Protein AF-0000000065971514 (afdb_homodimer)

pLDDT: mean 89.94, std 9.27, range [47.41, 98.62]

Sequence (424 aa):
MKNSGILCIISAPSGTGKSTLIHTVIQCDCFVYQTKLSISYTTRIKRPGEIHGKDYYFISKKKFKYMIDKNMFFEYAMIFNHYYGTAKTDIETMLNTGIHIVLNIDWKGAQQIRSKISKNIYTIFILPPSKKELARRLYLRGEDTEKVIVARMGQAMDEISHFKEYDYIIINDNFNIALMHLQSIMLSEQLRIAHQKIRYATLINHLLLPDIMKNSGILCIISAPSGTGKSTLIHTVIQCDCFVYQTKLSISYTTRIKRPGEIHGKDYYFISKKKFKYMIDKNMFFEYAMIFNHYYGTAKTDIETMLNTGIHIVLNIDWKGAQQIRSKISKNIYTIFILPPSKKELARRLYLRGEDTEKVIVARMGQAMDEISHFKEYDYIIINDNFNIALMHLQSIMLSEQLRIAHQKIRYATLINHLLLPDI

InterPro domains:
  IPR008144 Guanylate kinase-like domain [PS50052] (5-187)
  IPR008145 Guanylate kinase/L-type calcium channel beta subunit [PF00625] (8-187)
  IPR008145 Guanylate kinase/L-type calcium channel beta subunit [SM00072] (4-190)
  IPR017665 Guanylate kinase [MF_00328] (3-190)
  IPR017665 Guanylate kinase [TIGR03263] (6-187)
  IPR020590 Guanylate kinase, conserved site [PS00856] (42-59)
  IPR027417 P-loop containing nucleoside triphosphate hydrolase [G3DSA:3.40.50.300] (5-192)
  IPR027417 P-loop containing nucleoside triphosphate hydrolase [SSF52540] (3-193)

Nearest PDB structures (foldseek):
  7luy-assembly3_C  TM=8.913E-01  e=7.700E-23  Bartonella henselae str. Houston-1
  7luy-assembly3_D  TM=8.313E-01  e=4.815E-22  Bartonella henselae str. Houston-1
  7luy-assembly2_E  TM=8.001E-01  e=3.773E-20  Bartonella henselae str. Houston-1
  1ex7-assembly1_A  TM=8.722E-01  e=2.851E-19  Saccharomyces cerevisiae
  7luy-assembly1_F  TM=8.395E-01  e=1.951E-19  Bartonella henselae str. Houston-1

Structure (mmCIF, N/CA/C/O backbone):
data_AF-0000000065971514-model_v1
#
loop_
_entity.id
_entity.type
_entity.pdbx_description
1 polymer 'Guanylate kinase'
#
loop_
_atom_site.group_PDB
_atom_site.id
_atom_site.type_symbol
_atom_site.label_atom_id
_atom_site.label_alt_id
_atom_site.label_comp_id
_atom_site.label_asym_id
_atom_site.label_entity_id
_atom_site.label_seq_id
_atom_site.pdbx_PDB_ins_code
_atom_site.Cartn_x
_atom_site.Cartn_y
_atom_site.Cartn_z
_atom_site.occupancy
_atom_site.B_iso_or_equiv
_atom_site.auth_seq_id
_atom_site.auth_comp_id
_atom_site.auth_asym_id
_atom_site.auth_atom_id
_atom_site.pdbx_PDB_model_num
ATOM 1 N N . MET A 1 1 ? 23.25 1.147 5.812 1 48.56 1 MET A N 1
ATOM 2 C CA . MET A 1 1 ? 22.422 -0.048 5.711 1 48.56 1 MET A CA 1
ATOM 3 C C . MET A 1 1 ? 21.984 -0.283 4.273 1 48.56 1 MET A C 1
ATOM 5 O O . MET A 1 1 ? 21.625 0.662 3.566 1 48.56 1 MET A O 1
ATOM 9 N N . LYS A 1 2 ? 22.406 -1.389 3.631 1 59.75 2 LYS A N 1
ATOM 10 C CA . LYS A 1 2 ? 22.219 -1.658 2.209 1 59.75 2 LYS A CA 1
ATOM 11 C C . LYS A 1 2 ? 20.734 -1.711 1.846 1 59.75 2 LYS A C 1
ATOM 13 O O . LYS A 1 2 ? 19.922 -2.197 2.627 1 59.75 2 LYS A O 1
ATOM 18 N N . ASN A 1 3 ? 20.219 -0.858 0.928 1 74.19 3 ASN A N 1
ATOM 19 C CA . ASN A 1 3 ? 18.859 -0.806 0.427 1 74.19 3 ASN A CA 1
ATOM 20 C C . ASN A 1 3 ? 18.453 -2.115 -0.245 1 74.19 3 ASN A C 1
ATOM 22 O O . ASN A 1 3 ? 18.625 -2.281 -1.452 1 74.19 3 ASN A O 1
ATOM 26 N N . SER A 1 4 ? 18 -3.146 0.528 1 86.5 4 SER A N 1
ATOM 27 C CA . SER A 1 4 ? 17.578 -4.41 -0.059 1 86.5 4 SER A CA 1
ATOM 28 C C . SER A 1 4 ? 16.25 -4.254 -0.792 1 86.5 4 SER A C 1
ATOM 30 O O . SER A 1 4 ? 15.398 -3.455 -0.39 1 86.5 4 SER A O 1
ATOM 32 N N . GLY A 1 5 ? 16.203 -4.91 -1.931 1 92.25 5 GLY A N 1
ATOM 33 C CA . GLY A 1 5 ? 14.945 -4.945 -2.664 1 92.25 5 GLY A CA 1
ATOM 34 C C . GLY A 1 5 ? 13.828 -5.641 -1.905 1 92.25 5 GLY A C 1
ATOM 35 O O . GLY A 1 5 ? 14.062 -6.219 -0.84 1 92.25 5 GLY A O 1
ATOM 36 N N . ILE A 1 6 ? 12.648 -5.492 -2.391 1 94.81 6 ILE A N 1
ATOM 37 C CA . ILE A 1 6 ? 11.469 -6.109 -1.789 1 94.81 6 ILE A CA 1
ATOM 38 C C . ILE A 1 6 ? 11.047 -7.324 -2.607 1 94.81 6 ILE A C 1
ATOM 40 O O . ILE A 1 6 ? 11.062 -7.289 -3.84 1 94.81 6 ILE A O 1
ATOM 44 N N . LEU A 1 7 ? 10.742 -8.367 -1.927 1 95.38 7 LEU A N 1
ATOM 45 C CA . LEU A 1 7 ? 10.188 -9.555 -2.566 1 95.38 7 LEU A CA 1
ATOM 46 C C . LEU A 1 7 ? 8.664 -9.539 -2.52 1 95.38 7 LEU A C 1
ATOM 48 O O . LEU A 1 7 ? 8.07 -9.414 -1.445 1 95.38 7 LEU A O 1
ATOM 52 N N . CYS A 1 8 ? 8.055 -9.586 -3.688 1 96.88 8 CYS A N 1
ATOM 53 C CA . CYS A 1 8 ? 6.602 -9.641 -3.818 1 96.88 8 CYS A CA 1
ATOM 54 C C . CYS A 1 8 ? 6.152 -11.008 -4.32 1 96.88 8 CYS A C 1
ATOM 56 O O . CYS A 1 8 ? 6.594 -11.461 -5.383 1 96.88 8 CYS A O 1
ATOM 58 N N . ILE A 1 9 ? 5.27 -11.633 -3.576 1 97.31 9 ILE A N 1
ATOM 59 C CA . ILE A 1 9 ? 4.707 -12.914 -4.004 1 97.31 9 ILE A CA 1
ATOM 60 C C . ILE A 1 9 ? 3.248 -12.719 -4.414 1 97.31 9 ILE A C 1
ATOM 62 O O . ILE A 1 9 ? 2.441 -12.195 -3.643 1 97.31 9 ILE A O 1
ATOM 66 N N . ILE A 1 10 ? 2.941 -13.141 -5.625 1 97.56 10 ILE A N 1
ATOM 67 C CA . ILE A 1 10 ? 1.566 -13.078 -6.105 1 97.56 10 ILE A CA 1
ATOM 68 C C . ILE A 1 10 ? 1.07 -14.492 -6.426 1 97.56 10 ILE A C 1
ATOM 70 O O . ILE A 1 10 ? 1.716 -15.227 -7.172 1 97.56 10 ILE A O 1
ATOM 74 N N . SER A 1 11 ? -0.003 -14.844 -5.785 1 97.31 11 SER A N 1
ATOM 75 C CA . SER A 1 11 ? -0.656 -16.125 -6.012 1 97.31 11 SER A CA 1
ATOM 76 C C . SER A 1 11 ? -2.105 -15.938 -6.449 1 97.31 11 SER A C 1
ATOM 78 O O . SER A 1 11 ? -2.721 -14.914 -6.152 1 97.31 11 SER A O 1
ATOM 80 N N . ALA A 1 12 ? -2.592 -16.891 -7.113 1 96 12 ALA A N 1
ATOM 81 C CA . ALA A 1 12 ? -3.986 -16.922 -7.551 1 96 12 ALA A CA 1
ATOM 82 C C . ALA A 1 12 ? -4.367 -18.312 -8.055 1 96 12 ALA A C 1
ATOM 84 O O . ALA A 1 12 ? -3.514 -19.078 -8.516 1 96 12 ALA A O 1
ATOM 85 N N . PRO A 1 13 ? -5.699 -18.625 -7.91 1 92.25 13 PRO A N 1
ATOM 86 C CA . PRO A 1 13 ? -6.109 -19.828 -8.625 1 92.25 13 PRO A CA 1
ATOM 87 C C . PRO A 1 13 ? -5.922 -19.719 -10.133 1 92.25 13 PRO A C 1
ATOM 89 O O . PRO A 1 13 ? -5.891 -18.625 -10.68 1 92.25 13 PRO A O 1
ATOM 92 N N . SER A 1 14 ? -5.754 -20.906 -10.703 1 83.69 14 SER A N 1
ATOM 93 C CA . SER A 1 14 ? -5.668 -20.938 -12.156 1 83.69 14 SER A CA 1
ATOM 94 C C . SER A 1 14 ? -6.891 -20.297 -12.797 1 83.69 14 SER A C 1
ATOM 96 O O . SER A 1 14 ? -8.016 -20.484 -12.336 1 83.69 14 SER A O 1
ATOM 98 N N . GLY A 1 15 ? -6.66 -19.391 -13.781 1 84.69 15 GLY A N 1
ATOM 99 C CA . GLY A 1 15 ? -7.754 -18.797 -14.523 1 84.69 15 GLY A CA 1
ATOM 100 C C . GLY A 1 15 ? -8.156 -17.438 -13.984 1 84.69 15 GLY A C 1
ATOM 101 O O . GLY A 1 15 ? -9.117 -16.828 -14.477 1 84.69 15 GLY A O 1
ATOM 102 N N . THR A 1 16 ? -7.516 -16.875 -13.055 1 91.12 16 THR A N 1
ATOM 103 C CA . THR A 1 16 ? -7.906 -15.617 -12.422 1 91.12 16 THR A CA 1
ATOM 104 C C . THR A 1 16 ? -7.355 -14.43 -13.203 1 91.12 16 THR A C 1
ATOM 106 O O . THR A 1 16 ? -7.734 -13.281 -12.953 1 91.12 16 THR A O 1
ATOM 109 N N . GLY A 1 17 ? -6.492 -14.617 -14.141 1 87.62 17 GLY A N 1
ATOM 110 C CA . GLY A 1 17 ? -5.898 -13.539 -14.914 1 87.62 17 GLY A CA 1
ATOM 111 C C . GLY A 1 17 ? -4.641 -12.969 -14.281 1 87.62 17 GLY A C 1
ATOM 112 O O . GLY A 1 17 ? -4.207 -11.867 -14.633 1 87.62 17 GLY A O 1
ATOM 113 N N . LYS A 1 18 ? -4.059 -13.68 -13.406 1 91 18 LYS A N 1
ATOM 114 C CA . LYS A 1 18 ? -2.895 -13.266 -12.633 1 91 18 LYS A CA 1
ATOM 115 C C . LYS A 1 18 ? -1.713 -12.938 -13.539 1 91 18 LYS A C 1
ATOM 117 O O . LYS A 1 18 ? -1.077 -11.891 -13.398 1 91 18 LYS A O 1
ATOM 122 N N . SER A 1 19 ? -1.401 -13.891 -14.531 1 87.25 19 SER A N 1
ATOM 123 C CA . SER A 1 19 ? -0.238 -13.711 -15.391 1 87.25 19 SER A CA 1
ATOM 124 C C . SER A 1 19 ? -0.353 -12.43 -16.219 1 87.25 19 SER A C 1
ATOM 126 O O . SER A 1 19 ? 0.611 -11.672 -16.328 1 87.25 19 SER A O 1
ATOM 128 N N . THR A 1 20 ? -1.49 -12.195 -16.766 1 88.25 20 THR A N 1
ATOM 129 C CA . THR A 1 20 ? -1.72 -11 -17.562 1 88.25 20 THR A CA 1
ATOM 130 C C . THR A 1 20 ? -1.565 -9.742 -16.719 1 88.25 20 THR A C 1
ATOM 132 O O . THR A 1 20 ? -0.935 -8.773 -17.141 1 88.25 20 THR A O 1
ATOM 135 N N . LEU A 1 21 ? -2.127 -9.742 -15.5 1 93.38 21 LEU A N 1
ATOM 136 C CA . LEU A 1 21 ? -2.016 -8.609 -14.586 1 93.38 21 LEU A CA 1
ATOM 137 C C . LEU A 1 21 ? -0.553 -8.297 -14.289 1 93.38 21 LEU A C 1
ATOM 139 O O . LEU A 1 21 ? -0.122 -7.148 -14.406 1 93.38 21 LEU A O 1
ATOM 143 N N . ILE A 1 22 ? 0.182 -9.32 -13.938 1 92.94 22 ILE A N 1
ATOM 144 C CA . ILE A 1 22 ? 1.572 -9.164 -13.523 1 92.94 22 ILE A CA 1
ATOM 145 C C . ILE A 1 22 ? 2.406 -8.656 -14.695 1 92.94 22 ILE A C 1
ATOM 147 O O . ILE A 1 22 ? 3.182 -7.707 -14.547 1 92.94 22 ILE A O 1
ATOM 151 N N . HIS A 1 23 ? 2.184 -9.219 -15.844 1 89.31 23 HIS A N 1
ATOM 152 C CA . HIS A 1 23 ? 2.936 -8.789 -17.016 1 89.31 23 HIS A CA 1
ATOM 153 C C . HIS A 1 23 ? 2.65 -7.336 -17.359 1 89.31 23 HIS A C 1
ATOM 155 O O . HIS A 1 23 ? 3.566 -6.578 -17.703 1 89.31 23 HIS A O 1
ATOM 161 N N . THR A 1 24 ? 1.423 -6.969 -17.312 1 90.75 24 THR A N 1
ATOM 162 C CA . THR A 1 24 ? 1.03 -5.605 -17.656 1 90.75 24 THR A CA 1
ATOM 163 C C . THR A 1 24 ? 1.658 -4.602 -16.688 1 90.75 24 THR A C 1
ATOM 165 O O . THR A 1 24 ? 2.184 -3.572 -17.109 1 90.75 24 THR A O 1
ATOM 168 N N . VAL A 1 25 ? 1.697 -4.91 -15.445 1 90.12 25 VAL A N 1
ATOM 169 C CA . VAL A 1 25 ? 2.221 -3.979 -14.445 1 90.12 25 VAL A CA 1
ATOM 170 C C . VAL A 1 25 ? 3.734 -3.852 -14.609 1 90.12 25 VAL A C 1
ATOM 172 O O . VAL A 1 25 ? 4.285 -2.756 -14.492 1 90.12 25 VAL A O 1
ATOM 175 N N . ILE A 1 26 ? 4.395 -4.926 -14.852 1 87.31 26 ILE A N 1
ATOM 176 C CA . ILE A 1 26 ? 5.848 -4.934 -14.969 1 87.31 26 ILE A CA 1
ATOM 177 C C . ILE A 1 26 ? 6.27 -4.203 -16.25 1 87.31 26 ILE A C 1
ATOM 179 O O . ILE A 1 26 ? 7.285 -3.504 -16.266 1 87.31 26 ILE A O 1
ATOM 183 N N . GLN A 1 27 ? 5.512 -4.309 -17.234 1 83.19 27 GLN A N 1
ATOM 184 C CA . GLN A 1 27 ? 5.836 -3.691 -18.531 1 83.19 27 GLN A CA 1
ATOM 185 C C . GLN A 1 27 ? 5.586 -2.188 -18.484 1 83.19 27 GLN A C 1
ATOM 187 O O . GLN A 1 27 ? 6.258 -1.425 -19.188 1 83.19 27 GLN A O 1
ATOM 192 N N . CYS A 1 28 ? 4.621 -1.768 -17.844 1 74.62 28 CYS A N 1
ATOM 193 C CA . CYS A 1 28 ? 4.289 -0.348 -17.797 1 74.62 28 CYS A CA 1
ATOM 194 C C . CYS A 1 28 ? 5.375 0.44 -17.062 1 74.62 28 CYS A C 1
ATOM 196 O O . CYS A 1 28 ? 5.551 1.634 -17.312 1 74.62 28 CYS A O 1
ATOM 198 N N . ASP A 1 29 ? 6.48 -0.082 -16.609 1 61 29 ASP A N 1
ATOM 199 C CA . ASP A 1 29 ? 7.664 0.441 -15.938 1 61 29 ASP A CA 1
ATOM 200 C C . ASP A 1 29 ? 7.344 1.729 -15.18 1 61 29 ASP A C 1
ATOM 202 O O . ASP A 1 29 ? 8.188 2.26 -14.461 1 61 29 ASP A O 1
ATOM 206 N N . CYS A 1 30 ? 6.164 2.361 -15.344 1 57.09 30 CYS A N 1
ATOM 207 C CA . CYS A 1 30 ? 5.973 3.75 -14.938 1 57.09 30 CYS A CA 1
ATOM 208 C C . CYS A 1 30 ? 5.766 3.859 -13.43 1 57.09 30 CYS A C 1
ATOM 210 O O . CYS A 1 30 ? 5.949 4.93 -12.852 1 57.09 30 CYS A O 1
ATOM 212 N N . PHE A 1 31 ? 5.578 2.682 -12.836 1 61.03 31 PHE A N 1
ATOM 213 C CA . PHE A 1 31 ? 5.109 3.016 -11.5 1 61.03 31 PHE A CA 1
ATOM 214 C C . PHE A 1 31 ? 5.879 2.232 -10.445 1 61.03 31 PHE A C 1
ATOM 216 O O . PHE A 1 31 ? 5.777 2.521 -9.25 1 61.03 31 PHE A O 1
ATOM 223 N N . VAL A 1 32 ? 6.668 1.318 -10.953 1 62.91 32 VAL A N 1
ATOM 224 C CA . VAL A 1 32 ? 7.398 0.504 -9.984 1 62.91 32 VAL A CA 1
ATOM 225 C C . VAL A 1 32 ? 8.891 0.558 -10.289 1 62.91 32 VAL A C 1
ATOM 227 O O . VAL A 1 32 ? 9.32 0.277 -11.414 1 62.91 32 VAL A O 1
ATOM 230 N N . TYR A 1 33 ? 9.531 1.119 -9.289 1 70 33 TYR A N 1
ATOM 231 C CA . TYR A 1 33 ? 10.961 1.35 -9.477 1 70 33 TYR A CA 1
ATOM 232 C C . TYR A 1 33 ? 11.742 0.045 -9.367 1 70 33 TYR A C 1
ATOM 234 O O . TYR A 1 33 ? 11.602 -0.693 -8.391 1 70 33 TYR A O 1
ATOM 242 N N . GLN A 1 34 ? 12.547 -0.254 -10.484 1 82.56 34 GLN A N 1
ATOM 243 C CA . GLN A 1 34 ? 13.547 -1.317 -10.453 1 82.56 34 GLN A CA 1
ATOM 244 C C . GLN A 1 34 ? 12.914 -2.652 -10.062 1 82.56 34 GLN A C 1
ATOM 246 O O . GLN A 1 34 ? 13.414 -3.338 -9.164 1 82.56 34 GLN A O 1
ATOM 251 N N . THR A 1 35 ? 11.75 -2.998 -10.641 1 90.62 35 THR A N 1
ATOM 252 C CA . THR A 1 35 ? 11.039 -4.238 -10.336 1 90.62 35 THR A CA 1
ATOM 253 C C . THR A 1 35 ? 11.188 -5.238 -11.484 1 90.62 35 THR A C 1
ATOM 255 O O . THR A 1 35 ? 10.992 -4.887 -12.648 1 90.62 35 THR A O 1
ATOM 258 N N . LYS A 1 36 ? 11.578 -6.414 -11.148 1 90.31 36 LYS A N 1
ATOM 259 C CA . LYS A 1 36 ? 11.734 -7.477 -12.133 1 90.31 36 LYS A CA 1
ATOM 260 C C . LYS A 1 36 ? 10.844 -8.672 -11.812 1 90.31 36 LYS A C 1
ATOM 262 O O . LYS A 1 36 ? 10.633 -8.992 -10.641 1 90.31 36 LYS A O 1
ATOM 267 N N . LEU A 1 37 ? 10.359 -9.281 -12.883 1 92.12 37 LEU A N 1
ATOM 268 C CA . LEU A 1 37 ? 9.625 -10.531 -12.742 1 92.12 37 LEU A CA 1
ATOM 269 C C . LEU A 1 37 ? 10.57 -11.727 -12.852 1 92.12 37 LEU A C 1
ATOM 271 O O . LEU A 1 37 ? 11.328 -11.844 -13.82 1 92.12 37 LEU A O 1
ATOM 275 N N . SER A 1 38 ? 10.547 -12.555 -11.805 1 92.56 38 SER A N 1
ATOM 276 C CA . SER A 1 38 ? 11.344 -13.773 -11.859 1 92.56 38 SER A CA 1
ATOM 277 C C . SER A 1 38 ? 10.703 -14.812 -12.773 1 92.56 38 SER A C 1
ATOM 279 O O . SER A 1 38 ? 9.5 -15.055 -12.695 1 92.56 38 SER A O 1
ATOM 281 N N . ILE A 1 39 ? 11.469 -15.391 -13.625 1 92.62 39 ILE A N 1
ATOM 282 C CA . ILE A 1 39 ? 10.953 -16.422 -14.531 1 92.62 39 ILE A CA 1
ATOM 283 C C . ILE A 1 39 ? 11.094 -17.797 -13.883 1 92.62 39 ILE A C 1
ATOM 285 O O . ILE A 1 39 ? 12.203 -18.234 -13.562 1 92.62 39 ILE A O 1
ATOM 289 N N . SER A 1 40 ? 10.023 -18.453 -13.711 1 93.69 40 SER A N 1
ATOM 290 C CA . SER A 1 40 ? 10.016 -19.75 -13.055 1 93.69 40 SER A CA 1
ATOM 291 C C . SER A 1 40 ? 10.25 -20.875 -14.047 1 93.69 40 SER A C 1
ATOM 293 O O . SER A 1 40 ? 10.18 -20.672 -15.258 1 93.69 40 SER A O 1
ATOM 295 N N . TYR A 1 41 ? 10.586 -21.969 -13.469 1 95.81 41 TYR A N 1
ATOM 296 C CA . TYR A 1 41 ? 10.656 -23.203 -14.234 1 95.81 41 TYR A CA 1
ATOM 297 C C . TYR A 1 41 ? 9.344 -23.969 -14.164 1 95.81 41 TYR A C 1
ATOM 299 O O . TYR A 1 41 ? 8.656 -23.938 -13.133 1 95.81 41 TYR A O 1
ATOM 307 N N . THR A 1 42 ? 9.023 -24.625 -15.203 1 96.94 42 THR A N 1
ATOM 308 C CA . THR A 1 42 ? 7.863 -25.5 -15.148 1 96.94 42 THR A CA 1
ATOM 309 C C . THR A 1 42 ? 8.031 -26.688 -16.109 1 96.94 42 THR A C 1
ATOM 311 O O . THR A 1 42 ? 8.805 -26.609 -17.062 1 96.94 42 THR A O 1
ATOM 314 N N . THR A 1 43 ? 7.383 -27.781 -15.742 1 97.94 43 THR A N 1
ATOM 315 C CA . THR A 1 43 ? 7.41 -28.969 -16.609 1 97.94 43 THR A CA 1
ATOM 316 C C . THR A 1 43 ? 6.156 -29.031 -17.469 1 97.94 43 THR A C 1
ATOM 318 O O . THR A 1 43 ? 6.008 -29.953 -18.297 1 97.94 43 THR A O 1
ATOM 321 N N . ARG A 1 44 ? 5.273 -28.078 -17.219 1 92.69 44 ARG A N 1
ATOM 322 C CA . ARG A 1 44 ? 4.082 -28.062 -18.062 1 92.69 44 ARG A CA 1
ATOM 323 C C . ARG A 1 44 ? 4.438 -27.719 -19.5 1 92.69 44 ARG A C 1
ATOM 325 O O . ARG A 1 44 ? 5.441 -27.062 -19.766 1 92.69 44 ARG A O 1
ATOM 332 N N . ILE A 1 45 ? 3.547 -28.234 -20.422 1 91.12 45 ILE A N 1
ATOM 333 C CA . ILE A 1 45 ? 3.752 -27.891 -21.812 1 91.12 45 ILE A CA 1
ATOM 334 C C . ILE A 1 45 ? 3.408 -26.422 -22.047 1 91.12 45 ILE A C 1
ATOM 336 O O . ILE A 1 45 ? 2.443 -25.906 -21.469 1 91.12 45 ILE A O 1
ATOM 340 N N . LYS A 1 46 ? 4.188 -25.875 -22.906 1 90.69 46 LYS A N 1
ATOM 341 C CA . LYS A 1 46 ? 4.004 -24.453 -23.25 1 90.69 46 LYS A CA 1
ATOM 342 C C . LYS A 1 46 ? 2.641 -24.219 -23.891 1 90.69 46 LYS A C 1
ATOM 344 O O . LYS A 1 46 ? 2.203 -25 -24.734 1 90.69 46 LYS A O 1
ATOM 349 N N . ARG A 1 47 ? 1.898 -23.125 -23.422 1 84.31 47 ARG A N 1
ATOM 350 C CA . ARG A 1 47 ? 0.664 -22.703 -24.078 1 84.31 47 ARG A CA 1
ATOM 351 C C . ARG A 1 47 ? 0.96 -21.828 -25.297 1 84.31 47 ARG A C 1
ATOM 353 O O . ARG A 1 47 ? 2.057 -21.281 -25.422 1 84.31 47 ARG A O 1
ATOM 360 N N . PRO A 1 48 ? -0.114 -21.766 -26.219 1 86.31 48 PRO A N 1
ATOM 361 C CA . PRO A 1 48 ? 0.102 -20.875 -27.359 1 86.31 48 PRO A CA 1
ATOM 362 C C . PRO A 1 48 ? 0.433 -19.438 -26.953 1 86.31 48 PRO A C 1
ATOM 364 O O . PRO A 1 48 ? -0.21 -18.891 -26.062 1 86.31 48 PRO A O 1
ATOM 367 N N . GLY A 1 49 ? 1.45 -18.922 -27.484 1 87.62 49 GLY A N 1
ATOM 368 C CA . GLY A 1 49 ? 1.829 -17.547 -27.219 1 87.62 49 GLY A CA 1
ATOM 369 C C . GLY A 1 49 ? 2.914 -17.422 -26.156 1 87.62 49 GLY A C 1
ATOM 370 O O . GLY A 1 49 ? 3.562 -16.391 -26.047 1 87.62 49 GLY A O 1
ATOM 371 N N . GLU A 1 50 ? 3.104 -18.484 -25.375 1 91.25 50 GLU A N 1
ATOM 372 C CA . GLU A 1 50 ? 4.141 -18.438 -24.359 1 91.25 50 GLU A CA 1
ATOM 373 C C . GLU A 1 50 ? 5.527 -18.641 -24.969 1 91.25 50 GLU A C 1
ATOM 375 O O . GLU A 1 50 ? 5.672 -19.312 -25.984 1 91.25 50 GLU A O 1
ATOM 380 N N . ILE A 1 51 ? 6.484 -18.016 -24.344 1 93.88 51 ILE A N 1
ATOM 381 C CA . ILE A 1 51 ? 7.848 -18.062 -24.859 1 93.88 51 ILE A CA 1
ATOM 382 C C . ILE A 1 51 ? 8.789 -18.578 -23.781 1 93.88 51 ILE A C 1
ATOM 384 O O . ILE A 1 51 ? 8.766 -18.109 -22.641 1 93.88 51 ILE A O 1
ATOM 388 N N . HIS A 1 52 ? 9.633 -19.625 -24.172 1 95.81 52 HIS A N 1
ATOM 389 C CA . HIS A 1 52 ? 10.656 -20.172 -23.281 1 95.81 52 HIS A CA 1
ATOM 390 C C . HIS A 1 52 ? 11.648 -19.094 -22.875 1 95.81 52 HIS A C 1
ATOM 392 O O . HIS A 1 52 ? 12.18 -18.375 -23.734 1 95.81 52 HIS A O 1
ATOM 398 N N . GLY A 1 53 ? 11.859 -18.969 -21.562 1 92.94 53 GLY A N 1
ATOM 399 C CA . GLY A 1 53 ? 12.82 -17.984 -21.078 1 92.94 53 GLY A CA 1
ATOM 400 C C . GLY A 1 53 ? 12.203 -16.625 -20.844 1 92.94 53 GLY A C 1
ATOM 401 O O . GLY A 1 53 ? 12.875 -15.711 -20.344 1 92.94 53 GLY A O 1
ATOM 402 N N . LYS A 1 54 ? 10.977 -16.484 -21.188 1 90.81 54 LYS A N 1
ATOM 403 C CA . LYS A 1 54 ? 10.258 -15.234 -20.953 1 90.81 54 LYS A CA 1
ATOM 404 C C . LYS A 1 54 ? 9.07 -15.445 -20.016 1 90.81 54 LYS A C 1
ATOM 406 O O . LYS A 1 54 ? 8.961 -14.773 -18.984 1 90.81 54 LYS A O 1
ATOM 411 N N . ASP A 1 55 ? 8.266 -16.438 -20.328 1 91.38 55 ASP A N 1
ATOM 412 C CA . ASP A 1 55 ? 7.113 -16.75 -19.484 1 91.38 55 ASP A CA 1
ATOM 413 C C 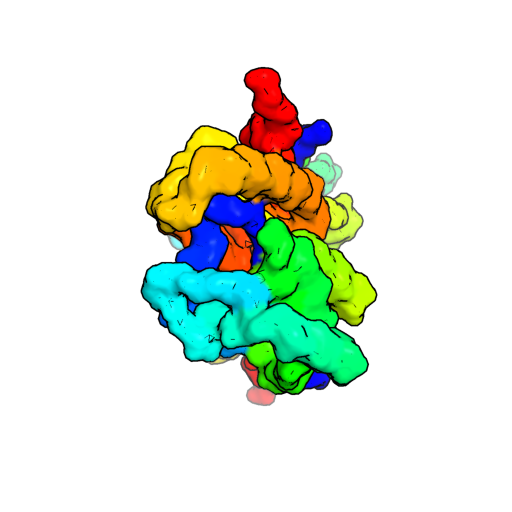. ASP A 1 55 ? 7.48 -17.75 -18.406 1 91.38 55 ASP A C 1
ATOM 415 O O . ASP A 1 55 ? 7.152 -17.562 -17.234 1 91.38 55 ASP A O 1
ATOM 419 N N . TYR A 1 56 ? 8.102 -18.797 -18.859 1 94.25 56 TYR A N 1
ATOM 420 C CA . TYR A 1 56 ? 8.688 -19.828 -18.016 1 94.25 56 TYR A CA 1
ATOM 421 C C . TYR A 1 56 ? 9.914 -20.438 -18.688 1 94.25 56 TYR A C 1
ATOM 423 O O . TYR A 1 56 ? 10.109 -20.281 -19.891 1 94.25 56 TYR A O 1
ATOM 431 N N . TYR A 1 57 ? 10.758 -21 -17.875 1 96.38 57 TYR A N 1
ATOM 432 C CA . TYR A 1 57 ? 11.656 -22.016 -18.406 1 96.38 57 TYR A CA 1
ATOM 433 C C . TYR A 1 57 ? 10.969 -23.375 -18.484 1 96.38 57 TYR A C 1
ATOM 435 O O . TYR A 1 57 ? 10.766 -24.016 -17.453 1 96.38 57 TYR A O 1
ATOM 443 N N . PHE A 1 58 ? 10.617 -23.672 -19.75 1 97.81 58 PHE A N 1
ATOM 444 C CA . PHE A 1 58 ? 9.945 -24.953 -19.938 1 97.81 58 PHE A CA 1
ATOM 445 C C . PHE A 1 58 ? 10.961 -26.078 -20.062 1 97.81 58 PHE A C 1
ATOM 447 O O . PHE A 1 58 ? 11.75 -26.109 -21.016 1 97.81 58 PHE A O 1
ATOM 454 N N . ILE A 1 59 ? 10.859 -27 -19.141 1 98 59 ILE A N 1
ATOM 455 C CA . ILE A 1 59 ? 11.852 -28.078 -19.125 1 98 59 ILE A CA 1
ATOM 456 C C . ILE A 1 59 ? 11.172 -29.406 -18.859 1 98 59 ILE A C 1
ATOM 458 O O . ILE A 1 59 ? 9.992 -29.453 -18.484 1 98 59 ILE A O 1
ATOM 462 N N . SER A 1 60 ? 11.867 -30.469 -19.094 1 97.94 60 SER A N 1
ATOM 463 C CA . SER A 1 60 ? 11.32 -31.812 -18.875 1 97.94 60 SER A CA 1
ATOM 464 C C . SER A 1 60 ? 11.25 -32.125 -17.391 1 97.94 60 SER A C 1
ATOM 466 O O . SER A 1 60 ? 11.969 -31.531 -16.578 1 97.94 60 SER A O 1
ATOM 468 N N . LYS A 1 61 ? 10.422 -33.062 -17.078 1 97.81 61 LYS A N 1
ATOM 469 C CA . LYS A 1 61 ? 10.352 -33.531 -15.695 1 97.81 61 LYS A CA 1
ATOM 470 C C . LYS A 1 61 ? 11.695 -34.062 -15.227 1 97.81 61 LYS A C 1
ATOM 472 O O . LYS A 1 61 ? 12.094 -33.844 -14.078 1 97.81 61 LYS A O 1
ATOM 477 N N . LYS A 1 62 ? 12.32 -34.812 -16.109 1 97.94 62 LYS A N 1
ATOM 478 C CA . LYS A 1 62 ? 13.641 -35.344 -15.789 1 97.94 62 LYS A CA 1
ATOM 479 C C . LYS A 1 62 ? 14.617 -34.25 -15.414 1 97.94 62 LYS A C 1
ATOM 481 O O . LYS A 1 62 ? 15.297 -34.312 -14.391 1 97.94 62 LYS A O 1
ATOM 486 N N . LYS A 1 63 ? 14.68 -33.25 -16.188 1 98 63 LYS A N 1
ATOM 487 C CA . LYS A 1 63 ? 15.57 -32.125 -15.922 1 98 63 LYS A CA 1
ATOM 488 C C . LYS A 1 63 ? 15.172 -31.422 -14.625 1 98 63 LYS A C 1
ATOM 490 O O . LYS A 1 63 ? 16.031 -31.016 -13.844 1 98 63 LYS A O 1
ATOM 495 N N . PHE A 1 64 ? 13.961 -31.203 -14.422 1 98.31 64 PHE A N 1
ATOM 496 C CA . PHE A 1 64 ? 13.461 -30.547 -13.219 1 98.31 64 PHE A CA 1
ATOM 497 C C . PHE A 1 64 ? 13.891 -31.312 -11.969 1 98.31 64 PHE A C 1
ATOM 499 O O . PHE A 1 64 ? 14.391 -30.719 -11.016 1 98.31 64 PHE A O 1
ATOM 506 N N . LYS A 1 65 ? 13.688 -32.594 -11.953 1 97.94 65 LYS A N 1
ATOM 507 C CA . LYS A 1 65 ? 14.07 -33.438 -10.82 1 97.94 65 LYS A CA 1
ATOM 508 C C . LYS A 1 65 ? 15.57 -33.375 -10.57 1 97.94 65 LYS A C 1
ATOM 510 O O . LYS A 1 65 ? 16.016 -33.375 -9.414 1 97.94 65 LYS A O 1
ATOM 515 N N . TYR A 1 66 ? 16.266 -33.344 -11.648 1 98.19 66 TYR A N 1
ATOM 516 C CA . TYR A 1 66 ? 17.703 -33.156 -11.523 1 98.19 66 TYR A CA 1
ATOM 517 C C . TYR A 1 66 ? 18.031 -31.875 -10.781 1 98.19 66 TYR A C 1
ATOM 519 O O . TYR A 1 66 ? 18.875 -31.844 -9.883 1 98.19 66 TYR A O 1
ATOM 527 N N . MET A 1 67 ? 17.391 -30.828 -11.141 1 96.88 67 MET A N 1
ATOM 528 C CA . MET A 1 67 ? 17.594 -29.531 -10.516 1 96.88 67 MET A CA 1
ATOM 529 C C . MET A 1 67 ? 17.219 -29.562 -9.039 1 96.88 67 MET A C 1
ATOM 531 O O . MET A 1 67 ? 17.859 -28.906 -8.211 1 96.88 67 MET A O 1
ATOM 535 N N . ILE A 1 68 ? 16.141 -30.25 -8.688 1 97.06 68 ILE A N 1
ATOM 536 C CA . ILE A 1 68 ? 15.75 -30.438 -7.293 1 97.06 68 ILE A CA 1
ATOM 537 C C . ILE A 1 68 ? 16.891 -31.125 -6.531 1 97.06 68 ILE A C 1
ATOM 539 O O . ILE A 1 68 ? 17.281 -30.656 -5.457 1 97.06 68 ILE A O 1
ATOM 543 N N . ASP A 1 69 ? 17.406 -32.188 -7.109 1 97.5 69 ASP A N 1
ATOM 544 C CA . ASP A 1 69 ? 18.453 -32.969 -6.473 1 97.5 69 ASP A CA 1
ATOM 545 C C . ASP A 1 69 ? 19.719 -32.125 -6.254 1 97.5 69 ASP A C 1
ATOM 547 O O . ASP A 1 69 ? 20.453 -32.344 -5.285 1 97.5 69 ASP A O 1
ATOM 551 N N . LYS A 1 70 ? 19.938 -31.203 -7.066 1 96.88 70 LYS A N 1
ATOM 552 C CA . LYS A 1 70 ? 21.109 -30.328 -6.973 1 96.88 70 LYS A CA 1
ATOM 553 C C . LYS A 1 70 ? 20.812 -29.109 -6.125 1 96.88 70 LYS A C 1
ATOM 555 O O . LYS A 1 70 ? 21.609 -28.172 -6.074 1 96.88 70 LYS A O 1
ATOM 560 N N . ASN A 1 71 ? 19.703 -29.047 -5.539 1 95.25 71 ASN A N 1
ATOM 561 C CA . ASN A 1 71 ? 19.281 -27.969 -4.66 1 95.25 71 ASN A CA 1
ATOM 562 C C . ASN A 1 71 ? 19.312 -26.625 -5.375 1 95.25 71 ASN A C 1
ATOM 564 O O . ASN A 1 71 ? 19.812 -25.641 -4.84 1 95.25 71 ASN A O 1
ATOM 568 N N . MET A 1 72 ? 18.719 -26.562 -6.516 1 94.19 72 MET A N 1
ATOM 569 C CA . MET A 1 72 ? 18.812 -25.375 -7.352 1 94.19 72 MET A CA 1
ATOM 570 C C . MET A 1 72 ? 17.594 -24.484 -7.168 1 94.19 72 MET A C 1
ATOM 572 O O . MET A 1 72 ? 17.547 -23.359 -7.68 1 94.19 72 MET A O 1
ATOM 576 N N . PHE A 1 73 ? 16.578 -24.938 -6.43 1 95 73 PHE A N 1
ATOM 577 C CA . PHE A 1 73 ? 15.336 -24.172 -6.34 1 95 73 PHE A CA 1
ATOM 578 C C . PHE A 1 73 ? 15.227 -23.484 -4.988 1 95 73 PHE A C 1
ATOM 580 O O . PHE A 1 73 ? 15.547 -24.062 -3.953 1 95 73 PHE A O 1
ATOM 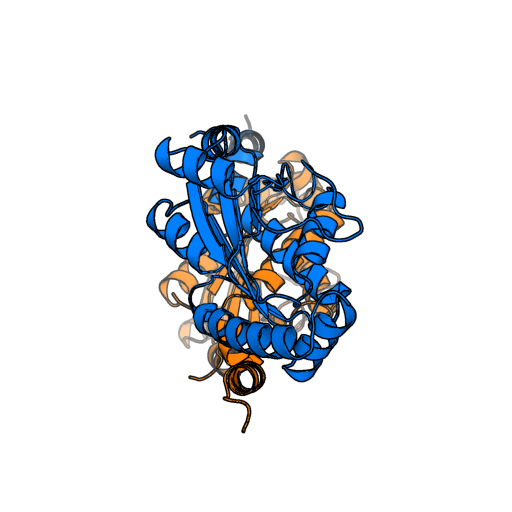587 N N . PHE A 1 74 ? 14.844 -22.188 -5.129 1 92.62 74 PHE A N 1
ATOM 588 C CA . PHE A 1 74 ? 14.43 -21.453 -3.939 1 92.62 74 PHE A CA 1
ATOM 589 C C . PHE A 1 74 ? 13.141 -22.031 -3.363 1 92.62 74 PHE A C 1
ATOM 591 O O . PHE A 1 74 ? 13 -22.141 -2.145 1 92.62 74 PHE A O 1
ATOM 598 N N . GLU A 1 75 ? 12.281 -22.438 -4.211 1 95.38 75 GLU A N 1
ATOM 599 C CA . GLU A 1 75 ? 11.039 -23.156 -3.924 1 95.38 75 GLU A CA 1
ATOM 600 C C . GLU A 1 75 ? 10.555 -23.938 -5.137 1 95.38 75 GLU A C 1
ATOM 602 O O . GLU A 1 75 ? 10.93 -23.641 -6.273 1 95.38 75 GLU A O 1
ATOM 607 N N . TYR A 1 76 ? 9.828 -24.953 -4.852 1 96.12 76 TYR A N 1
ATOM 608 C CA . TYR A 1 76 ? 9.164 -25.688 -5.926 1 96.12 76 TYR A CA 1
ATOM 609 C C . TYR A 1 76 ? 7.949 -26.453 -5.398 1 96.12 76 TYR A C 1
ATOM 611 O O . TYR A 1 76 ? 7.832 -26.688 -4.191 1 96.12 76 TYR A O 1
ATOM 619 N N . ALA A 1 77 ? 7.074 -26.75 -6.285 1 95.06 77 ALA A N 1
ATOM 620 C CA . ALA A 1 77 ? 5.871 -27.516 -5.941 1 95.06 77 ALA A CA 1
ATOM 621 C C . ALA A 1 77 ? 5.273 -28.172 -7.18 1 95.06 77 ALA A C 1
ATOM 623 O O . ALA A 1 77 ? 5.625 -27.828 -8.312 1 95.06 77 ALA A O 1
ATOM 624 N N . MET A 1 78 ? 4.516 -29.172 -6.887 1 92.69 78 MET A N 1
ATOM 625 C CA . MET A 1 78 ? 3.721 -29.797 -7.945 1 92.69 78 MET A CA 1
ATOM 626 C C . MET A 1 78 ? 2.301 -29.234 -7.957 1 92.69 78 MET A C 1
ATOM 628 O O . MET A 1 78 ? 1.633 -29.203 -6.926 1 92.69 78 MET A O 1
ATOM 632 N N . ILE A 1 79 ? 1.96 -28.719 -9.156 1 85.56 79 ILE A N 1
ATOM 633 C CA . ILE A 1 79 ? 0.634 -28.141 -9.352 1 85.56 79 ILE A CA 1
ATOM 634 C C . ILE A 1 79 ? -0.05 -28.812 -10.539 1 85.56 79 ILE A C 1
ATOM 636 O O . ILE A 1 79 ? 0.407 -28.688 -11.68 1 85.56 79 ILE A O 1
ATOM 640 N N . PHE A 1 80 ? -1.199 -29.391 -10.312 1 81.81 80 PHE A N 1
ATOM 641 C CA . PHE A 1 80 ? -1.947 -30.094 -11.344 1 81.81 80 PHE A CA 1
ATOM 642 C C . PHE A 1 80 ? -1.029 -31 -12.148 1 81.81 80 PHE A C 1
ATOM 644 O O . PHE A 1 80 ? -0.99 -30.922 -13.383 1 81.81 80 PHE A O 1
ATOM 651 N N . ASN A 1 81 ? -0.153 -31.734 -11.539 1 86.94 81 ASN A N 1
ATOM 652 C CA . ASN A 1 81 ? 0.695 -32.781 -12.07 1 86.94 81 ASN A CA 1
ATOM 653 C C . ASN A 1 81 ? 1.888 -32.219 -12.836 1 86.94 81 ASN A C 1
ATOM 655 O O . ASN A 1 81 ? 2.51 -32.938 -13.633 1 86.94 81 ASN A O 1
ATOM 659 N N . HIS A 1 82 ? 2.09 -30.984 -12.727 1 93.06 82 HIS A N 1
ATOM 660 C CA . HIS A 1 82 ? 3.281 -30.359 -13.289 1 93.06 82 HIS A CA 1
ATOM 661 C C . HIS A 1 82 ? 4.117 -29.672 -12.211 1 93.06 82 HIS A C 1
ATOM 663 O O . HIS A 1 82 ? 3.574 -29.141 -11.242 1 93.06 82 HIS A O 1
ATOM 669 N N . TYR A 1 83 ? 5.398 -29.719 -12.43 1 96.75 83 TYR A N 1
ATOM 670 C CA . TYR A 1 83 ? 6.301 -29.062 -11.484 1 96.75 83 TYR A CA 1
ATOM 671 C C . TYR A 1 83 ? 6.48 -27.594 -11.836 1 96.75 83 TYR A C 1
ATOM 673 O O . TYR A 1 83 ? 6.578 -27.234 -13.008 1 96.75 83 TYR A O 1
ATOM 681 N N . TYR A 1 84 ? 6.465 -26.828 -10.852 1 95.88 84 TYR A N 1
ATOM 682 C CA . TYR A 1 84 ? 6.863 -25.438 -10.914 1 95.88 84 TYR A CA 1
ATOM 683 C C . TYR A 1 84 ? 7.938 -25.125 -9.875 1 95.88 84 TYR A C 1
ATOM 685 O O . TYR A 1 84 ? 7.922 -25.672 -8.773 1 95.88 84 TYR A O 1
ATOM 693 N N . GLY A 1 85 ? 8.852 -24.234 -10.258 1 96.38 85 GLY A N 1
ATOM 694 C CA . GLY A 1 85 ? 9.898 -23.906 -9.305 1 96.38 85 GLY A CA 1
ATOM 695 C C . GLY A 1 85 ? 10.594 -22.594 -9.625 1 96.38 85 GLY A C 1
ATOM 696 O O . GLY A 1 85 ? 10.727 -22.219 -10.789 1 96.38 85 GLY A O 1
ATOM 697 N N . THR A 1 86 ? 10.961 -21.906 -8.578 1 94.69 86 THR A N 1
ATOM 698 C CA . THR A 1 86 ? 11.773 -20.703 -8.672 1 94.69 86 THR A CA 1
ATOM 699 C C . THR A 1 86 ? 13.242 -21.016 -8.367 1 94.69 86 THR A C 1
ATOM 701 O O . THR A 1 86 ? 13.562 -21.516 -7.285 1 94.69 86 THR A O 1
ATOM 704 N N . ALA A 1 87 ? 14.062 -20.766 -9.305 1 92 87 ALA A N 1
ATOM 705 C CA . ALA A 1 87 ? 15.484 -21.047 -9.117 1 92 87 ALA A CA 1
ATOM 706 C C . ALA A 1 87 ? 16.094 -20.109 -8.078 1 92 87 ALA A C 1
ATOM 708 O O . ALA A 1 87 ? 15.68 -18.969 -7.938 1 92 87 ALA A O 1
ATOM 709 N N . LYS A 1 88 ? 17.031 -20.672 -7.383 1 87.44 88 LYS A N 1
ATOM 710 C CA . LYS A 1 88 ? 17.781 -19.875 -6.406 1 87.44 88 LYS A CA 1
ATOM 711 C C . LYS A 1 88 ? 18.531 -18.75 -7.09 1 87.44 88 LYS A C 1
ATOM 713 O O . LYS A 1 88 ? 18.859 -17.734 -6.453 1 87.44 88 LYS A O 1
ATOM 718 N N . THR A 1 89 ? 18.578 -19.016 -8.305 1 72.19 89 THR A N 1
ATOM 719 C CA . THR A 1 89 ? 19.422 -18.047 -9 1 72.19 89 THR A CA 1
ATOM 720 C C . THR A 1 89 ? 19.109 -16.625 -8.547 1 72.19 89 THR A C 1
ATOM 722 O O . THR A 1 89 ? 17.969 -16.312 -8.211 1 72.19 89 THR A O 1
ATOM 725 N N . ASP A 1 90 ? 20.062 -15.742 -8.367 1 73.75 90 ASP A N 1
ATOM 726 C CA . ASP A 1 90 ? 20.578 -14.492 -7.805 1 73.75 90 ASP A CA 1
ATOM 727 C C . ASP A 1 90 ? 19.438 -13.648 -7.227 1 73.75 90 ASP A C 1
ATOM 729 O O . ASP A 1 90 ? 19.469 -12.422 -7.301 1 73.75 90 ASP A O 1
ATOM 733 N N . ILE A 1 91 ? 18.172 -14.438 -6.906 1 82.94 91 ILE A N 1
ATOM 734 C CA . ILE A 1 91 ? 17.141 -13.648 -6.223 1 82.94 91 ILE A CA 1
ATOM 735 C C . ILE A 1 91 ? 17.781 -12.859 -5.082 1 82.94 91 ILE A C 1
ATOM 737 O O . ILE A 1 91 ? 17.609 -11.641 -4.992 1 82.94 91 ILE A O 1
ATOM 741 N N . GLU A 1 92 ? 18.547 -13.586 -4.395 1 82.12 92 GLU A N 1
ATOM 742 C CA . GLU A 1 92 ? 19.203 -12.938 -3.262 1 82.12 92 GLU A CA 1
ATOM 743 C C . GLU A 1 92 ? 20.125 -11.82 -3.729 1 82.12 92 GLU A C 1
ATOM 745 O O . GLU A 1 92 ? 20.141 -10.734 -3.143 1 82.12 92 GLU A O 1
ATOM 750 N N . THR A 1 93 ? 20.844 -12.164 -4.719 1 83.81 93 THR A N 1
ATOM 751 C CA . THR A 1 93 ? 21.766 -11.172 -5.242 1 83.81 93 THR A CA 1
ATOM 752 C C . THR A 1 93 ? 21.031 -9.938 -5.746 1 83.81 93 THR A C 1
ATOM 754 O O . THR A 1 93 ? 21.422 -8.805 -5.453 1 83.81 93 THR A O 1
ATOM 757 N N . MET A 1 94 ? 19.984 -10.195 -6.5 1 87.44 94 MET A N 1
ATOM 758 C CA . MET A 1 94 ? 19.203 -9.078 -7.031 1 87.44 94 MET A CA 1
ATOM 759 C C . MET A 1 94 ? 18.594 -8.258 -5.902 1 87.44 94 MET A C 1
ATOM 761 O O . MET A 1 94 ? 18.688 -7.027 -5.902 1 87.44 94 MET A O 1
ATOM 765 N N . LEU A 1 95 ? 18.031 -8.898 -4.949 1 89.19 95 LEU A N 1
ATOM 766 C CA . LEU A 1 95 ? 17.453 -8.203 -3.807 1 89.19 95 LEU A CA 1
ATOM 767 C C . LEU A 1 95 ? 18.5 -7.379 -3.076 1 89.19 95 LEU A C 1
ATOM 769 O O . LEU A 1 95 ? 18.25 -6.234 -2.693 1 89.19 95 LEU A O 1
ATOM 773 N N . ASN A 1 96 ? 19.672 -7.965 -3.008 1 87.69 96 ASN A N 1
ATOM 774 C CA . ASN A 1 96 ? 20.75 -7.301 -2.273 1 87.69 96 ASN A CA 1
ATOM 775 C C . ASN A 1 96 ? 21.25 -6.062 -3.008 1 87.69 96 ASN A C 1
ATOM 777 O O . ASN A 1 96 ? 21.906 -5.207 -2.416 1 87.69 96 ASN A O 1
ATOM 781 N N . THR A 1 97 ? 20.984 -6.012 -4.262 1 87.31 97 THR A N 1
ATOM 782 C CA . THR A 1 97 ? 21.406 -4.844 -5.027 1 87.31 97 THR A CA 1
ATOM 783 C C . THR A 1 97 ? 20.281 -3.822 -5.125 1 87.31 97 THR A C 1
ATOM 785 O O . THR A 1 97 ? 20.375 -2.85 -5.875 1 87.31 97 THR A O 1
ATOM 788 N N . GLY A 1 98 ? 19.188 -4.09 -4.477 1 87.25 98 GLY A N 1
ATOM 789 C CA . GLY A 1 98 ? 18.125 -3.107 -4.395 1 87.25 98 GLY A CA 1
ATOM 790 C C . GLY A 1 98 ? 17.016 -3.342 -5.414 1 87.25 98 GLY A C 1
ATOM 791 O O . GLY A 1 98 ? 16.094 -2.541 -5.523 1 87.25 98 GLY A O 1
ATOM 792 N N . ILE A 1 99 ? 17.141 -4.426 -6.137 1 90.31 99 ILE A N 1
ATOM 793 C CA . ILE A 1 99 ? 16.141 -4.742 -7.145 1 90.31 99 ILE A CA 1
ATOM 794 C C . ILE A 1 99 ? 14.938 -5.418 -6.484 1 90.31 99 ILE A C 1
ATOM 796 O O . ILE A 1 99 ? 15.102 -6.316 -5.656 1 90.31 99 ILE A O 1
ATOM 800 N N . HIS A 1 100 ? 13.734 -4.891 -6.82 1 92.88 100 HIS A N 1
ATOM 801 C CA . HIS A 1 100 ? 12.516 -5.547 -6.367 1 92.88 100 HIS A CA 1
ATOM 802 C C . HIS A 1 100 ? 12.156 -6.73 -7.262 1 92.88 100 HIS A C 1
ATOM 804 O O . HIS A 1 100 ? 12.305 -6.652 -8.484 1 92.88 100 HIS A O 1
ATOM 810 N N . ILE A 1 101 ? 11.734 -7.805 -6.605 1 93.38 101 ILE A N 1
ATOM 811 C CA . ILE A 1 101 ? 11.453 -9.016 -7.371 1 93.38 101 ILE A CA 1
ATOM 812 C C . ILE A 1 101 ? 10 -9.438 -7.145 1 93.38 101 ILE A C 1
ATOM 814 O O . ILE A 1 101 ? 9.516 -9.422 -6.012 1 93.38 101 ILE A O 1
ATOM 818 N N . VAL A 1 102 ? 9.328 -9.805 -8.242 1 95 102 VAL A N 1
ATOM 819 C CA . VAL A 1 102 ? 7.984 -10.367 -8.195 1 95 102 VAL A CA 1
ATOM 820 C C . VAL A 1 102 ? 8.039 -11.859 -8.516 1 95 102 VAL A C 1
ATOM 822 O O . VAL A 1 102 ? 8.633 -12.266 -9.516 1 95 102 VAL A O 1
ATOM 825 N N . LEU A 1 103 ? 7.465 -12.617 -7.621 1 94.94 103 LEU A N 1
ATOM 826 C CA . LEU A 1 103 ? 7.305 -14.047 -7.859 1 94.94 103 LEU A CA 1
ATOM 827 C C . LEU A 1 103 ? 5.848 -14.391 -8.148 1 94.94 103 LEU A C 1
ATOM 829 O O . LEU A 1 103 ? 4.953 -14.008 -7.391 1 94.94 103 LEU A O 1
ATOM 833 N N . ASN A 1 104 ? 5.621 -14.984 -9.289 1 94.81 104 ASN A N 1
ATOM 834 C CA . ASN A 1 104 ? 4.328 -15.539 -9.672 1 94.81 104 ASN 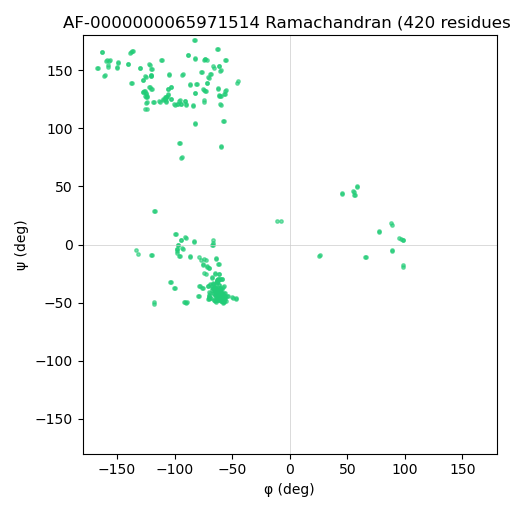A CA 1
ATOM 835 C C . ASN A 1 104 ? 4.242 -17.031 -9.359 1 94.81 104 ASN A C 1
ATOM 837 O O . ASN A 1 104 ? 4.598 -17.859 -10.203 1 94.81 104 ASN A O 1
ATOM 841 N N . ILE A 1 105 ? 3.824 -17.344 -8.086 1 94.69 105 ILE A N 1
ATOM 842 C CA . ILE A 1 105 ? 3.881 -18.719 -7.648 1 94.69 105 ILE A CA 1
ATOM 843 C C . ILE A 1 105 ? 2.598 -19.078 -6.898 1 94.69 105 ILE A C 1
ATOM 845 O O . ILE A 1 105 ? 1.801 -18.203 -6.566 1 94.69 105 ILE A O 1
ATOM 849 N N . ASP A 1 106 ? 2.418 -20.406 -6.695 1 94.19 106 ASP A N 1
ATOM 850 C CA . ASP A 1 106 ? 1.226 -20.875 -5.996 1 94.19 106 ASP A CA 1
ATOM 851 C C . ASP A 1 106 ? 1.404 -20.797 -4.484 1 94.19 106 ASP A C 1
ATOM 853 O O . ASP A 1 106 ? 2.461 -20.375 -4 1 94.19 106 ASP A O 1
ATOM 857 N N . TRP A 1 107 ? 0.289 -21.141 -3.77 1 96.12 107 TRP A N 1
ATOM 858 C CA . TRP A 1 107 ? 0.26 -21 -2.318 1 96.12 107 TRP A CA 1
ATOM 859 C C . TRP A 1 107 ? 1.305 -21.891 -1.661 1 96.12 107 TRP A C 1
ATOM 861 O O . TRP A 1 107 ? 1.857 -21.547 -0.614 1 96.12 107 TRP A O 1
ATOM 871 N N . LYS A 1 108 ? 1.597 -23.016 -2.248 1 95.56 108 LYS A N 1
ATOM 872 C CA . LYS A 1 108 ? 2.625 -23.891 -1.691 1 95.56 108 LYS A CA 1
ATOM 873 C C . LYS A 1 108 ? 3.998 -23.234 -1.749 1 95.56 108 LYS A C 1
ATOM 875 O O . LYS A 1 108 ? 4.75 -23.266 -0.771 1 95.56 108 LYS A O 1
ATOM 880 N N . GLY A 1 109 ? 4.305 -22.703 -2.904 1 95.62 109 GLY A N 1
ATOM 881 C CA . GLY A 1 109 ? 5.543 -21.953 -3.023 1 95.62 109 GLY A CA 1
ATOM 882 C C . GLY A 1 109 ? 5.621 -20.766 -2.076 1 95.62 109 GLY A C 1
ATOM 883 O O . GLY A 1 109 ? 6.664 -20.516 -1.469 1 95.62 109 GLY A O 1
ATOM 884 N N . ALA A 1 110 ? 4.543 -20.047 -1.986 1 96.5 110 ALA A N 1
ATOM 885 C CA . ALA A 1 110 ? 4.477 -18.906 -1.093 1 96.5 110 ALA A CA 1
ATOM 886 C C . ALA A 1 110 ? 4.766 -19.312 0.35 1 96.5 110 ALA A C 1
ATOM 888 O O . ALA A 1 110 ? 5.5 -18.625 1.06 1 96.5 110 ALA A O 1
ATOM 889 N N . GLN A 1 111 ? 4.199 -20.406 0.771 1 96.75 111 GLN A N 1
ATOM 890 C CA . GLN A 1 111 ? 4.434 -20.906 2.123 1 96.75 111 GLN A CA 1
ATOM 891 C C . GLN A 1 111 ? 5.91 -21.219 2.35 1 96.75 111 GLN A C 1
ATOM 893 O O . GLN A 1 111 ? 6.469 -20.875 3.395 1 96.75 111 GLN A O 1
ATOM 898 N N . GLN A 1 112 ? 6.516 -21.844 1.393 1 96.31 112 GLN A N 1
ATOM 899 C CA . GLN A 1 112 ? 7.934 -22.188 1.488 1 96.31 112 GLN A CA 1
ATOM 900 C C . GLN A 1 112 ? 8.789 -20.938 1.642 1 96.31 112 GLN A C 1
ATOM 902 O O . GLN A 1 112 ? 9.68 -20.891 2.494 1 96.31 112 GLN A O 1
ATOM 907 N N . ILE A 1 113 ? 8.516 -19.938 0.877 1 94.06 113 ILE A N 1
ATOM 908 C CA . ILE A 1 113 ? 9.32 -18.719 0.876 1 94.06 113 ILE A CA 1
ATOM 909 C C . ILE A 1 113 ? 9.109 -17.969 2.184 1 94.06 113 ILE A C 1
ATOM 911 O O . ILE A 1 113 ? 10.07 -17.484 2.793 1 94.06 113 ILE A O 1
ATOM 915 N N . ARG A 1 114 ? 7.879 -17.844 2.586 1 94.19 114 ARG A N 1
ATOM 916 C CA . ARG A 1 114 ? 7.566 -17.109 3.814 1 94.19 114 ARG A CA 1
ATOM 917 C C . ARG A 1 114 ? 8.242 -17.766 5.02 1 94.19 114 ARG A C 1
ATOM 919 O O . ARG A 1 114 ? 8.531 -17.094 6.012 1 94.19 114 ARG A O 1
ATOM 926 N N . SER A 1 115 ? 8.422 -19.047 4.922 1 94 115 SER A N 1
ATOM 927 C CA . SER A 1 115 ? 9.094 -19.75 6.008 1 94 115 SER A CA 1
ATOM 928 C C . SER A 1 115 ? 10.586 -19.422 6.035 1 94 115 SER A C 1
ATOM 930 O O . SER A 1 115 ? 11.242 -19.578 7.066 1 94 115 SER A O 1
ATOM 932 N N . LYS A 1 116 ? 11.156 -18.906 4.91 1 89.31 116 LYS A N 1
ATOM 933 C CA . LYS A 1 116 ? 12.586 -18.656 4.766 1 89.31 116 LYS A CA 1
ATOM 934 C C . LYS A 1 116 ? 12.898 -17.156 4.906 1 89.31 116 LYS A C 1
ATOM 936 O O . LYS A 1 116 ? 13.992 -16.781 5.332 1 89.31 116 LYS A O 1
ATOM 941 N N . ILE A 1 117 ? 11.992 -16.375 4.488 1 89.69 117 ILE A N 1
ATOM 942 C CA . ILE A 1 117 ? 12.188 -14.93 4.434 1 89.69 117 ILE A CA 1
ATOM 943 C C . ILE A 1 117 ? 11.094 -14.227 5.227 1 89.69 117 ILE A C 1
ATOM 945 O O . ILE A 1 117 ? 9.906 -14.43 4.973 1 89.69 117 ILE A O 1
ATOM 949 N N . SER A 1 118 ? 11.57 -13.359 6.148 1 89.12 118 SER A N 1
ATOM 950 C CA . SER A 1 118 ? 10.578 -12.727 7.008 1 89.12 118 SER A CA 1
ATOM 951 C C . SER A 1 118 ? 10.602 -11.211 6.863 1 89.12 118 SER A C 1
ATOM 953 O O . SER A 1 118 ? 9.703 -10.523 7.348 1 89.12 118 SER A O 1
ATOM 955 N N . LYS A 1 119 ? 11.609 -10.727 6.164 1 90.69 119 LYS A N 1
ATOM 956 C CA . LYS A 1 119 ? 11.719 -9.273 6.016 1 90.69 119 LYS A CA 1
ATOM 957 C C . LYS A 1 119 ? 11.664 -8.867 4.547 1 90.69 119 LYS A C 1
ATOM 959 O O . LYS A 1 119 ? 12.055 -9.633 3.666 1 90.69 119 LYS A O 1
ATOM 964 N N . ASN A 1 120 ? 11.188 -7.707 4.328 1 93.5 120 ASN A N 1
ATOM 965 C CA . ASN A 1 120 ? 11.141 -7.121 2.992 1 93.5 120 ASN A CA 1
ATOM 966 C C . ASN A 1 120 ? 10.383 -8.016 2.012 1 93.5 120 ASN A C 1
ATOM 968 O O . ASN A 1 120 ? 10.867 -8.273 0.908 1 93.5 120 ASN A O 1
ATOM 972 N N . ILE A 1 121 ? 9.312 -8.523 2.496 1 96.31 121 ILE A N 1
ATOM 973 C CA . ILE A 1 121 ? 8.469 -9.398 1.688 1 96.31 121 ILE A CA 1
ATOM 974 C C . ILE A 1 121 ? 6.996 -9.047 1.915 1 96.31 121 ILE A C 1
ATOM 976 O O . ILE A 1 121 ? 6.602 -8.695 3.029 1 96.31 121 ILE A O 1
ATOM 980 N N . TYR A 1 122 ? 6.242 -9.039 0.894 1 97.75 122 TYR A N 1
ATOM 981 C CA . TYR A 1 122 ? 4.789 -8.961 1.002 1 97.75 122 TYR A CA 1
ATOM 982 C C . TYR A 1 122 ? 4.117 -9.867 -0.025 1 97.75 122 TYR A C 1
ATOM 984 O O . TYR A 1 122 ? 4.734 -10.242 -1.024 1 97.75 122 TYR A O 1
ATOM 992 N N . THR A 1 123 ? 2.863 -10.289 0.286 1 98.44 123 THR A N 1
ATOM 993 C CA . THR A 1 123 ? 2.178 -11.297 -0.524 1 98.44 123 THR A CA 1
ATOM 994 C C . THR A 1 123 ? 0.795 -10.797 -0.938 1 98.44 123 THR A C 1
ATOM 996 O O . THR A 1 123 ? 0.119 -10.109 -0.169 1 98.44 123 THR A O 1
ATOM 999 N N . ILE A 1 124 ? 0.42 -11.117 -2.172 1 98.62 124 ILE A N 1
ATOM 1000 C CA . ILE A 1 124 ? -0.86 -10.727 -2.752 1 98.62 124 ILE A CA 1
ATOM 1001 C C . ILE A 1 124 ? -1.596 -11.969 -3.262 1 98.62 124 ILE A C 1
ATOM 1003 O O . ILE A 1 124 ? -1.013 -12.797 -3.959 1 98.62 124 ILE A O 1
ATOM 1007 N N . PHE A 1 125 ? -2.824 -12.156 -2.859 1 98.62 125 PHE A N 1
ATOM 1008 C CA . PHE A 1 125 ? -3.682 -13.203 -3.406 1 98.62 125 PHE A CA 1
ATOM 1009 C C . PHE A 1 125 ? -4.77 -12.602 -4.289 1 98.62 125 PHE A C 1
ATOM 1011 O O . PHE A 1 125 ? -5.484 -11.695 -3.867 1 98.62 125 PHE A O 1
ATOM 1018 N N . ILE A 1 126 ? -4.91 -13.055 -5.52 1 98.06 126 ILE A N 1
ATOM 1019 C CA . ILE A 1 126 ? -5.93 -12.57 -6.441 1 98.06 126 ILE A CA 1
ATOM 1020 C C . ILE A 1 126 ? -7.07 -13.578 -6.531 1 98.06 126 ILE A C 1
ATOM 1022 O O . ILE A 1 126 ? -6.844 -14.758 -6.812 1 98.06 126 ILE A O 1
ATOM 1026 N N . LEU A 1 127 ? -8.25 -13.141 -6.293 1 97.38 127 LEU A N 1
ATOM 1027 C CA . LEU A 1 127 ? -9.453 -13.969 -6.336 1 97.38 127 LEU A CA 1
ATOM 1028 C C . LEU A 1 127 ? -10.258 -13.688 -7.602 1 97.38 127 LEU A C 1
ATOM 1030 O O . LEU A 1 127 ? -10.266 -12.562 -8.102 1 97.38 127 LEU A O 1
ATOM 1034 N N . PRO A 1 128 ? -10.922 -14.766 -8.117 1 96 128 PRO A N 1
ATOM 1035 C CA . PRO A 1 128 ? -11.891 -14.523 -9.188 1 96 128 PRO A CA 1
ATOM 1036 C C . PRO A 1 128 ? -13.18 -13.883 -8.672 1 96 128 PRO A C 1
ATOM 1038 O O . PRO A 1 128 ? -13.469 -13.93 -7.477 1 96 128 PRO A O 1
ATOM 1041 N N . PRO A 1 129 ? -13.906 -13.258 -9.562 1 95.31 129 PRO A N 1
ATOM 1042 C CA . PRO A 1 129 ? -15.156 -12.625 -9.117 1 95.31 129 PRO A CA 1
ATOM 1043 C C . PRO A 1 129 ? -16.25 -13.641 -8.805 1 95.31 129 PRO A C 1
ATOM 1045 O O . PRO A 1 129 ? -17.219 -13.312 -8.125 1 95.31 129 PRO A O 1
ATOM 1048 N N . SER A 1 130 ? -16.172 -14.82 -9.422 1 93.38 130 SER A N 1
ATOM 1049 C CA . SER A 1 130 ? -17.125 -15.898 -9.172 1 93.38 130 SER A CA 1
ATOM 1050 C C . SER A 1 130 ? -16.578 -17.234 -9.664 1 93.38 130 SER A C 1
ATOM 1052 O O . SER A 1 130 ? -15.648 -17.281 -10.469 1 93.38 130 SER A O 1
ATOM 1054 N N . LYS A 1 131 ? -17.25 -18.281 -9.203 1 91.25 131 LYS A N 1
ATOM 1055 C CA . LYS A 1 131 ? -16.906 -19.609 -9.703 1 91.25 131 LYS A CA 1
ATOM 1056 C C . LYS A 1 131 ? -17.234 -19.75 -11.188 1 91.25 131 LYS A C 1
ATOM 1058 O O . LYS A 1 131 ? -16.469 -20.328 -11.953 1 91.25 131 LYS A O 1
ATOM 1063 N N . LYS A 1 132 ? -18.344 -19.234 -11.469 1 91.5 132 LYS A N 1
ATOM 1064 C CA . LYS A 1 132 ? -18.812 -19.312 -12.852 1 91.5 132 LYS A CA 1
ATOM 1065 C C . LYS A 1 132 ? -17.828 -18.625 -13.797 1 91.5 132 LYS A C 1
ATOM 1067 O O . LYS A 1 132 ? -17.484 -19.188 -14.844 1 91.5 132 LYS A O 1
ATOM 1072 N N . GLU A 1 133 ? -17.453 -17.484 -13.375 1 91.75 133 GLU A N 1
ATOM 1073 C CA . GLU A 1 133 ? -16.5 -16.75 -14.203 1 91.75 133 GLU A CA 1
ATOM 1074 C C . GLU A 1 133 ? -15.156 -17.484 -14.281 1 91.75 133 GLU A C 1
ATOM 1076 O O . GLU A 1 133 ? -14.516 -17.516 -15.336 1 91.75 133 GLU A O 1
ATOM 1081 N N . LEU A 1 134 ? -14.742 -18.031 -13.18 1 91.12 134 LEU A N 1
ATOM 1082 C CA . LEU A 1 134 ? -13.508 -18.812 -13.164 1 91.12 134 LEU A CA 1
ATOM 1083 C C . LEU A 1 134 ? -13.586 -19.984 -14.125 1 91.12 134 LEU A C 1
ATOM 1085 O O . LEU A 1 134 ? -12.68 -20.203 -14.93 1 91.12 134 LEU A O 1
ATOM 1089 N N . ALA A 1 135 ? -14.633 -20.703 -14.117 1 89.19 135 ALA A N 1
ATOM 1090 C CA . ALA A 1 135 ? -14.859 -21.828 -15.008 1 89.19 135 ALA A CA 1
ATOM 1091 C C . ALA A 1 135 ? -14.844 -21.391 -16.469 1 89.19 135 ALA A C 1
ATOM 1093 O O . ALA A 1 135 ? -14.242 -22.062 -17.312 1 89.19 135 ALA A O 1
ATOM 1094 N N . ARG A 1 136 ? -15.523 -20.359 -16.688 1 90.38 136 ARG A N 1
ATOM 1095 C CA . ARG A 1 136 ? -15.578 -19.812 -18.031 1 90.38 136 ARG A CA 1
ATOM 1096 C C . ARG A 1 136 ? -14.18 -19.516 -18.562 1 90.38 136 ARG A C 1
ATOM 1098 O O . ARG A 1 136 ? -13.852 -19.891 -19.703 1 90.38 136 ARG A O 1
ATOM 1105 N N . ARG A 1 137 ? -13.406 -18.875 -17.734 1 86.62 137 ARG A N 1
ATOM 1106 C CA . ARG A 1 137 ? -12.055 -18.516 -18.125 1 86.62 137 ARG A CA 1
ATOM 1107 C C . ARG A 1 137 ? -11.203 -19.766 -18.359 1 86.62 137 ARG A C 1
ATOM 1109 O O . ARG A 1 137 ? -10.398 -19.812 -19.297 1 86.62 137 ARG A O 1
ATOM 1116 N N . LEU A 1 138 ? -11.367 -20.766 -17.547 1 84.69 138 LEU A N 1
ATOM 1117 C CA . LEU A 1 138 ? -10.648 -22.016 -17.703 1 84.69 138 LEU A CA 1
ATOM 1118 C C . LEU A 1 138 ? -11.047 -22.734 -18.984 1 84.69 138 LEU A C 1
ATOM 1120 O O . LEU A 1 138 ? -10.211 -23.312 -19.672 1 84.69 138 LEU A O 1
ATOM 1124 N N . TYR A 1 139 ? -12.32 -22.562 -19.297 1 83.56 139 TYR A N 1
ATOM 1125 C CA . TYR A 1 139 ? -12.844 -23.172 -20.516 1 83.56 139 TYR A CA 1
ATOM 1126 C C . TYR A 1 139 ? -12.289 -22.469 -21.75 1 83.56 139 TYR A C 1
ATOM 1128 O O . TYR A 1 139 ? -11.898 -23.125 -22.719 1 83.56 139 TYR A O 1
ATOM 1136 N N . LEU A 1 140 ? -12.32 -21.234 -21.734 1 81.69 140 LEU A N 1
ATOM 1137 C CA . LEU A 1 140 ? -11.898 -20.438 -22.891 1 81.69 140 LEU A CA 1
ATOM 1138 C C . LEU A 1 140 ? -10.406 -20.625 -23.156 1 81.69 140 LEU A C 1
ATOM 1140 O O . LEU A 1 140 ? -9.953 -20.438 -24.281 1 81.69 140 LEU A O 1
ATOM 1144 N N . ARG A 1 141 ? -9.75 -20.938 -22.266 1 73.06 141 ARG A N 1
ATOM 1145 C CA . ARG A 1 141 ? -8.32 -21.156 -22.453 1 73.06 141 ARG A CA 1
ATOM 1146 C C . ARG A 1 141 ? -8.07 -22.375 -23.328 1 73.06 141 ARG A C 1
ATOM 1148 O O . ARG A 1 141 ? -7.004 -22.516 -23.938 1 73.06 141 ARG A O 1
ATOM 1155 N N . GLY A 1 142 ? -9.227 -23.078 -23.797 1 63.38 142 GLY A N 1
ATOM 1156 C CA . GLY A 1 142 ? -9.305 -24.016 -24.891 1 63.38 142 GLY A CA 1
ATOM 1157 C C . GLY A 1 142 ? -8.516 -25.297 -24.641 1 63.38 142 GLY A C 1
ATOM 1158 O O . GLY A 1 142 ? -8.398 -26.141 -25.531 1 63.38 142 GLY A O 1
ATOM 1159 N N . GLU A 1 143 ? -7.707 -25.391 -23.641 1 57.94 143 GLU A N 1
ATOM 1160 C CA . GLU A 1 143 ? -6.738 -26.484 -23.688 1 57.94 143 GLU A CA 1
ATOM 1161 C C . GLU A 1 143 ? -7.227 -27.688 -22.891 1 57.94 143 GLU A C 1
ATOM 1163 O O . GLU A 1 143 ? -6.625 -28.766 -22.953 1 57.94 143 GLU A O 1
ATOM 1168 N N . ASP A 1 144 ? -8.461 -27.5 -22.281 1 64.56 144 ASP A N 1
ATOM 1169 C CA . ASP A 1 144 ? -8.688 -28.594 -21.328 1 64.56 144 ASP A CA 1
ATOM 1170 C C . ASP A 1 144 ? -10.023 -29.281 -21.609 1 64.56 144 ASP A C 1
ATOM 1172 O O . ASP A 1 144 ? -10.961 -28.656 -22.109 1 64.56 144 ASP A O 1
ATOM 1176 N N . THR A 1 145 ? -9.969 -30.594 -21.656 1 74.5 1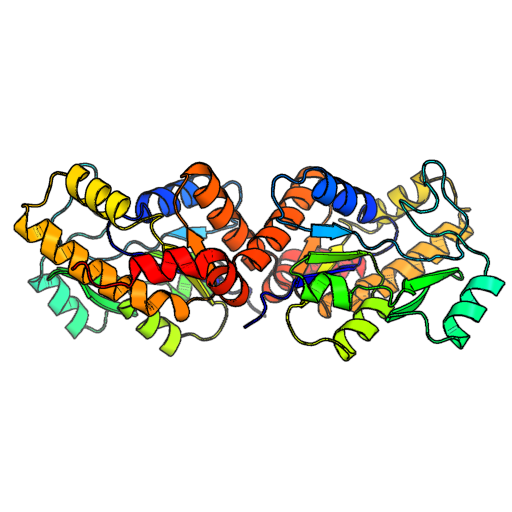45 THR A N 1
ATOM 1177 C CA . THR A 1 145 ? -11.188 -31.391 -21.672 1 74.5 145 THR A CA 1
ATOM 1178 C C . THR A 1 145 ? -12.078 -31.062 -20.484 1 74.5 145 THR A C 1
ATOM 1180 O O . THR A 1 145 ? -11.633 -30.406 -19.531 1 74.5 145 THR A O 1
ATOM 1183 N N . GLU A 1 146 ? -13.32 -31.375 -20.625 1 80.5 146 GLU A N 1
ATOM 1184 C CA . GLU A 1 146 ? -14.258 -31.172 -19.531 1 80.5 146 GLU A CA 1
ATOM 1185 C C . GLU A 1 146 ? -13.727 -31.766 -18.234 1 80.5 146 GLU A C 1
ATOM 1187 O O . GLU A 1 146 ? -13.875 -31.172 -17.156 1 80.5 146 GLU A O 1
ATOM 1192 N N . LYS A 1 147 ? -13.227 -32.969 -18.391 1 82.62 147 LYS A N 1
ATOM 1193 C CA . LYS A 1 147 ? -12.672 -33.625 -17.219 1 82.62 147 LYS A CA 1
ATOM 1194 C C . LYS A 1 147 ? -11.531 -32.812 -16.609 1 82.62 147 LYS A C 1
ATOM 1196 O O . LYS A 1 147 ? -11.43 -32.688 -15.391 1 82.62 147 LYS A O 1
ATOM 1201 N N . VAL A 1 148 ? -10.766 -32.312 -17.422 1 77.88 148 VAL A N 1
ATOM 1202 C CA . VAL A 1 148 ? -9.625 -31.516 -16.969 1 77.88 148 VAL A CA 1
ATOM 1203 C C . VAL A 1 148 ? -10.125 -30.234 -16.312 1 77.88 148 VAL A C 1
ATOM 1205 O O . VAL A 1 148 ? -9.586 -29.812 -15.289 1 77.88 148 VAL A O 1
ATOM 1208 N N . ILE A 1 149 ? -11.188 -29.703 -16.766 1 82.19 149 ILE A N 1
ATOM 1209 C CA . ILE A 1 149 ? -11.734 -28.453 -16.234 1 82.19 149 ILE A CA 1
ATOM 1210 C C . ILE A 1 149 ? -12.289 -28.688 -14.836 1 82.19 149 ILE A C 1
ATOM 1212 O O . ILE A 1 149 ? -12.07 -27.875 -13.938 1 82.19 149 ILE A O 1
ATOM 1216 N N . VAL A 1 150 ? -12.992 -29.766 -14.703 1 84.44 150 VAL A N 1
ATOM 1217 C CA . VAL A 1 150 ? -13.547 -30.109 -13.406 1 84.44 150 VAL A CA 1
ATOM 1218 C C . VAL A 1 150 ? -12.422 -30.281 -12.383 1 84.44 150 VAL A C 1
ATOM 1220 O O . VAL A 1 150 ? -12.516 -29.781 -11.258 1 84.44 150 VAL A O 1
ATOM 1223 N N . ALA A 1 151 ? -11.445 -30.969 -12.797 1 84.62 151 ALA A N 1
ATOM 1224 C CA . ALA A 1 151 ? -10.297 -31.172 -11.914 1 84.62 151 ALA A CA 1
ATOM 1225 C C . ALA A 1 151 ? -9.633 -29.844 -11.555 1 84.62 151 ALA A C 1
ATOM 1227 O O . ALA A 1 151 ? -9.258 -29.625 -10.398 1 84.62 151 ALA A O 1
ATOM 1228 N N . ARG A 1 152 ? -9.539 -29.031 -12.469 1 83.31 152 ARG A N 1
ATOM 1229 C CA . ARG A 1 152 ? -8.922 -27.719 -12.234 1 83.31 152 ARG A CA 1
ATOM 1230 C C . ARG A 1 152 ? -9.773 -26.875 -11.305 1 83.31 152 ARG A C 1
ATOM 1232 O O . ARG A 1 152 ? -9.234 -26.125 -10.477 1 83.31 152 ARG A O 1
ATOM 1239 N N . MET A 1 153 ? -11.016 -26.984 -11.5 1 86.94 153 MET A N 1
ATOM 1240 C CA . MET A 1 153 ? -11.914 -26.25 -10.609 1 86.94 153 MET A CA 1
ATOM 1241 C C . MET A 1 153 ? -11.758 -26.719 -9.172 1 86.94 153 MET A C 1
ATOM 1243 O O . MET A 1 153 ? -11.766 -25.906 -8.242 1 86.94 153 MET A O 1
ATOM 1247 N N . GLY A 1 154 ? -11.727 -28.031 -9.031 1 86.5 154 GLY A N 1
ATOM 1248 C CA . GLY A 1 154 ? -11.477 -28.562 -7.703 1 86.5 154 GLY A CA 1
ATOM 1249 C C . GLY A 1 154 ? -10.188 -28.047 -7.086 1 86.5 154 GLY A C 1
ATOM 1250 O O . GLY A 1 154 ? -10.172 -27.641 -5.922 1 86.5 154 GLY A O 1
ATOM 1251 N N . GLN A 1 155 ? -9.164 -28.031 -7.852 1 87.31 155 GLN A N 1
ATOM 1252 C CA . GLN A 1 155 ? -7.875 -27.516 -7.402 1 87.31 155 GLN A CA 1
ATOM 1253 C C . GLN A 1 155 ? -7.953 -26.031 -7.086 1 87.31 155 GLN A C 1
ATOM 1255 O O . GLN A 1 155 ? -7.336 -25.562 -6.129 1 87.31 155 GLN A O 1
ATOM 1260 N N . ALA A 1 156 ? -8.711 -25.328 -7.875 1 88.94 156 ALA A N 1
ATOM 1261 C CA . ALA A 1 156 ? -8.875 -23.891 -7.672 1 88.94 156 ALA A CA 1
ATOM 1262 C C . ALA A 1 156 ? -9.5 -23.594 -6.312 1 88.94 156 ALA A C 1
ATOM 1264 O O . ALA A 1 156 ? -9.086 -22.672 -5.617 1 88.94 156 ALA A O 1
ATOM 1265 N N . MET A 1 157 ? -10.43 -24.359 -5.988 1 88.88 157 MET A N 1
ATOM 1266 C CA . MET A 1 157 ? -11.078 -24.172 -4.695 1 88.88 157 MET A CA 1
ATOM 1267 C C . MET A 1 157 ? -10.102 -24.422 -3.551 1 88.88 157 MET A C 1
ATOM 1269 O O . MET A 1 157 ? -10.125 -23.703 -2.545 1 88.88 157 MET A O 1
ATOM 1273 N N . ASP A 1 158 ? -9.336 -25.422 -3.744 1 90.75 158 ASP A N 1
ATOM 1274 C CA . ASP A 1 158 ? -8.289 -25.672 -2.762 1 90.75 158 ASP A CA 1
ATOM 1275 C C . ASP A 1 158 ? -7.328 -24.5 -2.66 1 90.75 158 ASP A C 1
ATOM 1277 O O . ASP A 1 158 ? -6.977 -24.062 -1.561 1 90.75 158 ASP A O 1
ATOM 1281 N N . GLU A 1 159 ? -6.926 -23.969 -3.711 1 92.94 159 GLU A N 1
ATOM 1282 C CA . GLU A 1 159 ? -6.031 -22.812 -3.736 1 92.94 159 GLU A CA 1
ATOM 1283 C C . GLU A 1 159 ? -6.656 -21.609 -3.033 1 92.94 159 GLU A C 1
ATOM 1285 O O . GLU A 1 159 ? -6 -20.938 -2.238 1 92.94 159 GLU A O 1
ATOM 1290 N N . ILE A 1 160 ? -7.934 -21.391 -3.326 1 94.62 160 ILE A N 1
ATOM 1291 C CA . ILE A 1 160 ? -8.641 -20.234 -2.779 1 94.62 160 ILE A CA 1
ATOM 1292 C C . ILE A 1 160 ? -8.695 -20.344 -1.258 1 94.62 160 ILE A C 1
ATOM 1294 O O . ILE A 1 160 ? -8.609 -19.328 -0.559 1 94.62 160 ILE A O 1
ATOM 1298 N N . SER A 1 161 ? -8.727 -21.516 -0.75 1 94.62 161 SER A N 1
ATOM 1299 C CA . SER A 1 161 ? -8.844 -21.703 0.693 1 94.62 161 SER A CA 1
ATOM 1300 C C . SER A 1 161 ? -7.621 -21.156 1.422 1 94.62 161 SER A C 1
ATOM 1302 O O . SER A 1 161 ? -7.656 -20.953 2.637 1 94.62 161 SER A O 1
ATOM 1304 N N . HIS A 1 162 ? -6.527 -20.812 0.737 1 95.75 162 HIS A N 1
ATOM 1305 C CA . HIS A 1 162 ? -5.297 -20.328 1.349 1 95.75 162 HIS A CA 1
ATOM 1306 C C . HIS A 1 162 ? -5.211 -18.797 1.264 1 95.75 162 HIS A C 1
ATOM 1308 O O . HIS A 1 162 ? -4.191 -18.219 1.637 1 95.75 162 HIS A O 1
ATOM 1314 N N . PHE A 1 163 ? -6.27 -18.078 0.852 1 96.56 163 PHE A N 1
ATOM 1315 C CA . PHE A 1 163 ? -6.234 -16.641 0.637 1 96.56 163 PHE A CA 1
ATOM 1316 C C . PHE A 1 163 ? -5.906 -15.906 1.934 1 96.56 163 PHE A C 1
ATOM 1318 O O . PHE A 1 163 ? -5.285 -14.844 1.911 1 96.56 163 PHE A O 1
ATOM 1325 N N . LYS A 1 164 ? -6.203 -16.516 3.041 1 96.12 164 LYS A N 1
ATOM 1326 C CA . LYS A 1 164 ? -6.055 -15.852 4.34 1 96.12 164 LYS A CA 1
ATOM 1327 C C . LYS A 1 164 ? -4.586 -15.75 4.734 1 96.12 164 LYS A C 1
ATOM 1329 O O . LYS A 1 164 ? -4.242 -15.031 5.676 1 96.12 164 LYS A O 1
ATOM 1334 N N . GLU A 1 165 ? -3.73 -16.438 4.066 1 97 165 GLU A N 1
ATOM 1335 C CA . GLU A 1 165 ? -2.305 -16.453 4.379 1 97 165 GLU A CA 1
ATOM 1336 C C . GLU A 1 165 ? -1.587 -15.258 3.754 1 97 165 GLU A C 1
ATOM 1338 O O . GLU A 1 165 ? -0.388 -15.062 3.967 1 97 165 GLU A O 1
ATOM 1343 N N . TYR A 1 166 ? -2.309 -14.398 3.107 1 98.19 166 TYR A N 1
ATOM 1344 C CA . TYR A 1 166 ? -1.667 -13.352 2.322 1 98.19 166 TYR A CA 1
ATOM 1345 C C . TYR A 1 166 ? -1.905 -11.977 2.943 1 98.19 166 TYR A C 1
ATOM 1347 O O . TYR A 1 166 ? -2.852 -11.797 3.711 1 98.19 166 TYR A O 1
ATOM 1355 N N . ASP A 1 167 ? -1.047 -11.008 2.604 1 98.12 167 ASP A N 1
ATOM 1356 C CA . ASP A 1 167 ? -1.118 -9.664 3.17 1 98.12 167 ASP A CA 1
ATOM 1357 C C . ASP A 1 167 ? -2.223 -8.852 2.504 1 98.12 167 ASP A C 1
ATOM 1359 O O . ASP A 1 167 ? -2.877 -8.031 3.154 1 98.12 167 ASP A O 1
ATOM 1363 N N . TYR A 1 168 ? -2.406 -9.094 1.174 1 98.56 168 TYR A N 1
ATOM 1364 C CA . TYR A 1 168 ? -3.363 -8.336 0.375 1 98.56 168 TYR A CA 1
ATOM 1365 C C . TYR A 1 168 ? -4.266 -9.266 -0.426 1 98.56 168 TYR A C 1
ATOM 1367 O O . TYR A 1 168 ? -3.85 -10.359 -0.811 1 98.56 168 TYR A O 1
ATOM 1375 N N . ILE A 1 169 ? -5.473 -8.82 -0.719 1 97.81 169 ILE A N 1
ATOM 1376 C CA . ILE A 1 169 ? -6.41 -9.531 -1.584 1 97.81 169 ILE A CA 1
ATOM 1377 C C . ILE A 1 169 ? -6.898 -8.594 -2.689 1 97.81 169 ILE A C 1
ATOM 1379 O O . ILE A 1 169 ? -7.301 -7.461 -2.42 1 97.81 169 ILE A O 1
ATOM 1383 N N . ILE A 1 170 ? -6.867 -9.039 -3.875 1 97.62 170 ILE A N 1
ATOM 1384 C CA . ILE A 1 170 ? -7.422 -8.352 -5.035 1 97.62 170 ILE A CA 1
ATOM 1385 C C . ILE A 1 170 ? -8.492 -9.219 -5.688 1 97.62 170 ILE A C 1
ATOM 1387 O O . ILE A 1 170 ? -8.32 -10.43 -5.828 1 97.62 170 ILE A O 1
ATOM 1391 N N . ILE A 1 171 ? -9.586 -8.672 -6.012 1 96.75 171 ILE A N 1
ATOM 1392 C CA . ILE A 1 171 ? -10.602 -9.352 -6.809 1 96.75 171 ILE A CA 1
ATOM 1393 C C . ILE A 1 171 ? -10.461 -8.945 -8.273 1 96.75 171 ILE A C 1
ATOM 1395 O O . ILE A 1 171 ? -10.539 -7.758 -8.602 1 96.75 171 ILE A O 1
ATOM 1399 N N . ASN A 1 172 ? -10.25 -9.906 -9.109 1 96.56 172 ASN A N 1
ATOM 1400 C CA . ASN A 1 172 ? -10.148 -9.578 -10.531 1 96.56 172 ASN A CA 1
ATOM 1401 C C . ASN A 1 172 ? -11.492 -9.742 -11.242 1 96.56 172 ASN A C 1
ATOM 1403 O O . ASN A 1 172 ? -11.664 -10.664 -12.039 1 96.56 172 ASN A O 1
ATOM 1407 N N . ASP A 1 173 ? -12.328 -8.836 -11.008 1 94.31 173 ASP A N 1
ATOM 1408 C CA . ASP A 1 173 ? -13.617 -8.727 -11.68 1 94.31 173 ASP A CA 1
ATOM 1409 C C . ASP A 1 173 ? -13.516 -7.836 -12.922 1 94.31 173 ASP A C 1
ATOM 1411 O O . ASP A 1 173 ? -13.984 -8.203 -14 1 94.31 173 ASP A O 1
ATOM 1415 N N . ASN A 1 174 ? -12.969 -6.723 -12.789 1 94.94 174 ASN A N 1
ATOM 1416 C CA . ASN A 1 174 ? -12.609 -5.785 -13.852 1 94.94 174 ASN A CA 1
ATOM 1417 C C . ASN A 1 174 ? -11.094 -5.633 -13.977 1 94.94 174 ASN A C 1
ATOM 1419 O O . ASN A 1 174 ? -10.422 -5.242 -13.016 1 94.94 174 ASN A O 1
ATOM 1423 N N . PHE A 1 175 ? -10.57 -5.898 -15.188 1 94.75 175 PHE A N 1
ATOM 1424 C CA . PHE A 1 175 ? -9.133 -5.969 -15.398 1 94.75 175 PHE A CA 1
ATOM 1425 C C . PHE A 1 175 ? -8.461 -4.652 -15.023 1 94.75 175 PHE A C 1
ATOM 1427 O O . PHE A 1 175 ? -7.461 -4.641 -14.305 1 94.75 175 PHE A O 1
ATOM 1434 N N . ASN A 1 176 ? -9 -3.545 -15.43 1 94.44 176 ASN A N 1
ATOM 1435 C CA . ASN A 1 176 ? -8.383 -2.244 -15.195 1 94.44 176 ASN A CA 1
ATOM 1436 C C . ASN A 1 176 ? -8.367 -1.893 -13.711 1 94.44 176 ASN A C 1
ATOM 1438 O O . ASN A 1 176 ? -7.395 -1.313 -13.219 1 94.44 176 ASN A O 1
ATOM 1442 N N . ILE A 1 177 ? -9.414 -2.252 -13.023 1 93.81 177 ILE A N 1
ATOM 1443 C CA . ILE A 1 177 ? -9.492 -1.993 -11.594 1 93.81 177 ILE A CA 1
ATOM 1444 C C . ILE A 1 177 ? -8.477 -2.869 -10.859 1 93.81 177 ILE A C 1
ATOM 1446 O O . ILE A 1 177 ? -7.742 -2.387 -9.992 1 93.81 177 ILE A O 1
ATOM 1450 N N . ALA A 1 178 ? -8.438 -4.156 -11.219 1 95.81 178 ALA A N 1
ATOM 1451 C CA . ALA A 1 178 ? -7.484 -5.07 -10.602 1 95.81 178 ALA A CA 1
ATOM 1452 C C . ALA A 1 178 ? -6.051 -4.621 -10.852 1 95.81 178 ALA A C 1
ATOM 1454 O O . ALA A 1 178 ? -5.195 -4.727 -9.969 1 95.81 178 ALA A O 1
ATOM 1455 N N . LEU A 1 179 ? -5.809 -4.102 -12.047 1 94.5 179 LEU A N 1
ATOM 1456 C CA . LEU A 1 179 ? -4.484 -3.598 -12.398 1 94.5 179 LEU A CA 1
ATOM 1457 C C . LEU A 1 179 ? -4.105 -2.408 -11.523 1 94.5 179 LEU A C 1
ATOM 1459 O O . LEU A 1 179 ? -2.984 -2.338 -11.016 1 94.5 179 LEU A O 1
ATOM 1463 N N . MET A 1 180 ? -5.004 -1.549 -11.336 1 92.5 180 MET A N 1
ATOM 1464 C CA . MET A 1 180 ? -4.785 -0.391 -10.477 1 92.5 180 MET A CA 1
ATOM 1465 C C . MET A 1 180 ? -4.508 -0.824 -9.039 1 92.5 180 MET A C 1
ATOM 1467 O O . MET A 1 180 ? -3.629 -0.268 -8.375 1 92.5 180 MET A O 1
ATOM 1471 N N . HIS A 1 181 ? -5.285 -1.802 -8.562 1 95 181 HIS A N 1
ATOM 1472 C CA . HIS A 1 181 ? -5.066 -2.336 -7.219 1 95 181 HIS A CA 1
ATOM 1473 C C . HIS A 1 181 ? -3.658 -2.908 -7.082 1 95 181 HIS A C 1
ATOM 1475 O O . HIS A 1 181 ? -2.951 -2.6 -6.121 1 95 181 HIS A O 1
ATOM 1481 N N . LEU A 1 182 ? -3.287 -3.674 -8.055 1 95.5 182 LEU A N 1
ATOM 1482 C CA . LEU A 1 182 ? -1.97 -4.301 -8.039 1 95.5 182 LEU A CA 1
ATOM 1483 C C . LEU A 1 182 ? -0.867 -3.246 -8.055 1 95.5 182 LEU A C 1
ATOM 1485 O O . LEU A 1 182 ? 0.061 -3.301 -7.242 1 95.5 182 LEU A O 1
ATOM 1489 N N . GLN A 1 183 ? -0.98 -2.307 -8.906 1 93.56 183 GLN A N 1
ATOM 1490 C CA . GLN A 1 183 ? -0.012 -1.219 -9.008 1 93.56 183 GLN A CA 1
ATOM 1491 C C . GLN A 1 183 ? 0.082 -0.441 -7.703 1 93.56 183 GLN A C 1
ATOM 1493 O O . GLN A 1 183 ? 1.178 -0.093 -7.258 1 93.56 183 GLN A O 1
ATOM 1498 N N . SER A 1 184 ? -1.021 -0.163 -7.141 1 93.88 184 SER A N 1
ATOM 1499 C CA . SER A 1 184 ? -1.07 0.62 -5.91 1 93.88 184 SER A CA 1
ATOM 1500 C C . SER A 1 184 ? -0.376 -0.108 -4.762 1 93.88 184 SER A C 1
ATOM 1502 O O . SER A 1 184 ? 0.351 0.507 -3.98 1 93.88 184 SER A O 1
ATOM 1504 N N . ILE A 1 185 ? -0.632 -1.402 -4.672 1 96.25 185 ILE A N 1
ATOM 1505 C CA . ILE A 1 185 ? 0.008 -2.186 -3.621 1 96.25 185 ILE A CA 1
ATOM 1506 C C . ILE A 1 185 ? 1.523 -2.156 -3.807 1 96.25 185 ILE A C 1
ATOM 1508 O O . ILE A 1 185 ? 2.266 -1.87 -2.863 1 96.25 185 ILE A O 1
ATOM 1512 N N . MET A 1 186 ? 1.979 -2.391 -4.984 1 95 186 MET A N 1
ATOM 1513 C CA . MET A 1 186 ? 3.41 -2.453 -5.262 1 95 186 MET A CA 1
ATOM 1514 C C . MET A 1 186 ? 4.078 -1.112 -4.977 1 95 186 MET A C 1
ATOM 1516 O O . MET A 1 186 ? 5.121 -1.061 -4.32 1 95 186 MET A O 1
ATOM 1520 N N . LEU A 1 187 ? 3.469 -0.093 -5.449 1 94.12 187 LEU A N 1
ATOM 1521 C CA . LEU A 1 187 ? 4.016 1.241 -5.227 1 94.12 187 LEU A CA 1
ATOM 1522 C C . LEU A 1 187 ? 4.031 1.581 -3.74 1 94.12 187 LEU A C 1
ATOM 1524 O O . LEU A 1 187 ? 5.031 2.078 -3.223 1 94.12 187 LEU A O 1
ATOM 1528 N N . SER A 1 188 ? 2.918 1.335 -3.078 1 96 188 SER A N 1
ATOM 1529 C CA . SER A 1 188 ? 2.809 1.649 -1.658 1 96 188 SER A CA 1
ATOM 1530 C C . SER A 1 188 ? 3.896 0.951 -0.851 1 96 188 SER A C 1
ATOM 1532 O O . SER A 1 188 ? 4.465 1.537 0.074 1 96 188 SER A O 1
ATOM 1534 N N . GLU A 1 189 ? 4.16 -0.292 -1.162 1 96.25 189 GLU A N 1
ATOM 1535 C CA . GLU A 1 189 ? 5.184 -1.039 -0.439 1 96.25 189 GLU A CA 1
ATOM 1536 C C . GLU A 1 189 ? 6.562 -0.413 -0.633 1 96.25 189 GLU A C 1
ATOM 1538 O O . GLU A 1 189 ? 7.398 -0.448 0.272 1 96.25 189 GLU A O 1
ATOM 1543 N N . GLN A 1 190 ? 6.801 0.176 -1.755 1 93.94 190 GLN A N 1
ATOM 1544 C CA . GLN A 1 190 ? 8.07 0.836 -2.033 1 93.94 190 GLN A CA 1
ATOM 1545 C C . GLN A 1 190 ? 8.172 2.176 -1.308 1 93.94 190 GLN A C 1
ATOM 1547 O O . GLN A 1 190 ? 9.266 2.719 -1.139 1 93.94 190 GLN A O 1
ATOM 1552 N N . LEU A 1 191 ? 7.02 2.705 -0.839 1 95.81 191 LEU A N 1
ATOM 1553 C CA . LEU A 1 191 ? 6.965 4.012 -0.188 1 95.81 191 LEU A CA 1
ATOM 1554 C C . LEU A 1 191 ? 7.086 3.867 1.325 1 95.81 191 LEU A C 1
ATOM 1556 O O . LEU A 1 191 ? 7.098 4.867 2.047 1 95.81 191 LEU A O 1
ATOM 1560 N N . ARG A 1 192 ? 7.148 2.643 1.809 1 96.5 192 ARG A N 1
ATOM 1561 C CA . ARG A 1 192 ? 7.336 2.426 3.24 1 96.5 192 ARG A CA 1
ATOM 1562 C C . ARG A 1 192 ? 8.648 3.039 3.721 1 96.5 192 ARG A C 1
ATOM 1564 O O . ARG A 1 192 ? 9.633 3.074 2.977 1 96.5 192 ARG A O 1
ATOM 1571 N N . ILE A 1 193 ? 8.672 3.457 4.941 1 95.56 193 ILE A N 1
ATOM 1572 C CA . ILE A 1 193 ? 9.773 4.211 5.531 1 95.56 193 ILE A CA 1
ATOM 1573 C C . ILE A 1 193 ? 11.07 3.412 5.406 1 95.56 193 ILE A C 1
ATOM 1575 O O . ILE A 1 193 ? 12.141 3.984 5.184 1 95.56 193 ILE A O 1
ATOM 1579 N N . ALA A 1 194 ? 11.031 2.09 5.52 1 91.25 194 ALA A N 1
ATOM 1580 C CA . ALA A 1 194 ? 12.227 1.25 5.48 1 91.25 194 ALA A CA 1
ATOM 1581 C C . ALA A 1 194 ? 12.977 1.431 4.168 1 91.25 194 ALA A C 1
ATOM 1583 O O . ALA A 1 194 ? 14.211 1.379 4.141 1 91.25 194 ALA A O 1
ATOM 1584 N N . HIS A 1 195 ? 12.281 1.741 3.145 1 90.5 195 HIS A N 1
ATOM 1585 C CA . HIS A 1 195 ? 12.891 1.869 1.827 1 90.5 195 HIS A CA 1
ATOM 1586 C C . HIS A 1 195 ? 13.148 3.332 1.477 1 90.5 195 HIS A C 1
ATOM 1588 O O . HIS A 1 195 ? 14.203 3.674 0.938 1 90.5 195 HIS A O 1
ATOM 1594 N N . GLN A 1 196 ? 12.25 4.215 1.853 1 92.06 196 GLN A N 1
ATOM 1595 C CA . GLN A 1 196 ? 12.32 5.621 1.462 1 92.06 196 GLN A CA 1
ATOM 1596 C C . GLN A 1 196 ? 13.453 6.336 2.186 1 92.06 196 GLN A C 1
ATOM 1598 O O . GLN A 1 196 ? 14.078 7.246 1.632 1 92.06 196 GLN A O 1
ATOM 1603 N N . LYS A 1 197 ? 13.664 5.926 3.441 1 91.19 197 LYS A N 1
ATOM 1604 C CA . LYS A 1 197 ? 14.734 6.578 4.191 1 91.19 197 LYS A CA 1
ATOM 1605 C C . LYS A 1 197 ? 16.094 6.32 3.549 1 91.19 197 LYS A C 1
ATOM 1607 O O . LYS A 1 197 ? 16.984 7.164 3.623 1 91.19 197 LYS A O 1
ATOM 1612 N N . ILE A 1 198 ? 16.219 5.137 2.932 1 89.31 198 ILE A N 1
ATOM 1613 C CA . ILE A 1 198 ? 17.469 4.793 2.258 1 89.31 198 ILE A CA 1
ATOM 1614 C C . ILE A 1 198 ? 17.516 5.48 0.895 1 89.31 198 ILE A C 1
ATOM 1616 O O . ILE A 1 198 ? 18.531 6.117 0.553 1 89.31 198 ILE A O 1
ATOM 1620 N N . ARG A 1 199 ? 16.469 5.469 0.142 1 87.62 199 ARG A N 1
ATOM 1621 C CA . ARG A 1 199 ? 16.391 6.039 -1.197 1 87.62 199 ARG A CA 1
ATOM 1622 C C . ARG A 1 199 ? 16.641 7.543 -1.169 1 87.62 199 ARG A C 1
ATOM 1624 O O . ARG A 1 199 ? 17.281 8.086 -2.074 1 87.62 199 ARG A O 1
ATOM 1631 N N . TYR A 1 200 ? 16.188 8.172 -0.117 1 91.44 200 TYR A N 1
ATOM 1632 C CA . TYR A 1 200 ? 16.281 9.633 -0.061 1 91.44 200 TYR A CA 1
ATOM 1633 C C . TYR A 1 200 ? 17.172 10.078 1.085 1 91.44 200 TYR A C 1
ATOM 1635 O O . TYR A 1 200 ? 16.953 11.141 1.677 1 91.44 200 TYR A O 1
ATOM 1643 N N . ALA A 1 201 ? 18.047 9.289 1.379 1 91.62 201 ALA A N 1
ATOM 1644 C CA . ALA A 1 201 ? 18.969 9.586 2.479 1 91.62 201 ALA A CA 1
ATOM 1645 C C . ALA A 1 201 ? 19.641 10.945 2.289 1 91.62 201 ALA A C 1
ATOM 1647 O O . ALA A 1 201 ? 19.703 11.742 3.225 1 91.62 201 ALA A O 1
ATOM 1648 N N . THR A 1 202 ? 20.094 11.25 1.083 1 92.75 202 THR A N 1
ATOM 1649 C CA . THR A 1 202 ? 20.781 12.508 0.797 1 92.75 202 THR A CA 1
ATOM 1650 C C . THR A 1 202 ? 19.828 13.688 0.995 1 92.75 202 THR A C 1
ATOM 1652 O O . THR A 1 202 ? 20.172 14.672 1.657 1 92.75 202 THR A O 1
ATOM 1655 N N . LEU A 1 203 ? 18.672 13.539 0.41 1 92.94 203 LEU A N 1
ATOM 1656 C CA . LEU A 1 203 ? 17.672 14.594 0.557 1 92.94 203 LEU A CA 1
ATOM 1657 C C . LEU A 1 203 ? 17.344 14.836 2.027 1 92.94 203 LEU A C 1
ATOM 1659 O O . LEU A 1 203 ? 17.344 15.977 2.488 1 92.94 203 LEU A O 1
ATOM 1663 N N . ILE A 1 204 ? 17.109 13.789 2.764 1 92.19 204 ILE A N 1
ATOM 1664 C CA . ILE A 1 204 ? 16.703 13.867 4.164 1 92.19 204 ILE A CA 1
ATOM 1665 C C . ILE A 1 204 ? 17.828 14.492 4.988 1 92.19 204 ILE A C 1
ATOM 1667 O O . ILE A 1 204 ? 17.578 15.344 5.844 1 92.19 204 ILE A O 1
ATOM 1671 N N . ASN A 1 205 ? 19 14.086 4.691 1 91.44 205 ASN A N 1
ATOM 1672 C CA . ASN A 1 205 ? 20.141 14.672 5.379 1 91.44 205 ASN A CA 1
ATOM 1673 C C . ASN A 1 205 ? 20.25 16.172 5.125 1 91.44 205 ASN A C 1
ATOM 1675 O O . ASN A 1 205 ? 20.531 16.938 6.043 1 91.44 205 ASN A O 1
ATOM 1679 N N . HIS A 1 206 ? 20.031 16.531 3.91 1 91.81 206 HIS A N 1
ATOM 1680 C CA . HIS A 1 206 ? 20.094 17.953 3.557 1 91.81 206 HIS A CA 1
ATOM 1681 C C . HIS A 1 206 ? 18.984 18.734 4.266 1 91.81 206 HIS A C 1
ATOM 1683 O O . HIS A 1 206 ? 19.219 19.875 4.691 1 91.81 206 HIS A O 1
ATOM 1689 N N . LEU A 1 207 ? 17.875 18.109 4.359 1 91.56 207 LEU A N 1
ATOM 1690 C CA . LEU A 1 207 ? 16.734 18.781 5.004 1 91.56 207 LEU A CA 1
ATOM 1691 C C . LEU A 1 207 ? 17 18.969 6.492 1 91.56 207 LEU A C 1
ATOM 1693 O O . LEU A 1 207 ? 16.516 19.938 7.09 1 91.56 207 LEU A O 1
ATOM 1697 N N . LEU A 1 208 ? 17.781 18.109 7.07 1 89.75 208 LEU A N 1
ATOM 1698 C CA . LEU A 1 208 ? 17.969 18.109 8.516 1 89.75 208 LEU A CA 1
ATOM 1699 C C . LEU A 1 208 ? 19.219 18.891 8.906 1 89.75 208 LEU A C 1
ATOM 1701 O O . LEU A 1 208 ? 19.422 19.188 10.086 1 89.75 208 LEU A O 1
ATOM 1705 N N . LEU A 1 209 ? 19.984 19.234 7.926 1 85.81 209 LEU A N 1
ATOM 1706 C CA . LEU A 1 209 ? 21.188 20 8.203 1 85.81 209 LEU A CA 1
ATOM 1707 C C . LEU A 1 209 ? 20.844 21.438 8.57 1 85.81 209 LEU A C 1
ATOM 1709 O O . LEU A 1 209 ? 19.969 22.047 7.953 1 85.81 209 LEU A O 1
ATOM 1713 N N . PRO A 1 210 ? 21.516 21.844 9.711 1 75.69 210 PRO A N 1
ATOM 1714 C CA . PRO A 1 210 ? 21.312 23.25 10.078 1 75.69 210 PRO A CA 1
ATOM 1715 C C . PRO A 1 210 ? 21.797 24.219 9.008 1 75.69 210 PRO A C 1
ATOM 1717 O O . PRO A 1 210 ? 22.766 23.922 8.305 1 75.69 210 PRO A O 1
ATOM 1720 N N . ASP A 1 211 ? 20.984 25.203 8.555 1 65.38 211 ASP A N 1
ATOM 1721 C CA . ASP A 1 211 ? 21.438 26.219 7.621 1 65.38 211 ASP A CA 1
ATOM 1722 C C . ASP A 1 211 ? 22.641 26.984 8.195 1 65.38 211 ASP A C 1
ATOM 1724 O O . ASP A 1 211 ? 22.641 27.328 9.375 1 65.38 211 ASP A O 1
ATOM 1728 N N . ILE A 1 212 ? 23.859 26.828 7.781 1 47.62 212 ILE A N 1
ATOM 1729 C CA . ILE A 1 212 ? 25 27.656 8.188 1 47.62 212 ILE A CA 1
ATOM 1730 C C . ILE A 1 212 ? 24.703 29.125 7.91 1 47.62 212 ILE A C 1
ATOM 1732 O O . ILE A 1 212 ? 24.234 29.469 6.82 1 47.62 212 ILE A O 1
ATOM 1736 N N . MET B 1 1 ? -17.312 -10.258 12.742 1 48.72 1 MET B N 1
ATOM 1737 C CA . MET B 1 1 ? -16.375 -9.234 13.195 1 48.72 1 MET B CA 1
ATOM 1738 C C . MET B 1 1 ? -16.594 -7.918 12.453 1 48.72 1 MET B C 1
ATOM 1740 O O . MET B 1 1 ? -16.828 -7.918 11.242 1 48.72 1 MET B O 1
ATOM 1744 N N . LYS B 1 2 ? -17.031 -6.859 13.156 1 59.78 2 LYS B N 1
ATOM 1745 C CA . LYS B 1 2 ? -17.453 -5.598 12.555 1 59.78 2 LYS B CA 1
ATOM 1746 C C . LYS B 1 2 ? -16.328 -4.961 11.75 1 59.78 2 LYS B C 1
ATOM 1748 O O . LYS B 1 2 ? -15.156 -5.039 12.133 1 59.78 2 LYS B O 1
ATOM 1753 N N . ASN B 1 3 ? -16.469 -4.719 10.422 1 74.06 3 ASN B N 1
ATOM 1754 C CA . ASN B 1 3 ? -15.523 -4.078 9.523 1 74.06 3 ASN B CA 1
ATOM 1755 C C . ASN B 1 3 ? -15.203 -2.652 9.977 1 74.06 3 ASN B C 1
ATOM 1757 O O . ASN B 1 3 ? -15.891 -1.706 9.578 1 74.06 3 ASN B O 1
ATOM 1761 N N . SER B 1 4 ? -14.234 -2.449 10.906 1 86.44 4 SER B N 1
ATOM 1762 C CA . SER B 1 4 ? -13.852 -1.111 11.344 1 86.44 4 SER B CA 1
ATOM 1763 C C . SER B 1 4 ? -13.086 -0.366 10.258 1 86.44 4 SER B C 1
ATOM 1765 O O . SER B 1 4 ? -12.359 -0.978 9.469 1 86.44 4 SER B O 1
ATOM 1767 N N . GLY B 1 5 ? -13.43 0.894 10.156 1 92.12 5 GLY B N 1
ATOM 1768 C CA . GLY B 1 5 ? -12.68 1.744 9.242 1 92.12 5 GLY B CA 1
ATOM 1769 C C . GLY B 1 5 ? -11.219 1.881 9.609 1 92.12 5 GLY B C 1
ATOM 1770 O O . GLY B 1 5 ? -10.789 1.403 10.664 1 92.12 5 GLY B O 1
ATOM 1771 N N . ILE B 1 6 ? -10.469 2.424 8.719 1 94.75 6 ILE B N 1
ATOM 1772 C CA . ILE B 1 6 ? -9.039 2.637 8.922 1 94.75 6 ILE B CA 1
ATOM 1773 C C . ILE B 1 6 ? -8.773 4.109 9.234 1 94.75 6 ILE B C 1
ATOM 1775 O O . ILE B 1 6 ? -9.367 4.996 8.609 1 94.75 6 ILE B O 1
ATOM 1779 N N . LEU B 1 7 ? -7.957 4.328 10.195 1 95.31 7 LEU B N 1
ATOM 1780 C CA . LEU B 1 7 ? -7.504 5.68 10.508 1 95.31 7 LEU B CA 1
ATOM 1781 C C . LEU B 1 7 ? -6.18 5.984 9.812 1 95.31 7 LEU B C 1
ATOM 1783 O O . LEU B 1 7 ? -5.203 5.254 9.984 1 95.31 7 LEU B O 1
ATOM 1787 N N . CYS B 1 8 ? -6.191 7.008 9 1 96.81 8 CYS B N 1
ATOM 1788 C CA . CYS B 1 8 ? -4.996 7.473 8.305 1 96.81 8 CYS B CA 1
ATOM 1789 C C . CYS B 1 8 ? -4.527 8.812 8.859 1 96.81 8 CYS B C 1
ATOM 1791 O O . CYS B 1 8 ? -5.285 9.781 8.875 1 96.81 8 CYS B O 1
ATOM 1793 N N . ILE B 1 9 ? -3.279 8.867 9.281 1 97.38 9 ILE B N 1
ATOM 1794 C CA . ILE B 1 9 ? -2.701 10.117 9.758 1 97.38 9 ILE B CA 1
ATOM 1795 C C . ILE B 1 9 ? -1.686 10.641 8.742 1 97.38 9 ILE B C 1
ATOM 1797 O O . ILE B 1 9 ? -0.76 9.922 8.359 1 97.38 9 ILE B O 1
ATOM 1801 N N . ILE B 1 10 ? -1.883 11.859 8.32 1 97.56 10 ILE B N 1
ATOM 1802 C CA . ILE B 1 10 ? -0.94 12.5 7.406 1 97.56 10 ILE B CA 1
ATOM 1803 C C . ILE B 1 10 ? -0.336 13.734 8.062 1 97.56 10 ILE B C 1
ATOM 1805 O O . ILE B 1 10 ? -1.063 14.609 8.547 1 97.56 10 ILE B O 1
ATOM 1809 N N . SER B 1 11 ? 0.953 13.734 8.148 1 97.31 11 SER B N 1
ATOM 1810 C CA . SER B 1 11 ? 1.705 14.859 8.688 1 97.31 11 SER B CA 1
ATOM 1811 C C . SER B 1 11 ? 2.703 15.398 7.664 1 97.31 11 SER B C 1
ATOM 1813 O O . SER B 1 11 ? 3.137 14.664 6.77 1 97.31 11 SER B O 1
ATOM 1815 N N . ALA B 1 12 ? 3.025 16.609 7.809 1 96 12 ALA B N 1
ATOM 1816 C CA . ALA B 1 12 ? 4.023 17.266 6.977 1 96 12 ALA B CA 1
ATOM 1817 C C . ALA B 1 12 ? 4.441 18.609 7.586 1 96 12 ALA B C 1
ATOM 1819 O O . ALA B 1 12 ? 3.668 19.234 8.312 1 96 12 ALA B O 1
ATOM 1820 N N . PRO B 1 13 ? 5.719 19 7.262 1 92.31 13 PRO B N 1
ATOM 1821 C CA . PRO B 1 13 ? 6.023 20.391 7.621 1 92.31 13 PRO B CA 1
ATOM 1822 C C . PRO B 1 13 ? 5.133 21.391 6.891 1 92.31 13 PRO B C 1
ATOM 1824 O O . PRO B 1 13 ? 4.598 21.094 5.824 1 92.31 13 PRO B O 1
ATOM 1827 N N . SER B 1 14 ? 4.988 22.516 7.57 1 83.94 14 SER B N 1
ATOM 1828 C CA . SER B 1 14 ? 4.242 23.594 6.922 1 83.94 14 SER B CA 1
ATOM 1829 C C . SER B 1 14 ? 4.84 23.938 5.562 1 83.94 14 SER B C 1
ATOM 1831 O O . SER B 1 14 ? 6.062 23.984 5.414 1 83.94 14 SER B O 1
ATOM 1833 N N . GLY B 1 15 ? 3.975 24.062 4.535 1 84.81 15 GLY B N 1
ATOM 1834 C CA . GLY B 1 15 ? 4.422 24.484 3.221 1 84.81 15 GLY B CA 1
ATOM 1835 C C . GLY B 1 15 ? 4.719 23.312 2.287 1 84.81 15 GLY B C 1
ATOM 1836 O O . GLY B 1 15 ? 5.172 23.516 1.16 1 84.81 15 GLY B O 1
ATOM 1837 N N . THR B 1 16 ? 4.473 22.125 2.633 1 91.12 16 THR B N 1
ATOM 1838 C CA . THR B 1 16 ? 4.812 20.969 1.827 1 91.12 16 THR B CA 1
ATOM 1839 C C . THR B 1 16 ? 3.713 20.656 0.814 1 91.12 16 THR B C 1
ATOM 1841 O O . THR B 1 16 ? 3.9 19.859 -0.096 1 91.12 16 THR B O 1
ATOM 1844 N N . GLY B 1 17 ? 2.574 21.266 0.899 1 87.75 17 GLY B N 1
ATOM 1845 C CA . GLY B 1 17 ? 1.463 21.016 -0.005 1 87.75 17 GLY B CA 1
ATOM 1846 C C . GLY B 1 17 ? 0.547 19.906 0.465 1 87.75 17 GLY B C 1
ATOM 1847 O O . GLY B 1 17 ? -0.243 19.375 -0.317 1 87.75 17 GLY B O 1
ATOM 1848 N N . LYS B 1 18 ? 0.625 19.562 1.68 1 91 18 LYS B N 1
ATOM 1849 C CA . LYS B 1 18 ? -0.111 18.453 2.283 1 91 18 LYS B CA 1
ATOM 1850 C C . LYS B 1 18 ? -1.617 18.656 2.148 1 91 18 LYS B C 1
ATOM 1852 O O . LYS B 1 18 ? -2.34 17.734 1.744 1 91 18 LYS B O 1
ATOM 1857 N N . SER B 1 19 ? -2.117 19.922 2.518 1 87.38 19 SER B N 1
ATOM 1858 C CA . SER B 1 19 ? -3.553 20.188 2.502 1 87.38 19 SER B CA 1
ATOM 1859 C C . SER B 1 19 ? -4.129 20.016 1.102 1 87.38 19 SER B C 1
ATOM 1861 O O . SER B 1 19 ? -5.184 19.391 0.929 1 87.38 19 SER B O 1
ATOM 1863 N N . THR B 1 20 ? -3.451 20.531 0.136 1 88.44 20 THR B N 1
ATOM 1864 C CA . THR B 1 20 ? -3.904 20.422 -1.247 1 88.44 20 THR B CA 1
ATOM 1865 C C . THR B 1 20 ? -3.936 18.969 -1.694 1 88.44 20 THR B C 1
ATOM 1867 O O . THR B 1 20 ? -4.895 18.516 -2.33 1 88.44 20 THR B O 1
ATOM 1870 N N . LEU B 1 21 ? -2.896 18.203 -1.363 1 93.44 21 LEU B N 1
ATOM 1871 C CA . LEU B 1 21 ? -2.834 16.781 -1.704 1 93.44 21 LEU B CA 1
ATOM 1872 C C . LEU B 1 21 ? -4.02 16.031 -1.112 1 93.44 21 LEU B C 1
ATOM 1874 O O . LEU B 1 21 ? -4.711 15.289 -1.822 1 93.44 21 LEU B O 1
ATOM 1878 N N . ILE B 1 22 ? -4.25 16.234 0.158 1 92.94 22 ILE B N 1
ATOM 1879 C CA . ILE B 1 22 ? -5.281 15.508 0.889 1 92.94 22 ILE B CA 1
ATOM 1880 C C . ILE B 1 22 ? -6.656 15.859 0.321 1 92.94 22 ILE B C 1
ATOM 1882 O O . ILE B 1 22 ? -7.465 14.969 0.049 1 92.94 22 ILE B O 1
ATOM 1886 N N . HIS B 1 23 ? -6.871 17.125 0.074 1 89.38 23 HIS B N 1
ATOM 1887 C CA . HIS B 1 23 ? -8.156 17.562 -0.463 1 89.38 23 HIS B CA 1
ATOM 1888 C C . HIS B 1 23 ? -8.406 16.953 -1.843 1 89.38 23 HIS B C 1
ATOM 1890 O O . HIS B 1 23 ? -9.523 16.516 -2.143 1 89.38 23 HIS B O 1
ATOM 1896 N N . THR B 1 24 ? -7.418 16.969 -2.66 1 90.69 24 THR B N 1
ATOM 1897 C CA . THR B 1 24 ? -7.551 16.453 -4.016 1 90.69 24 THR B CA 1
ATOM 1898 C C . THR B 1 24 ? -7.875 14.961 -3.996 1 90.69 24 THR B C 1
ATOM 1900 O O . THR B 1 24 ? -8.758 14.5 -4.727 1 90.69 24 THR B O 1
ATOM 1903 N N . VAL B 1 25 ? -7.254 14.219 -3.15 1 90.12 25 VAL B N 1
ATOM 1904 C CA . VAL B 1 25 ? -7.457 12.773 -3.102 1 90.12 25 VAL B CA 1
ATOM 1905 C C . VAL B 1 25 ? -8.859 12.469 -2.584 1 90.12 25 VAL B C 1
ATOM 1907 O O . VAL B 1 25 ? -9.539 11.57 -3.092 1 90.12 25 VAL B O 1
ATOM 1910 N N . ILE B 1 26 ? -9.289 13.18 -1.596 1 87.25 26 ILE B N 1
ATOM 1911 C CA . ILE B 1 26 ? -10.594 12.93 -0.978 1 87.25 26 ILE B CA 1
ATOM 1912 C C . ILE B 1 26 ? -11.703 13.32 -1.946 1 87.25 26 ILE B C 1
ATOM 1914 O O . ILE B 1 26 ? -12.742 12.664 -2.006 1 87.25 26 ILE B O 1
ATOM 1918 N N . GLN B 1 27 ? -11.5 14.297 -2.693 1 83.12 27 GLN B N 1
ATOM 1919 C CA . GLN B 1 27 ? -12.508 14.789 -3.627 1 83.12 27 GLN B CA 1
ATOM 1920 C C . GLN B 1 27 ? -12.633 13.867 -4.836 1 83.12 27 GLN B C 1
ATOM 1922 O O . GLN B 1 27 ? -13.703 13.742 -5.426 1 83.12 27 GLN B O 1
ATOM 1927 N N . CYS B 1 28 ? -11.602 13.352 -5.281 1 74.69 28 CYS B N 1
ATOM 1928 C CA . CYS B 1 28 ? -11.625 12.492 -6.461 1 74.69 28 CYS B CA 1
ATOM 1929 C C . CYS B 1 28 ? -12.391 11.203 -6.184 1 74.69 28 CYS B C 1
ATOM 1931 O O . CYS B 1 28 ? -12.938 10.594 -7.105 1 74.69 28 CYS B O 1
ATOM 1933 N N . ASP B 1 29 ? -12.977 10.922 -5.055 1 61 29 ASP B N 1
ATOM 1934 C CA . ASP B 1 29 ? -13.789 9.812 -4.562 1 61 29 ASP B CA 1
ATOM 1935 C C . ASP B 1 29 ? -13.469 8.523 -5.312 1 61 29 ASP B C 1
ATOM 1937 O O . ASP B 1 29 ? -14.031 7.469 -5.016 1 61 29 ASP B O 1
ATOM 1941 N N . CYS B 1 30 ? -12.68 8.508 -6.402 1 56.84 30 CYS B N 1
ATOM 1942 C CA . CYS B 1 30 ? -12.656 7.387 -7.336 1 56.84 30 CYS B CA 1
ATOM 1943 C C . CYS B 1 30 ? -11.852 6.223 -6.773 1 56.84 30 CYS B C 1
ATOM 1945 O O . CYS B 1 30 ? -12.023 5.082 -7.199 1 56.84 30 CYS B O 1
ATOM 1947 N N . PHE B 1 31 ? -11.117 6.551 -5.703 1 60.75 31 PHE B N 1
ATOM 1948 C CA . PHE B 1 31 ? -10.219 5.414 -5.523 1 60.75 31 PHE B CA 1
ATOM 1949 C C . PHE B 1 31 ? -10.18 4.984 -4.062 1 60.75 31 PHE B C 1
ATOM 1951 O O . PHE B 1 31 ? -9.586 3.955 -3.729 1 60.75 31 PHE B O 1
ATOM 1958 N N . VAL B 1 32 ? -10.859 5.766 -3.277 1 62.16 32 VAL B N 1
ATOM 1959 C CA . VAL B 1 32 ? -10.836 5.418 -1.86 1 62.16 32 VAL B CA 1
ATOM 1960 C C . VAL B 1 32 ? -12.266 5.238 -1.352 1 62.16 32 VAL B C 1
ATOM 1962 O O . VAL B 1 32 ? -13.102 6.129 -1.514 1 62.16 32 VAL B O 1
ATOM 1965 N N . TYR B 1 33 ? -12.461 4.012 -0.961 1 69.75 33 TYR B N 1
ATOM 1966 C CA . TYR B 1 33 ? -13.82 3.656 -0.561 1 69.75 33 TYR B CA 1
ATOM 1967 C C . TYR B 1 33 ? -14.156 4.25 0.8 1 69.75 33 TYR B C 1
ATOM 1969 O O . TYR B 1 33 ? -13.43 4.043 1.775 1 69.75 33 TYR B O 1
ATOM 1977 N N . GLN B 1 34 ? -15.297 5.09 0.817 1 82.12 34 GLN B N 1
ATOM 1978 C CA . GLN B 1 34 ? -15.906 5.535 2.064 1 82.12 34 GLN B CA 1
ATOM 1979 C C . GLN B 1 34 ? -14.891 6.23 2.961 1 82.12 34 GLN B C 1
ATOM 1981 O O . GLN B 1 34 ? -14.758 5.891 4.141 1 82.12 34 GLN B O 1
ATOM 1986 N N . THR B 1 35 ? -14.07 7.16 2.404 1 90.5 35 THR B N 1
ATOM 1987 C CA . THR B 1 35 ? -13.039 7.875 3.154 1 90.5 35 THR B CA 1
ATOM 1988 C C . THR B 1 35 ? -13.469 9.32 3.406 1 90.5 35 THR B C 1
ATOM 1990 O O . THR B 1 35 ? -13.922 10.008 2.488 1 90.5 35 THR B O 1
ATOM 1993 N N . LYS B 1 36 ? -13.383 9.727 4.637 1 90.25 36 LYS B N 1
ATOM 1994 C CA . LYS B 1 36 ? -13.734 11.094 5.02 1 90.25 36 LYS B CA 1
ATOM 1995 C C . LYS B 1 36 ? -12.539 11.805 5.648 1 90.25 36 LYS B C 1
ATOM 1997 O O . LYS B 1 36 ? -11.75 11.195 6.363 1 90.25 36 LYS B O 1
ATOM 2002 N N . LEU B 1 37 ? -12.484 13.086 5.359 1 92.06 37 LEU B N 1
ATOM 2003 C CA . LEU B 1 37 ? -11.5 13.945 6.02 1 92.06 37 LEU B CA 1
ATOM 2004 C C . LEU B 1 37 ? -12.086 14.562 7.285 1 92.06 37 LEU B C 1
ATOM 2006 O O . LEU B 1 37 ? -13.156 15.18 7.246 1 92.06 37 LEU B O 1
ATOM 2010 N N . SER B 1 38 ? -11.398 14.32 8.391 1 92.5 38 SER B N 1
ATOM 2011 C CA . SER B 1 38 ? -11.836 14.945 9.641 1 92.5 38 SER B CA 1
ATOM 2012 C C . SER B 1 38 ? -11.469 16.422 9.672 1 92.5 38 SER B C 1
ATOM 2014 O O . SER B 1 38 ? -10.336 16.797 9.344 1 92.5 38 SER B O 1
ATOM 2016 N N . ILE B 1 39 ? -12.375 17.25 10.047 1 92.62 39 ILE B N 1
ATOM 2017 C CA . ILE B 1 39 ? -12.117 18.688 10.133 1 92.62 39 ILE B CA 1
ATOM 2018 C C . ILE B 1 39 ? -11.617 19.031 11.531 1 92.62 39 ILE B C 1
ATOM 2020 O O . ILE B 1 39 ? -12.312 18.812 12.523 1 92.62 39 ILE B O 1
ATOM 2024 N N . SER B 1 40 ? -10.477 19.578 11.602 1 93.62 40 SER B N 1
ATOM 2025 C CA . SER B 1 40 ? -9.859 19.906 12.875 1 93.62 40 SER B CA 1
ATOM 2026 C C . SER B 1 40 ? -10.258 21.297 13.344 1 93.62 40 SER B C 1
ATOM 2028 O O . SER B 1 40 ? -10.82 22.078 12.562 1 93.62 40 SER B O 1
ATOM 2030 N N . TYR B 1 41 ? -10.023 21.484 14.578 1 95.75 41 TYR B N 1
ATOM 2031 C CA . TYR B 1 41 ? -10.164 22.812 15.156 1 95.75 41 TYR B CA 1
ATOM 2032 C C . TYR B 1 41 ? -8.828 23.547 15.148 1 95.75 41 TYR B C 1
ATOM 2034 O O . TYR B 1 41 ? -7.77 22.938 15.305 1 95.75 41 TYR B O 1
ATOM 2042 N N . THR B 1 42 ? -8.883 24.797 14.977 1 96.94 42 THR B N 1
ATOM 2043 C CA . THR B 1 42 ? -7.66 25.594 15.117 1 96.94 42 THR B CA 1
ATOM 2044 C C . THR B 1 42 ? -7.977 27 15.609 1 96.94 42 THR B C 1
ATOM 2046 O O . THR B 1 42 ? -9.102 27.484 15.445 1 96.94 42 THR B O 1
ATOM 2049 N N . THR B 1 43 ? -7.008 27.594 16.297 1 97.94 43 THR B N 1
ATOM 2050 C CA . THR B 1 43 ? -7.164 28.969 16.766 1 97.94 43 THR B CA 1
ATOM 2051 C C . THR B 1 43 ? -6.477 29.938 15.805 1 97.94 43 THR B C 1
ATOM 2053 O O . THR B 1 43 ? -6.516 31.156 16.016 1 97.94 43 THR B O 1
ATOM 2056 N N . ARG B 1 44 ? -5.82 29.359 14.812 1 92.69 44 ARG B N 1
ATOM 2057 C CA . ARG B 1 44 ? -5.195 30.234 13.836 1 92.69 44 ARG B CA 1
ATOM 2058 C C . ARG B 1 44 ? -6.246 31.016 13.047 1 92.69 44 ARG B C 1
ATOM 2060 O O . ARG B 1 44 ? -7.379 30.547 12.891 1 92.69 44 ARG B O 1
ATOM 2067 N N . ILE B 1 45 ? -5.789 32.219 12.586 1 91.06 45 ILE B N 1
ATOM 2068 C CA . ILE B 1 45 ? -6.688 33 11.734 1 91.06 45 ILE B CA 1
ATOM 2069 C C . ILE B 1 45 ? -6.84 32.312 10.383 1 91.06 45 ILE B C 1
ATOM 2071 O O . ILE B 1 45 ? -5.867 31.781 9.828 1 91.06 45 ILE B O 1
ATOM 2075 N N . LYS B 1 46 ? -8.031 32.406 9.906 1 90.56 46 LYS B N 1
ATOM 2076 C CA . LYS B 1 46 ? -8.352 31.812 8.617 1 90.56 46 LYS B CA 1
ATOM 2077 C C . LYS B 1 46 ? -7.543 32.438 7.492 1 90.56 46 LYS B C 1
ATOM 2079 O O . LYS B 1 46 ? -7.395 33.688 7.445 1 90.56 46 LYS B O 1
ATOM 2084 N N . ARG B 1 47 ? -6.953 31.594 6.566 1 84.44 47 ARG B N 1
ATOM 2085 C CA . ARG B 1 47 ? -6.297 32.094 5.363 1 84.44 47 ARG B CA 1
ATOM 2086 C C . ARG B 1 47 ? -7.316 32.375 4.262 1 84.44 47 ARG B C 1
ATOM 2088 O O . ARG B 1 47 ? -8.438 31.875 4.305 1 84.44 47 ARG B O 1
ATOM 2095 N N . PRO B 1 48 ? -6.844 33.25 3.254 1 86.38 48 PRO B N 1
ATOM 2096 C CA . PRO B 1 48 ? -7.766 33.5 2.141 1 86.38 48 PRO B CA 1
ATOM 2097 C C . PRO B 1 48 ? -8.195 32.219 1.438 1 86.38 48 PRO B C 1
ATOM 2099 O O . PRO B 1 48 ? -7.355 31.344 1.165 1 86.38 48 PRO B O 1
ATOM 2102 N N . GLY B 1 49 ? -9.43 32.031 1.261 1 87.69 49 GLY B N 1
ATOM 2103 C CA . GLY B 1 49 ? -9.945 30.875 0.555 1 87.69 49 GLY B CA 1
ATOM 2104 C C . GLY B 1 49 ? -10.414 29.781 1.484 1 87.69 49 GLY B C 1
ATOM 2105 O O . GLY B 1 49 ? -11.164 28.891 1.072 1 87.69 49 GLY B O 1
ATOM 2106 N N . GLU B 1 50 ? -9.961 29.812 2.729 1 91.25 50 GLU B N 1
ATOM 2107 C CA . GLU B 1 50 ? -10.383 28.797 3.68 1 91.25 50 GLU B CA 1
ATOM 2108 C C . GLU B 1 50 ? -11.805 29.047 4.172 1 91.25 50 GLU B C 1
ATOM 2110 O O . GLU B 1 50 ? -12.234 30.203 4.258 1 91.25 50 GLU B O 1
ATOM 2115 N N . ILE B 1 51 ? -12.477 27.984 4.457 1 93.94 51 ILE B N 1
ATOM 2116 C CA . ILE B 1 51 ? -13.867 28.094 4.875 1 93.94 51 ILE B CA 1
ATOM 2117 C C . ILE B 1 51 ? -14.055 27.406 6.227 1 93.94 51 ILE B C 1
ATOM 2119 O O . ILE B 1 51 ? -13.617 26.266 6.418 1 93.94 51 ILE B O 1
ATOM 2123 N N . HIS B 1 52 ? -14.719 28.141 7.203 1 95.81 52 HIS B N 1
ATOM 2124 C CA . HIS B 1 52 ? -15.055 27.578 8.508 1 95.81 52 HIS B CA 1
ATOM 2125 C C . HIS B 1 52 ? -15.969 26.375 8.367 1 95.81 52 HIS B C 1
ATOM 2127 O O . HIS B 1 52 ? -16.984 26.438 7.66 1 95.81 52 HIS B O 1
ATOM 2133 N N . GLY B 1 53 ? -15.57 25.281 9 1 92.94 53 GLY B N 1
ATOM 2134 C CA . GLY B 1 53 ? -16.391 24.078 8.961 1 92.94 53 GLY B CA 1
ATOM 2135 C C . GLY B 1 53 ? -16.062 23.188 7.777 1 92.94 53 GLY B C 1
ATOM 2136 O O . GLY B 1 53 ? -16.609 22.094 7.656 1 92.94 53 GLY B O 1
ATOM 2137 N N . LYS B 1 54 ? -15.203 23.641 6.945 1 90.81 54 LYS B N 1
ATOM 2138 C CA . LYS B 1 54 ? -14.766 22.859 5.797 1 90.81 54 LYS B CA 1
ATOM 2139 C C . LYS B 1 54 ? -13.273 22.562 5.867 1 90.81 54 LYS B C 1
ATOM 2141 O O . LYS B 1 54 ? -12.852 21.406 5.82 1 90.81 54 LYS B O 1
ATOM 2146 N N . ASP B 1 55 ? -12.492 23.609 6.066 1 91.38 55 ASP B N 1
ATOM 2147 C CA . ASP B 1 55 ? -11.047 23.438 6.168 1 91.38 55 ASP B CA 1
ATOM 2148 C C . ASP B 1 55 ? -10.625 23.188 7.613 1 91.38 55 ASP B C 1
ATOM 2150 O O . ASP B 1 55 ? -9.844 22.266 7.887 1 91.38 55 ASP B O 1
ATOM 2154 N N . TYR B 1 56 ? -11.125 24.031 8.453 1 94.25 56 TYR B N 1
ATOM 2155 C CA . TYR B 1 56 ? -11 23.938 9.898 1 94.25 56 TYR B CA 1
ATOM 2156 C C . TYR B 1 56 ? -12.219 24.531 10.594 1 94.25 56 TYR B C 1
ATOM 2158 O O . TYR B 1 56 ? -12.984 25.281 9.984 1 94.25 56 TYR B O 1
ATOM 2166 N N . TYR B 1 57 ? -12.438 24.078 11.805 1 96.38 57 TYR B N 1
ATOM 2167 C CA . TYR B 1 57 ? -13.219 24.922 12.711 1 96.38 57 TYR B CA 1
ATOM 2168 C C . TYR B 1 57 ? -12.352 25.984 13.367 1 96.38 57 TYR B C 1
ATOM 2170 O O . TYR B 1 57 ? -11.555 25.672 14.258 1 96.38 57 TYR B O 1
ATOM 2178 N N . PHE B 1 58 ? -12.57 27.188 12.805 1 97.81 58 PHE B N 1
ATOM 2179 C CA . PHE B 1 58 ? -11.789 28.297 13.352 1 97.81 58 PHE B CA 1
ATOM 2180 C C . PHE B 1 58 ? -12.453 28.859 14.594 1 97.81 58 PHE B C 1
ATOM 2182 O O . PHE B 1 58 ? -13.562 29.406 14.516 1 97.81 58 PHE B O 1
ATOM 2189 N N . ILE B 1 59 ? -11.727 28.797 15.68 1 98 59 ILE B N 1
ATOM 2190 C CA . ILE B 1 59 ? -12.328 29.234 16.938 1 98 59 ILE B CA 1
ATOM 2191 C C . ILE B 1 59 ? -11.312 30.031 17.75 1 98 59 ILE B C 1
ATOM 2193 O O . ILE B 1 59 ? -10.125 30.062 17.406 1 98 59 ILE B O 1
ATOM 2197 N N . SER B 1 60 ? -11.766 30.734 18.734 1 97.94 60 SER B N 1
ATOM 2198 C CA . SER B 1 60 ? -10.891 31.531 19.594 1 97.94 60 SER B CA 1
ATOM 2199 C C . SER B 1 60 ? -10.062 30.641 20.516 1 97.94 60 SER B C 1
ATOM 2201 O O . SER B 1 60 ? -10.438 29.516 20.797 1 97.94 60 SER B O 1
ATOM 2203 N N . LYS B 1 61 ? -9.008 31.188 20.969 1 97.81 61 LYS B N 1
ATOM 2204 C CA . LYS B 1 61 ? -8.195 30.484 21.953 1 97.81 61 LYS B CA 1
ATOM 2205 C C . LYS B 1 61 ? -9.008 30.156 23.203 1 97.81 61 LYS B C 1
ATOM 2207 O O . LYS B 1 61 ? -8.867 29.078 23.781 1 97.81 61 LYS B O 1
ATOM 2212 N N . LYS B 1 62 ? -9.789 31.141 23.609 1 97.94 62 LYS B N 1
ATOM 2213 C CA . LYS B 1 62 ? -10.641 30.938 24.781 1 97.94 62 LYS B CA 1
ATOM 2214 C C . LYS B 1 62 ? -11.562 29.734 24.594 1 97.94 62 LYS B C 1
ATOM 2216 O O . LYS B 1 62 ? -11.648 28.875 25.469 1 97.94 62 LYS B O 1
ATOM 2221 N N . LYS B 1 63 ? -12.195 29.672 23.5 1 98 63 LYS B N 1
ATOM 2222 C CA . LYS B 1 63 ? -13.086 28.547 23.219 1 98 63 LYS B CA 1
ATOM 2223 C C . 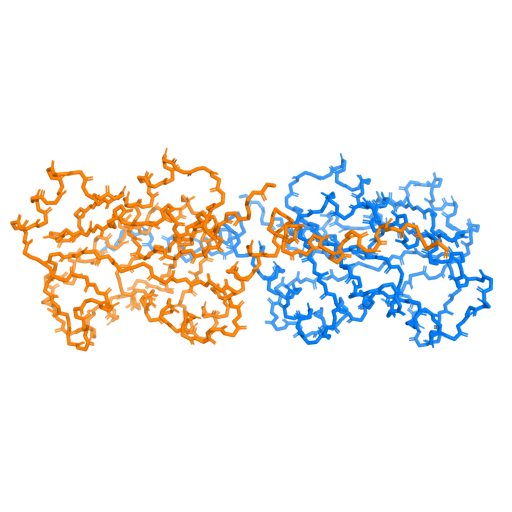LYS B 1 63 ? -12.312 27.234 23.141 1 98 63 LYS B C 1
ATOM 2225 O O . LYS B 1 63 ? -12.781 26.203 23.625 1 98 63 LYS B O 1
ATOM 2230 N N . PHE B 1 64 ? -11.227 27.234 22.531 1 98.31 64 PHE B N 1
ATOM 2231 C CA . PHE B 1 64 ? -10.398 26.031 22.406 1 98.31 64 PHE B CA 1
ATOM 2232 C C . PHE B 1 64 ? -10 25.5 23.766 1 98.31 64 PHE B C 1
ATOM 2234 O O . PHE B 1 64 ? -10.125 24.297 24.031 1 98.31 64 PHE B O 1
ATOM 2241 N N . LYS B 1 65 ? -9.523 26.359 24.625 1 97.94 65 LYS B N 1
ATOM 2242 C CA . LYS B 1 65 ? -9.125 25.969 25.984 1 97.94 65 LYS B CA 1
ATOM 2243 C C . LYS B 1 65 ? -10.312 25.391 26.75 1 97.94 65 LYS B C 1
ATOM 2245 O O . LYS B 1 65 ? -10.156 24.422 27.516 1 97.94 65 LYS B O 1
ATOM 2250 N N . TYR B 1 66 ? -11.43 26 26.531 1 98.12 66 TYR B N 1
ATOM 2251 C CA . TYR B 1 66 ? -12.648 25.453 27.125 1 98.12 66 TYR B CA 1
ATOM 2252 C C . TYR B 1 66 ? -12.867 24.016 26.672 1 98.12 66 TYR B C 1
ATOM 2254 O O . TYR B 1 66 ? -13.188 23.141 27.484 1 98.12 66 TYR B O 1
ATOM 2262 N N . MET B 1 67 ? -12.734 23.781 25.438 1 96.81 67 MET B N 1
ATOM 2263 C CA . MET B 1 67 ? -12.922 22.438 24.875 1 96.81 67 MET B CA 1
ATOM 2264 C C . MET B 1 67 ? -11.906 21.453 25.438 1 96.81 67 MET B C 1
ATOM 2266 O O . MET B 1 67 ? -12.219 20.297 25.672 1 96.81 67 MET B O 1
ATOM 2270 N N . ILE B 1 68 ? -10.648 21.875 25.625 1 97 68 ILE B N 1
ATOM 2271 C CA . ILE B 1 68 ? -9.633 21.047 26.266 1 97 68 ILE B CA 1
ATOM 2272 C C . ILE B 1 68 ? -10.094 20.656 27.656 1 97 68 ILE B C 1
ATOM 2274 O O . ILE B 1 68 ? -10.047 19.484 28.031 1 97 68 ILE B O 1
ATOM 2278 N N . ASP B 1 69 ? -10.562 21.641 28.406 1 97.5 69 ASP B N 1
ATOM 2279 C CA . ASP B 1 69 ? -10.984 21.422 29.797 1 97.5 69 ASP B CA 1
ATOM 2280 C C . ASP B 1 69 ? -12.156 20.438 29.859 1 97.5 69 ASP B C 1
ATOM 2282 O O . ASP B 1 69 ? -12.281 19.688 30.828 1 97.5 69 ASP B O 1
ATOM 2286 N N . LYS B 1 70 ? -12.93 20.406 28.875 1 96.81 70 LYS B N 1
ATOM 2287 C CA . LYS B 1 70 ? -14.086 19.516 28.812 1 96.81 70 LYS B CA 1
ATOM 2288 C C . LYS B 1 70 ? -13.727 18.188 28.172 1 96.81 70 LYS B C 1
ATOM 2290 O O . LYS B 1 70 ? -14.602 17.375 27.891 1 96.81 70 LYS B O 1
ATOM 2295 N N . ASN B 1 71 ? -12.508 17.984 27.906 1 95.19 71 ASN B N 1
ATOM 2296 C CA . ASN B 1 71 ? -11.992 16.734 27.344 1 95.19 71 ASN B CA 1
ATOM 2297 C C . ASN B 1 71 ? -12.664 16.422 26.016 1 95.19 71 ASN B C 1
ATOM 2299 O O . ASN B 1 71 ? -13.07 15.281 25.781 1 95.19 71 ASN B O 1
ATOM 2303 N N . MET B 1 72 ? -12.703 17.359 25.141 1 94.06 72 MET B N 1
ATOM 2304 C CA . MET B 1 72 ? -13.453 17.188 23.891 1 94.06 72 MET B CA 1
ATOM 2305 C C . MET B 1 72 ? -12.523 16.781 22.75 1 94.06 72 MET B C 1
ATOM 2307 O O . MET B 1 72 ? -12.984 16.453 21.656 1 94.06 72 MET B O 1
ATOM 2311 N N . PHE B 1 73 ? -11.219 16.75 22.984 1 94.94 73 PHE B N 1
ATOM 2312 C CA . PHE B 1 73 ? -10.289 16.5 21.891 1 94.94 73 PHE B CA 1
ATOM 2313 C C . PHE B 1 73 ? -9.727 15.086 21.969 1 94.94 73 PHE B C 1
ATOM 2315 O O . PHE B 1 73 ? -9.391 14.609 23.062 1 94.94 73 PHE B O 1
ATOM 2322 N N . PHE B 1 74 ? -9.758 14.461 20.781 1 92.62 74 PHE B N 1
ATOM 2323 C CA . PHE B 1 74 ? -9.023 13.211 20.609 1 92.62 74 PHE B CA 1
ATOM 2324 C C . PHE B 1 74 ? -7.527 13.445 20.734 1 92.62 74 PHE B C 1
ATOM 2326 O O . PHE B 1 74 ? -6.812 12.641 21.328 1 92.62 74 PHE B O 1
ATOM 2333 N N . GLU B 1 75 ? -7.082 14.539 20.219 1 95.38 75 GLU B N 1
ATOM 2334 C CA . GLU B 1 75 ? -5.723 15.055 20.312 1 95.38 75 GLU B CA 1
ATOM 2335 C C . GLU B 1 75 ? -5.691 16.562 20.078 1 95.38 75 GLU B C 1
ATOM 2337 O O . GLU B 1 75 ? -6.605 17.125 19.469 1 95.38 75 GLU B O 1
ATOM 2342 N N . TYR B 1 76 ? -4.699 17.172 20.656 1 96.12 76 TYR B N 1
ATOM 2343 C CA . TYR B 1 76 ? -4.457 18.578 20.359 1 96.12 76 TYR B CA 1
ATOM 2344 C C . TYR B 1 76 ? -3 18.938 20.625 1 96.12 76 TYR B C 1
ATOM 2346 O O . TYR B 1 76 ? -2.289 18.219 21.328 1 96.12 76 TYR B O 1
ATOM 2354 N N . ALA B 1 77 ? -2.594 20 20 1 95.06 77 ALA B N 1
ATOM 2355 C CA . ALA B 1 77 ? -1.233 20.5 20.172 1 95.06 77 ALA B CA 1
ATOM 2356 C C . ALA B 1 77 ? -1.14 21.969 19.766 1 95.06 77 ALA B C 1
ATOM 2358 O O . ALA B 1 77 ? -2.043 22.5 19.125 1 95.06 77 ALA B O 1
ATOM 2359 N N . MET B 1 78 ? -0.131 22.562 20.312 1 92.75 78 MET B N 1
ATOM 2360 C CA . MET B 1 78 ? 0.198 23.922 19.875 1 92.75 78 MET B CA 1
ATOM 2361 C C . MET B 1 78 ? 1.278 23.906 18.797 1 92.75 78 MET B C 1
ATOM 2363 O O . MET B 1 78 ? 2.322 23.266 18.969 1 92.75 78 MET B O 1
ATOM 2367 N N . ILE B 1 79 ? 0.914 24.531 17.672 1 85.69 79 ILE B N 1
ATOM 2368 C CA . ILE B 1 79 ? 1.823 24.625 16.531 1 85.69 79 ILE B CA 1
ATOM 2369 C C . ILE B 1 79 ? 2.014 26.078 16.141 1 85.69 79 ILE B C 1
ATOM 2371 O O . ILE B 1 79 ? 1.069 26.734 15.695 1 85.69 79 ILE B O 1
ATOM 2375 N N . PHE B 1 80 ? 3.23 26.547 16.141 1 81.69 80 PHE B N 1
ATOM 2376 C CA . PHE B 1 80 ? 3.553 27.922 15.812 1 81.69 80 PHE B CA 1
ATOM 2377 C C . PHE B 1 80 ? 2.602 28.891 16.516 1 81.69 80 PHE B C 1
ATOM 2379 O O . PHE B 1 80 ? 1.972 29.734 15.875 1 81.69 80 PHE B O 1
ATOM 2386 N N . ASN B 1 81 ? 2.307 28.688 17.766 1 86.88 81 ASN B N 1
ATOM 2387 C CA . ASN B 1 81 ? 1.577 29.562 18.688 1 86.88 81 ASN B CA 1
ATOM 2388 C C . ASN B 1 81 ? 0.072 29.5 18.438 1 86.88 81 ASN B C 1
ATOM 2390 O O . ASN B 1 81 ? -0.666 30.391 18.844 1 86.88 81 ASN B O 1
ATOM 2394 N N . HIS B 1 82 ? -0.345 28.578 17.672 1 93.06 82 HIS B N 1
ATOM 2395 C CA . HIS B 1 82 ? -1.771 28.328 17.484 1 93.06 82 HIS B CA 1
ATOM 2396 C C . HIS B 1 82 ? -2.146 26.906 17.906 1 93.06 82 HIS B C 1
ATOM 2398 O O . HIS B 1 82 ? -1.359 25.984 17.719 1 93.06 82 HIS B O 1
ATOM 2404 N N . TYR B 1 83 ? -3.332 26.812 18.422 1 96.75 83 TYR B N 1
ATOM 2405 C CA . TYR B 1 83 ? -3.818 25.484 18.812 1 96.75 83 TYR B CA 1
ATOM 2406 C C . TYR B 1 83 ? -4.469 24.766 17.641 1 96.75 83 TYR B C 1
ATOM 2408 O O . TYR B 1 83 ? -5.18 25.391 16.844 1 96.75 83 TYR B O 1
ATOM 2416 N N . TYR B 1 84 ? -4.164 23.562 17.547 1 95.88 84 TYR B N 1
ATOM 2417 C CA . TYR B 1 84 ? -4.855 22.625 16.656 1 95.88 84 TYR B CA 1
ATOM 2418 C C . TYR B 1 84 ? -5.367 21.422 17.438 1 95.88 84 TYR B C 1
ATOM 2420 O O . TYR B 1 84 ? -4.719 20.953 18.375 1 95.88 84 TYR B O 1
ATOM 2428 N N . GLY B 1 85 ? -6.527 20.938 17.016 1 96.38 85 GLY B N 1
ATOM 2429 C CA . GLY B 1 85 ? -7.059 19.781 17.703 1 96.38 85 GLY B CA 1
ATOM 2430 C C . GLY B 1 85 ? -8.102 19.016 16.906 1 96.38 85 GLY B C 1
ATOM 2431 O O . GLY B 1 85 ? -8.836 19.625 16.109 1 96.38 85 GLY B O 1
ATOM 2432 N N . THR B 1 86 ? -8.086 17.719 17.094 1 94.62 86 THR B N 1
ATOM 2433 C CA . THR B 1 86 ? -9.117 16.844 16.531 1 94.62 86 THR B CA 1
ATOM 2434 C C . THR B 1 86 ? -10.148 16.484 17.594 1 94.62 86 THR B C 1
ATOM 2436 O O . THR B 1 86 ? -9.805 15.922 18.625 1 94.62 86 THR B O 1
ATOM 2439 N N . ALA B 1 87 ? -11.359 16.828 17.328 1 91.88 87 ALA B N 1
ATOM 2440 C CA . ALA B 1 87 ? -12.414 16.547 18.297 1 91.88 87 ALA B CA 1
ATOM 2441 C C . ALA B 1 87 ? -12.672 15.047 18.391 1 91.88 87 ALA B C 1
ATOM 2443 O O . ALA B 1 87 ? -12.523 14.32 17.406 1 91.88 87 ALA B O 1
ATOM 2444 N N . LYS B 1 88 ? -13.023 14.664 19.594 1 87.19 88 LYS B N 1
ATOM 2445 C CA . LYS B 1 88 ? -13.391 13.273 19.812 1 87.19 88 LYS B CA 1
ATOM 2446 C C . LYS B 1 88 ? -14.617 12.891 18.984 1 87.19 88 LYS B C 1
ATOM 2448 O O . LYS B 1 88 ? -14.828 11.711 18.688 1 87.19 88 LYS B O 1
ATOM 2453 N N . THR B 1 89 ? -15.156 13.953 18.625 1 71.88 89 THR B N 1
ATOM 2454 C CA . THR B 1 89 ? -16.438 13.672 17.969 1 71.88 89 THR B CA 1
ATOM 2455 C C . THR B 1 89 ? -16.281 12.539 16.969 1 71.88 89 THR B C 1
ATOM 2457 O O . THR B 1 89 ? -15.234 12.383 16.344 1 71.88 89 THR B O 1
ATOM 2460 N N . ASP B 1 90 ? -17.219 11.609 16.859 1 73.56 90 ASP B N 1
ATOM 2461 C CA . ASP B 1 90 ? -17.688 10.297 16.422 1 73.56 90 ASP B CA 1
ATOM 2462 C C . ASP B 1 90 ? -16.656 9.602 15.547 1 73.56 90 ASP B C 1
ATOM 2464 O O . ASP B 1 90 ? -17 8.883 14.609 1 73.56 90 ASP B O 1
ATOM 2468 N N . ILE B 1 91 ? -15.227 10.141 15.688 1 82.75 91 ILE B N 1
ATOM 2469 C CA . ILE B 1 91 ? -14.227 9.367 14.961 1 82.75 91 ILE B CA 1
ATOM 2470 C C . ILE B 1 91 ? -14.422 7.879 15.227 1 82.75 91 ILE B C 1
ATOM 2472 O O . ILE B 1 91 ? -14.523 7.082 14.289 1 82.75 91 ILE B O 1
ATOM 2476 N N . GLU B 1 92 ? -14.586 7.656 16.453 1 82.06 92 GLU B N 1
ATOM 2477 C CA . GLU B 1 92 ? -14.773 6.258 16.828 1 82.06 92 GLU B CA 1
ATOM 2478 C C . GLU B 1 92 ? -16.047 5.684 16.203 1 82.06 92 GLU B C 1
ATOM 2480 O O . GLU B 1 92 ? -16.047 4.559 15.695 1 82.06 92 GLU B O 1
ATOM 2485 N N . THR B 1 93 ? -17.016 6.473 16.297 1 83.75 93 THR B N 1
ATOM 2486 C CA . THR B 1 93 ? -18.297 6.02 15.75 1 83.75 93 THR B CA 1
ATOM 2487 C C . THR B 1 93 ? -18.172 5.781 14.242 1 83.75 93 THR B C 1
ATOM 2489 O O . THR B 1 93 ? -18.641 4.758 13.734 1 83.75 93 THR B O 1
ATOM 2492 N N . MET B 1 94 ? -17.578 6.738 13.586 1 87.38 94 MET B N 1
ATOM 2493 C CA . MET B 1 94 ? -17.406 6.602 12.141 1 87.38 94 MET B CA 1
ATOM 2494 C C . MET B 1 94 ? -16.562 5.387 11.805 1 87.38 94 MET B C 1
ATOM 2496 O O . MET B 1 94 ? -16.922 4.59 10.938 1 87.38 94 MET B O 1
ATOM 2500 N N . LEU B 1 95 ? -15.477 5.219 12.484 1 89.06 95 LEU B N 1
ATOM 2501 C CA . LEU B 1 95 ? -14.609 4.066 12.258 1 89.06 95 LEU B CA 1
ATOM 2502 C C . LEU B 1 95 ? -15.367 2.764 12.492 1 89.06 95 LEU B C 1
ATOM 2504 O O . LEU B 1 95 ? -15.227 1.815 11.711 1 89.06 95 LEU B O 1
ATOM 2508 N N . ASN B 1 96 ? -16.203 2.812 13.492 1 87.56 96 ASN B N 1
ATOM 2509 C CA . ASN B 1 96 ? -16.938 1.604 13.852 1 87.56 96 ASN B CA 1
ATOM 2510 C C . ASN B 1 96 ? -17.984 1.249 12.805 1 87.56 96 ASN B C 1
ATOM 2512 O O . ASN B 1 96 ? -18.469 0.118 12.773 1 87.56 96 ASN B O 1
ATOM 2516 N N . THR B 1 97 ? -18.344 2.199 12.047 1 87.06 97 THR B N 1
ATOM 2517 C CA . THR B 1 97 ? -19.328 1.932 11 1 87.06 97 THR B CA 1
ATOM 2518 C C . THR B 1 97 ? -18.641 1.616 9.68 1 87.06 97 THR B C 1
ATOM 2520 O O . THR B 1 97 ? -19.297 1.536 8.633 1 87.06 97 THR B O 1
ATOM 2523 N N . GLY B 1 98 ? -17.344 1.552 9.68 1 87.06 98 GLY B N 1
ATOM 2524 C CA . GLY B 1 98 ? -16.625 1.118 8.5 1 87.06 98 GLY B CA 1
ATOM 2525 C C . GLY B 1 98 ? -16.094 2.271 7.668 1 87.06 98 GLY B C 1
ATOM 2526 O O . GLY B 1 98 ? -15.531 2.061 6.594 1 87.06 98 GLY B O 1
ATOM 2527 N N . ILE B 1 99 ? -16.281 3.477 8.172 1 90.25 99 ILE B N 1
ATOM 2528 C CA . ILE B 1 99 ? -15.812 4.656 7.453 1 90.25 99 ILE B CA 1
ATOM 2529 C C . ILE B 1 99 ? -14.328 4.871 7.723 1 90.25 99 ILE B C 1
ATOM 2531 O O . ILE B 1 99 ? -13.883 4.789 8.867 1 90.25 99 ILE B O 1
ATOM 2535 N N . HIS B 1 100 ? -13.57 5.059 6.609 1 92.81 100 HIS B N 1
ATOM 2536 C CA . HIS B 1 100 ? -12.164 5.418 6.754 1 92.81 100 HIS B CA 1
ATOM 2537 C C . HIS B 1 100 ? -12.008 6.91 7.027 1 92.81 100 HIS B C 1
ATOM 2539 O O . HIS B 1 100 ? -12.711 7.734 6.441 1 92.81 100 HIS B O 1
ATOM 2545 N N . ILE B 1 101 ? -11.094 7.203 7.961 1 93.25 101 ILE B N 1
ATOM 2546 C CA . ILE B 1 101 ? -10.93 8.602 8.352 1 93.25 101 ILE B CA 1
ATOM 2547 C C . ILE B 1 101 ? -9.484 9.039 8.109 1 93.25 101 ILE B C 1
ATOM 2549 O O . ILE B 1 101 ? -8.547 8.297 8.422 1 93.25 101 ILE B O 1
ATOM 2553 N N . VAL B 1 102 ? -9.336 10.227 7.527 1 94.94 102 VAL B N 1
ATOM 2554 C CA . VAL B 1 102 ? -8.039 10.859 7.344 1 94.94 102 VAL B CA 1
ATOM 2555 C C . VAL B 1 102 ? -7.883 12.023 8.32 1 94.94 102 VAL B C 1
ATOM 2557 O O . VAL B 1 102 ? -8.766 12.883 8.414 1 94.94 102 VAL B O 1
ATOM 2560 N N . LEU B 1 103 ? -6.809 11.984 9.047 1 94.94 103 LEU B N 1
ATOM 2561 C CA . LEU B 1 103 ? -6.453 13.102 9.914 1 94.94 103 LEU B CA 1
ATOM 2562 C C . LEU B 1 103 ? -5.258 13.867 9.352 1 94.94 103 LEU B C 1
ATOM 2564 O O . LEU B 1 103 ? -4.23 13.266 9.031 1 94.94 103 LEU B O 1
ATOM 2568 N N . ASN B 1 104 ? -5.445 15.133 9.141 1 94.81 104 ASN B N 1
ATOM 2569 C CA . ASN B 1 104 ? -4.383 16.062 8.766 1 94.81 104 ASN B CA 1
ATOM 2570 C C . ASN B 1 104 ? -3.824 16.797 9.984 1 94.81 104 ASN B C 1
ATOM 2572 O O . ASN B 1 104 ? -4.32 17.859 10.359 1 94.81 104 ASN B O 1
ATOM 2576 N N . ILE B 1 105 ? -2.811 16.141 10.641 1 94.62 105 ILE B N 1
ATOM 2577 C CA . ILE B 1 105 ? -2.336 16.672 11.914 1 94.62 105 ILE B CA 1
ATOM 2578 C C . ILE B 1 105 ? -0.81 16.641 11.945 1 94.62 105 ILE B C 1
ATOM 2580 O O . ILE B 1 105 ? -0.176 16.016 11.094 1 94.62 105 ILE B O 1
ATOM 2584 N N . ASP B 1 106 ? -0.252 17.375 12.945 1 94.19 106 ASP B N 1
ATOM 2585 C CA . ASP B 1 106 ? 1.2 17.422 13.078 1 94.19 106 ASP B CA 1
ATOM 2586 C C . ASP B 1 106 ? 1.723 16.203 13.836 1 94.19 106 ASP B C 1
ATOM 2588 O O . ASP B 1 106 ? 0.945 15.336 14.242 1 94.19 106 ASP B O 1
ATOM 2592 N N . TRP B 1 107 ? 3.088 16.156 13.922 1 96.19 107 TRP B N 1
ATOM 2593 C CA . TRP B 1 107 ? 3.748 14.992 14.508 1 96.19 107 TRP B CA 1
ATOM 2594 C C . TRP B 1 107 ? 3.367 14.828 15.977 1 96.19 107 TRP B C 1
ATOM 2596 O O . TRP B 1 107 ? 3.299 13.711 16.484 1 96.19 107 TRP B O 1
ATOM 2606 N N . LYS B 1 108 ? 3.094 15.922 16.672 1 95.62 108 LYS B N 1
ATOM 2607 C CA . LYS B 1 108 ? 2.676 15.82 18.062 1 95.62 108 LYS B CA 1
ATOM 2608 C C . LYS B 1 108 ? 1.32 15.133 18.188 1 95.62 108 LYS B C 1
ATOM 2610 O O . LYS B 1 108 ? 1.138 14.258 19.031 1 95.62 108 LYS B O 1
ATOM 2615 N N . GLY B 1 109 ? 0.398 15.586 17.375 1 95.69 109 GLY B N 1
ATOM 2616 C CA . GLY B 1 109 ? -0.892 14.914 17.328 1 95.69 109 GLY B CA 1
ATOM 2617 C C . GLY B 1 109 ? -0.791 13.453 16.953 1 95.69 109 GLY B C 1
ATOM 2618 O O . GLY B 1 109 ? -1.457 12.602 17.547 1 95.69 109 GLY B O 1
ATOM 2619 N N . ALA B 1 110 ? 0.004 13.18 15.969 1 96.56 110 ALA B N 1
ATOM 2620 C CA . ALA B 1 110 ? 0.208 11.805 15.516 1 96.56 110 ALA B CA 1
ATOM 2621 C C . ALA B 1 110 ? 0.725 10.922 16.656 1 96.56 110 ALA B C 1
ATOM 2623 O O . ALA B 1 110 ? 0.263 9.797 16.828 1 96.56 110 ALA B O 1
ATOM 2624 N N . GLN B 1 111 ? 1.662 11.445 17.422 1 96.75 111 GLN B N 1
ATOM 2625 C CA . GLN B 1 111 ? 2.203 10.703 18.547 1 96.75 111 GLN B CA 1
ATOM 2626 C C . GLN B 1 111 ? 1.114 10.383 19.578 1 96.75 111 GLN B C 1
ATOM 2628 O O . GLN B 1 111 ? 1.042 9.266 20.078 1 96.75 111 GLN B O 1
ATOM 2633 N N . GLN B 1 112 ? 0.306 11.359 19.859 1 96.31 112 GLN B N 1
ATOM 2634 C CA . GLN B 1 112 ? -0.783 11.172 20.812 1 96.31 112 GLN B CA 1
ATOM 2635 C C . GLN B 1 112 ? -1.733 10.07 20.344 1 96.31 112 GLN B C 1
ATOM 2637 O O . GLN B 1 112 ? -2.113 9.203 21.141 1 96.31 112 GLN B O 1
ATOM 2642 N N . ILE B 1 113 ? -2.088 10.062 19.125 1 94.06 113 ILE B N 1
ATOM 2643 C CA . ILE B 1 113 ? -3.057 9.117 18.594 1 94.06 113 ILE B CA 1
ATOM 2644 C C . ILE B 1 113 ? -2.445 7.715 18.562 1 94.06 113 ILE B C 1
ATOM 2646 O O . ILE B 1 113 ? -3.094 6.742 18.953 1 94.06 113 ILE B O 1
ATOM 2650 N N . ARG B 1 114 ? -1.247 7.629 18.094 1 94.12 114 ARG B N 1
ATOM 2651 C CA . ARG B 1 114 ? -0.579 6.332 18 1 94.12 114 ARG B CA 1
ATOM 2652 C C . ARG B 1 114 ? -0.447 5.691 19.375 1 94.12 114 ARG B C 1
ATOM 2654 O O . ARG B 1 114 ? -0.388 4.465 19.5 1 94.12 114 ARG B O 1
ATOM 2661 N N . SER B 1 115 ? -0.34 6.527 20.375 1 94 115 SER B N 1
ATOM 2662 C CA . SER B 1 115 ? -0.252 6.008 21.734 1 94 115 SER B CA 1
ATOM 2663 C C . SER B 1 115 ? -1.589 5.438 22.203 1 94 115 SER B C 1
ATOM 2665 O O . SER B 1 115 ? -1.638 4.629 23.125 1 94 115 SER B O 1
ATOM 2667 N N . LYS B 1 116 ? -2.711 5.812 21.531 1 89.19 116 LYS B N 1
ATOM 2668 C CA . LYS B 1 116 ? -4.062 5.43 21.938 1 89.19 116 LYS B CA 1
ATOM 2669 C C . LYS B 1 116 ? -4.605 4.316 21.047 1 89.19 116 LYS B C 1
ATOM 2671 O O . LYS B 1 116 ? -5.434 3.514 21.484 1 89.19 116 LYS B O 1
ATOM 2676 N N . ILE B 1 117 ? -4.203 4.336 19.844 1 89.62 117 ILE B N 1
ATOM 2677 C CA . ILE B 1 117 ? -4.734 3.42 18.844 1 89.62 117 ILE B CA 1
ATOM 2678 C C . ILE B 1 117 ? -3.594 2.637 18.203 1 89.62 117 ILE B C 1
ATOM 2680 O O . ILE B 1 117 ? -2.646 3.227 17.672 1 89.62 117 ILE B O 1
ATOM 2684 N N . SER B 1 118 ? -3.783 1.3 18.219 1 89.12 118 SER B N 1
ATOM 2685 C CA . SER B 1 118 ? -2.68 0.491 17.719 1 89.12 118 SER B CA 1
ATOM 2686 C C . SER B 1 118 ? -3.121 -0.369 16.531 1 89.12 118 SER B C 1
ATOM 2688 O O . SER B 1 118 ? -2.289 -0.967 15.852 1 89.12 118 SER B O 1
ATOM 2690 N N . LYS B 1 119 ? -4.426 -0.376 16.297 1 90.75 119 LYS B N 1
ATOM 2691 C CA . LYS B 1 119 ? -4.922 -1.207 15.203 1 90.75 119 LYS B CA 1
ATOM 2692 C C . LYS B 1 119 ? -5.641 -0.363 14.156 1 90.75 119 LYS B C 1
ATOM 2694 O O . LYS B 1 119 ? -6.195 0.691 14.469 1 90.75 119 LYS B O 1
ATOM 2699 N N . ASN B 1 120 ? -5.605 -0.826 12.969 1 93.5 120 ASN B N 1
ATOM 2700 C CA . ASN B 1 120 ? -6.316 -0.199 11.859 1 93.5 120 ASN B CA 1
ATOM 2701 C C . ASN B 1 120 ? -5.918 1.267 11.695 1 93.5 120 ASN B C 1
ATOM 2703 O O . ASN B 1 120 ? -6.785 2.137 11.578 1 93.5 120 ASN B O 1
ATOM 2707 N N . ILE B 1 121 ? -4.656 1.477 11.82 1 96.31 121 ILE B N 1
ATOM 2708 C CA . ILE B 1 121 ? -4.105 2.82 11.68 1 96.31 121 ILE B CA 1
ATOM 2709 C C . ILE B 1 121 ? -2.822 2.77 10.852 1 96.31 121 ILE B C 1
ATOM 2711 O O . ILE B 1 121 ? -2.047 1.815 10.953 1 96.31 121 ILE B O 1
ATOM 2715 N N . TYR B 1 122 ? -2.645 3.695 10 1 97.75 122 TYR B N 1
ATOM 2716 C CA . TYR B 1 122 ? -1.368 3.898 9.328 1 97.75 122 TYR B CA 1
ATOM 2717 C C . TYR B 1 122 ? -1.058 5.383 9.18 1 97.75 122 TYR B C 1
ATOM 2719 O O . TYR B 1 122 ? -1.957 6.223 9.258 1 97.75 122 TYR B O 1
ATOM 2727 N N . THR B 1 123 ? 0.256 5.711 9.062 1 98.44 123 THR B N 1
ATOM 2728 C CA . THR B 1 123 ? 0.699 7.098 9.094 1 98.44 123 THR B CA 1
ATOM 2729 C C . THR B 1 123 ? 1.579 7.41 7.883 1 98.44 123 THR B C 1
ATOM 2731 O O . THR B 1 123 ? 2.355 6.562 7.438 1 98.44 123 THR B O 1
ATOM 2734 N N . ILE B 1 124 ? 1.405 8.609 7.344 1 98.62 124 ILE B N 1
ATOM 2735 C CA . ILE B 1 124 ? 2.143 9.086 6.18 1 98.62 124 ILE B CA 1
ATOM 2736 C C . ILE B 1 124 ? 2.824 10.414 6.508 1 98.62 124 ILE B C 1
ATOM 2738 O O . ILE B 1 124 ? 2.195 11.32 7.055 1 98.62 124 ILE B O 1
ATOM 2742 N N . PHE B 1 125 ? 4.105 10.516 6.285 1 98.62 125 PHE B N 1
ATOM 2743 C CA . PHE B 1 125 ? 4.824 11.781 6.395 1 98.62 125 PHE B CA 1
ATOM 2744 C C . PHE B 1 125 ? 5.211 12.305 5.016 1 98.62 125 PHE B C 1
ATOM 2746 O O . PHE B 1 125 ? 5.801 11.578 4.211 1 98.62 125 PHE B O 1
ATOM 2753 N N . ILE B 1 126 ? 4.867 13.531 4.68 1 98.06 126 ILE B N 1
ATOM 2754 C CA . ILE B 1 126 ? 5.199 14.141 3.396 1 98.06 126 ILE B CA 1
ATOM 2755 C C . ILE B 1 126 ? 6.371 15.109 3.574 1 98.06 126 ILE B C 1
ATOM 2757 O O . ILE B 1 126 ? 6.316 16.016 4.414 1 98.06 126 ILE B O 1
ATOM 2761 N N . LEU B 1 127 ? 7.387 14.93 2.82 1 97.38 127 LEU B N 1
ATOM 2762 C CA . LEU B 1 127 ? 8.586 15.758 2.852 1 97.38 127 LEU B CA 1
ATOM 2763 C C . LEU B 1 127 ? 8.625 16.703 1.656 1 97.38 127 LEU B C 1
ATOM 2765 O O . LEU B 1 127 ? 8.141 16.375 0.574 1 97.38 127 LEU B O 1
ATOM 2769 N N . PRO B 1 128 ? 9.188 17.922 1.899 1 96 128 PRO B N 1
ATOM 2770 C CA . PRO B 1 128 ? 9.469 18.781 0.749 1 96 128 PRO B CA 1
ATOM 2771 C C . PRO B 1 128 ? 10.664 18.297 -0.072 1 96 128 PRO B C 1
ATOM 2773 O O . PRO B 1 128 ? 11.477 17.5 0.418 1 96 128 PRO B O 1
ATOM 2776 N N . PRO B 1 129 ? 10.742 18.734 -1.304 1 95.38 129 PRO B N 1
ATOM 2777 C CA . PRO B 1 129 ? 11.867 18.281 -2.129 1 95.38 129 PRO B CA 1
ATOM 2778 C C . PRO B 1 129 ? 13.188 18.953 -1.736 1 95.38 129 PRO B C 1
ATOM 2780 O O . PRO B 1 129 ? 14.258 18.453 -2.098 1 95.38 129 PRO B O 1
ATOM 2783 N N . SER B 1 130 ? 13.102 20.125 -1.129 1 93.5 130 SER B N 1
ATOM 2784 C CA . SER B 1 130 ? 14.281 20.844 -0.646 1 93.5 130 SER B CA 1
ATOM 2785 C C . SER B 1 130 ? 13.898 21.922 0.352 1 93.5 130 SER B C 1
ATOM 2787 O O . SER B 1 130 ? 12.742 22.344 0.42 1 93.5 130 SER B O 1
ATOM 2789 N N . LYS B 1 131 ? 14.914 22.406 1.053 1 91.31 131 LYS B N 1
ATOM 2790 C CA . LYS B 1 131 ? 14.688 23.531 1.95 1 91.31 131 LYS B CA 1
ATOM 2791 C C . LYS B 1 131 ? 14.328 24.797 1.17 1 91.31 131 LYS B C 1
ATOM 2793 O O . LYS B 1 131 ? 13.445 25.547 1.58 1 91.31 131 LYS B O 1
ATOM 2798 N N . LYS B 1 132 ? 15.031 24.938 0.139 1 91.56 132 LYS B N 1
ATOM 2799 C CA . LYS B 1 132 ? 14.805 26.109 -0.698 1 91.56 132 LYS B CA 1
ATOM 2800 C C . LYS B 1 132 ? 13.375 26.156 -1.211 1 91.56 132 LYS B C 1
ATOM 2802 O O . LYS B 1 132 ? 12.719 27.203 -1.156 1 91.56 132 LYS B O 1
ATOM 2807 N N . GLU B 1 133 ? 12.984 25.031 -1.668 1 91.94 133 GLU B N 1
ATOM 2808 C CA . GLU B 1 133 ? 11.617 24.969 -2.178 1 91.94 133 GLU B CA 1
ATOM 2809 C C . GLU B 1 133 ? 10.602 25.172 -1.057 1 91.94 133 GLU B C 1
ATOM 2811 O O . GLU B 1 133 ? 9.57 25.828 -1.254 1 91.94 133 GLU B O 1
ATOM 2816 N N . LEU B 1 134 ? 10.867 24.609 0.07 1 91.25 134 LEU B N 1
ATOM 2817 C CA . LEU B 1 134 ? 9.992 24.797 1.222 1 91.25 134 LEU B CA 1
ATOM 2818 C C . LEU B 1 134 ? 9.891 26.281 1.586 1 91.25 134 LEU B C 1
ATOM 2820 O O . LEU B 1 134 ? 8.789 26.797 1.772 1 91.25 134 LEU B O 1
ATOM 2824 N N . ALA B 1 135 ? 10.969 26.969 1.642 1 89.31 135 ALA B N 1
ATOM 2825 C CA . ALA B 1 135 ? 11.008 28.391 1.943 1 89.31 135 ALA B CA 1
ATOM 2826 C C . ALA B 1 135 ? 10.219 29.188 0.912 1 89.31 135 ALA B C 1
ATOM 2828 O O . ALA B 1 135 ? 9.461 30.094 1.267 1 89.31 135 ALA B O 1
ATOM 2829 N N . ARG B 1 136 ? 10.453 28.844 -0.279 1 90.5 136 ARG B N 1
ATOM 2830 C CA . ARG B 1 136 ? 9.75 29.516 -1.366 1 90.5 136 ARG B CA 1
ATOM 2831 C C . ARG B 1 136 ? 8.242 29.406 -1.202 1 90.5 136 ARG B C 1
ATOM 2833 O O . ARG B 1 136 ? 7.516 30.391 -1.33 1 90.5 136 ARG B O 1
ATOM 2840 N N . ARG B 1 137 ? 7.816 28.188 -0.908 1 86.75 137 ARG B N 1
ATOM 2841 C CA . ARG B 1 137 ? 6.387 27.953 -0.74 1 86.75 137 ARG B CA 1
ATOM 2842 C C . ARG B 1 137 ? 5.84 28.719 0.46 1 86.75 137 ARG B C 1
ATOM 2844 O O . ARG B 1 137 ? 4.73 29.25 0.409 1 86.75 137 ARG B O 1
ATOM 2851 N N . LEU B 1 138 ? 6.582 28.781 1.519 1 84.81 138 LEU B N 1
ATOM 2852 C CA . LEU B 1 138 ? 6.188 29.516 2.711 1 84.81 138 LEU B CA 1
ATOM 2853 C C . LEU B 1 138 ? 6.098 31.016 2.416 1 84.81 138 LEU B C 1
ATOM 2855 O O . LEU B 1 138 ? 5.195 31.703 2.906 1 84.81 138 LEU B O 1
ATOM 2859 N N . TYR B 1 139 ? 7.008 31.438 1.556 1 83.62 139 TYR B N 1
ATOM 2860 C CA . TYR B 1 139 ? 7.031 32.844 1.171 1 83.62 139 TYR B CA 1
ATOM 2861 C C . TYR B 1 139 ? 5.824 33.188 0.307 1 83.62 139 TYR B C 1
ATOM 2863 O O . TYR B 1 139 ? 5.191 34.219 0.502 1 83.62 139 TYR B O 1
ATOM 2871 N N . LEU B 1 140 ? 5.566 32.406 -0.623 1 81.94 140 LEU B N 1
ATOM 2872 C CA . LEU B 1 140 ? 4.484 32.656 -1.573 1 81.94 140 LEU B CA 1
ATOM 2873 C C . LEU B 1 140 ? 3.131 32.625 -0.874 1 81.94 140 LEU B C 1
ATOM 2875 O O . LEU B 1 140 ? 2.17 33.25 -1.356 1 81.94 140 LEU B O 1
ATOM 2879 N N . ARG B 1 141 ? 3.068 32 0.093 1 73.38 141 ARG B N 1
ATOM 2880 C CA . ARG B 1 141 ? 1.808 31.953 0.826 1 73.38 141 ARG B CA 1
ATOM 2881 C C . ARG B 1 141 ? 1.463 33.312 1.425 1 73.38 141 ARG B C 1
ATOM 2883 O O . ARG B 1 141 ? 0.3 33.594 1.73 1 73.38 141 ARG B O 1
ATOM 2890 N N . GLY B 1 142 ? 2.389 34.375 1.196 1 63.72 142 GLY B N 1
ATOM 2891 C CA . GLY B 1 142 ? 2.15 35.812 1.337 1 63.72 142 GLY B CA 1
ATOM 2892 C C . GLY B 1 142 ? 1.895 36.219 2.771 1 63.72 142 GLY B C 1
ATOM 2893 O O . GLY B 1 142 ? 1.6 37.406 3.035 1 63.72 142 GLY B O 1
ATOM 2894 N N . GLU B 1 143 ? 1.694 35.344 3.721 1 57.81 143 GLU B N 1
ATOM 2895 C CA . GLU B 1 143 ? 1.101 35.844 4.961 1 57.81 143 GLU B CA 1
ATOM 2896 C C . GLU B 1 143 ? 2.172 36.125 6.012 1 57.81 143 GLU B C 1
ATOM 2898 O O . GLU B 1 143 ? 1.883 36.719 7.055 1 57.81 143 GLU B O 1
ATOM 2903 N N . ASP B 1 144 ? 3.455 35.844 5.57 1 64.5 144 ASP B N 1
ATOM 2904 C CA . ASP B 1 144 ? 4.332 35.906 6.734 1 64.5 144 ASP B CA 1
ATOM 2905 C C . ASP B 1 144 ? 5.512 36.844 6.5 1 64.5 144 ASP B C 1
ATOM 2907 O O . ASP B 1 144 ? 5.941 37.031 5.359 1 64.5 144 ASP B O 1
ATOM 2911 N N . THR B 1 145 ? 5.734 37.688 7.473 1 74.62 145 THR B N 1
ATOM 2912 C CA . THR B 1 145 ? 6.945 38.5 7.492 1 74.62 145 THR B CA 1
ATOM 2913 C C 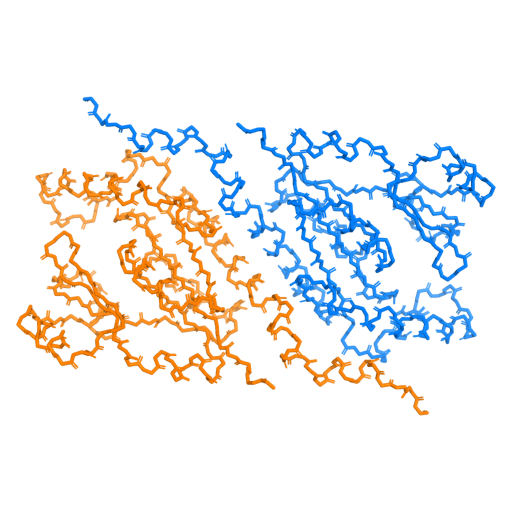. THR B 1 145 ? 8.188 37.594 7.422 1 74.62 145 THR B C 1
ATOM 2915 O O . THR B 1 145 ? 8.102 36.375 7.598 1 74.62 145 THR B O 1
ATOM 2918 N N . GLU B 1 146 ? 9.25 38.219 6.992 1 80.62 146 GLU B N 1
ATOM 2919 C CA . GLU B 1 146 ? 10.523 37.5 6.938 1 80.62 146 GLU B CA 1
ATOM 2920 C C . GLU B 1 146 ? 10.812 36.781 8.266 1 80.62 146 GLU B C 1
ATOM 2922 O O . GLU B 1 146 ? 11.297 35.656 8.273 1 80.62 146 GLU B O 1
ATOM 2927 N N . LYS B 1 147 ? 10.594 37.531 9.297 1 82.75 147 LYS B N 1
ATOM 2928 C CA . LYS B 1 147 ? 10.812 36.969 10.625 1 82.75 147 LYS B CA 1
ATOM 2929 C C . LYS B 1 147 ? 9.938 35.75 10.844 1 82.75 147 LYS B C 1
ATOM 2931 O O . LYS B 1 147 ? 10.398 34.719 11.391 1 82.75 147 LYS B O 1
ATOM 2936 N N . VAL B 1 148 ? 8.781 35.844 10.43 1 78.19 148 VAL B N 1
ATOM 2937 C CA . VAL B 1 148 ? 7.836 34.75 10.586 1 78.19 148 VAL B CA 1
ATOM 2938 C C . VAL B 1 148 ? 8.273 33.562 9.727 1 78.19 148 VAL B C 1
ATOM 2940 O O . VAL B 1 148 ? 8.195 32.406 10.156 1 78.19 148 VAL B O 1
ATOM 2943 N N . ILE B 1 149 ? 8.844 33.812 8.617 1 82.25 149 ILE B N 1
ATOM 2944 C CA . ILE B 1 149 ? 9.273 32.75 7.695 1 82.25 149 ILE B CA 1
ATOM 2945 C C . ILE B 1 149 ? 10.453 32 8.289 1 82.25 149 ILE B C 1
ATOM 2947 O O . ILE B 1 149 ? 10.5 30.766 8.234 1 82.25 149 ILE B O 1
ATOM 2951 N N . VAL B 1 150 ? 11.367 32.75 8.836 1 84.69 150 VAL B N 1
ATOM 2952 C CA . VAL B 1 150 ? 12.531 32.125 9.461 1 84.69 150 VAL B CA 1
ATOM 2953 C C . VAL B 1 150 ? 12.078 31.234 10.602 1 84.69 150 VAL B C 1
ATOM 2955 O O . VAL B 1 150 ? 12.578 30.109 10.742 1 84.69 150 VAL B O 1
ATOM 2958 N N . ALA B 1 151 ? 11.203 31.734 11.367 1 84.94 151 ALA B N 1
ATOM 2959 C CA . ALA B 1 151 ? 10.68 30.953 12.484 1 84.94 151 ALA B CA 1
ATOM 2960 C C . ALA B 1 151 ? 9.977 29.688 11.977 1 84.94 151 ALA B C 1
ATOM 2962 O O . ALA B 1 151 ? 10.133 28.609 12.555 1 84.94 151 ALA B O 1
ATOM 2963 N N . ARG B 1 152 ? 9.281 29.828 10.961 1 83.44 152 ARG B N 1
ATOM 2964 C CA . ARG B 1 152 ? 8.562 28.688 10.398 1 83.44 152 ARG B CA 1
ATOM 2965 C C . ARG B 1 152 ? 9.523 27.656 9.82 1 83.44 152 ARG B C 1
ATOM 2967 O O . ARG B 1 152 ? 9.281 26.453 9.914 1 83.44 152 ARG B O 1
ATOM 2974 N N . MET B 1 153 ? 10.523 28.172 9.25 1 87 153 MET B N 1
ATOM 2975 C CA . MET B 1 153 ? 11.531 27.25 8.719 1 87 153 MET B CA 1
ATOM 2976 C C . MET B 1 153 ? 12.18 26.453 9.844 1 87 153 MET B C 1
ATOM 2978 O O . MET B 1 153 ? 12.422 25.25 9.688 1 87 153 MET B O 1
ATOM 2982 N N . GLY B 1 154 ? 12.516 27.156 10.898 1 86.5 154 GLY B N 1
ATOM 2983 C CA . GLY B 1 154 ? 13.039 26.453 12.055 1 86.5 154 GLY B CA 1
ATOM 2984 C C . GLY B 1 154 ? 12.102 25.375 12.57 1 86.5 154 GLY B C 1
ATOM 2985 O O . GLY B 1 154 ? 12.531 24.25 12.844 1 86.5 154 GLY B O 1
ATOM 2986 N N . GLN B 1 155 ? 10.867 25.703 12.664 1 87.38 155 GLN B N 1
ATOM 2987 C CA . GLN B 1 155 ? 9.852 24.75 13.102 1 87.38 155 GLN B CA 1
ATOM 2988 C C . GLN B 1 155 ? 9.727 23.594 12.109 1 87.38 155 GLN B C 1
ATOM 2990 O O . GLN B 1 155 ? 9.531 22.438 12.516 1 87.38 155 GLN B O 1
ATOM 2995 N N . ALA B 1 156 ? 9.852 23.906 10.859 1 89.06 156 ALA B N 1
ATOM 2996 C CA . ALA B 1 156 ? 9.758 22.875 9.82 1 89.06 156 ALA B CA 1
ATOM 2997 C C . ALA B 1 156 ? 10.852 21.844 9.977 1 89.06 156 ALA B C 1
ATOM 2999 O O . ALA B 1 156 ? 10.609 20.641 9.82 1 89.06 156 ALA B O 1
ATOM 3000 N N . MET B 1 157 ? 11.977 22.297 10.266 1 89 157 MET B N 1
ATOM 3001 C CA . MET B 1 157 ? 13.086 21.375 10.453 1 89 157 MET B CA 1
ATOM 3002 C C . MET B 1 157 ? 12.844 20.469 11.648 1 89 157 MET B C 1
ATOM 3004 O O . MET B 1 157 ? 13.164 19.266 11.602 1 89 157 MET B O 1
ATOM 3008 N N . ASP B 1 158 ? 12.328 21.047 12.641 1 90.88 158 ASP B N 1
ATOM 3009 C CA . ASP B 1 158 ? 11.953 20.25 13.797 1 90.88 158 ASP B CA 1
ATOM 3010 C C . ASP B 1 158 ? 10.898 19.203 13.422 1 90.88 158 ASP B C 1
ATOM 3012 O O . ASP B 1 158 ? 11.016 18.031 13.805 1 90.88 158 ASP B O 1
ATOM 3016 N N . GLU B 1 159 ? 9.945 19.547 12.703 1 93 159 GLU B N 1
ATOM 3017 C CA . GLU B 1 159 ? 8.898 18.641 12.25 1 93 159 GLU B CA 1
ATOM 3018 C C . GLU B 1 159 ? 9.484 17.5 11.414 1 93 159 GLU B C 1
ATOM 3020 O O . GLU B 1 159 ? 9.133 16.344 11.609 1 93 159 GLU B O 1
ATOM 3025 N N . ILE B 1 160 ? 10.391 17.875 10.516 1 94.62 160 ILE B N 1
ATOM 3026 C CA . ILE B 1 160 ? 10.984 16.906 9.602 1 94.62 160 ILE B CA 1
ATOM 3027 C C . ILE B 1 160 ? 11.758 15.852 10.391 1 94.62 160 ILE B C 1
ATOM 3029 O O . ILE B 1 160 ? 11.773 14.672 10.023 1 94.62 160 ILE B O 1
ATOM 3033 N N . SER B 1 161 ? 12.297 16.219 11.5 1 94.69 161 SER B N 1
ATOM 3034 C CA . SER B 1 161 ? 13.102 15.305 12.289 1 94.69 161 SER B CA 1
ATOM 3035 C C . SER B 1 161 ? 12.266 14.141 12.805 1 94.69 161 SER B C 1
ATOM 3037 O O . SER B 1 161 ? 12.812 13.117 13.234 1 94.69 161 SER B O 1
ATOM 3039 N N . HIS B 1 162 ? 10.938 14.188 12.727 1 95.81 162 HIS B N 1
ATOM 3040 C CA . HIS B 1 162 ? 10.047 13.141 13.227 1 95.81 162 HIS B CA 1
ATOM 3041 C C . HIS B 1 162 ? 9.586 12.227 12.102 1 95.81 162 HIS B C 1
ATOM 3043 O O . HIS B 1 162 ? 8.75 11.344 12.32 1 95.81 162 HIS B O 1
ATOM 3049 N N . PHE B 1 163 ? 10.133 12.32 10.883 1 96.56 163 PHE B N 1
ATOM 3050 C CA . PHE B 1 163 ? 9.664 11.555 9.727 1 96.56 163 PHE B CA 1
ATOM 3051 C C . PHE B 1 163 ? 9.812 10.062 9.969 1 96.56 163 PHE B C 1
ATOM 3053 O O . PHE B 1 163 ? 9.031 9.266 9.453 1 96.56 163 PHE B O 1
ATOM 3060 N N . LYS B 1 164 ? 10.727 9.68 10.812 1 96.12 164 LYS B N 1
ATOM 3061 C CA . LYS B 1 164 ? 11.047 8.273 11.031 1 96.12 164 LYS B CA 1
ATOM 3062 C C . LYS B 1 164 ? 9.945 7.57 11.82 1 96.12 164 LYS B C 1
ATOM 3064 O O . LYS B 1 164 ? 9.922 6.34 11.906 1 96.12 164 LYS B O 1
ATOM 3069 N N . GLU B 1 165 ? 9.062 8.297 12.398 1 97 165 GLU B N 1
ATOM 3070 C CA . GLU B 1 165 ? 7.992 7.75 13.219 1 97 165 GLU B CA 1
ATOM 3071 C C . GLU B 1 165 ? 6.82 7.289 12.359 1 97 165 GLU B C 1
ATOM 3073 O O . GLU B 1 165 ? 5.852 6.719 12.875 1 97 165 GLU B O 1
ATOM 3078 N N . TYR B 1 166 ? 6.934 7.398 11.086 1 98.19 166 TYR B N 1
ATOM 3079 C CA . TYR B 1 166 ? 5.781 7.168 10.219 1 98.19 166 TYR B CA 1
ATOM 3080 C C . TYR B 1 166 ? 5.961 5.898 9.398 1 98.19 166 TYR B C 1
ATOM 3082 O O . TYR B 1 166 ? 7.082 5.43 9.203 1 98.19 166 TYR B O 1
ATOM 3090 N N . ASP B 1 167 ? 4.844 5.348 8.914 1 98.12 167 ASP B N 1
ATOM 3091 C CA . ASP B 1 167 ? 4.859 4.098 8.164 1 98.12 167 ASP B CA 1
ATOM 3092 C C . ASP B 1 167 ? 5.309 4.328 6.723 1 98.12 167 ASP B C 1
ATOM 3094 O O . ASP B 1 167 ? 5.984 3.484 6.133 1 98.12 167 ASP B O 1
ATOM 3098 N N . TYR B 1 168 ? 4.898 5.504 6.164 1 98.56 168 TYR B N 1
ATOM 3099 C CA . TYR B 1 168 ? 5.172 5.836 4.773 1 98.56 168 TYR B CA 1
ATOM 3100 C C . TYR B 1 168 ? 5.789 7.227 4.652 1 98.56 168 TYR B C 1
ATOM 3102 O O . TYR B 1 168 ? 5.5 8.109 5.461 1 98.56 168 TYR B O 1
ATOM 3110 N N . ILE B 1 169 ? 6.59 7.434 3.617 1 97.81 169 ILE B N 1
ATOM 3111 C CA . ILE B 1 169 ? 7.156 8.734 3.289 1 97.81 169 ILE B CA 1
ATOM 3112 C C . ILE B 1 169 ? 6.852 9.078 1.833 1 97.81 169 ILE B C 1
ATOM 3114 O O . ILE B 1 169 ? 7.062 8.258 0.938 1 97.81 169 ILE B O 1
ATOM 3118 N N . ILE B 1 170 ? 6.371 10.234 1.598 1 97.69 170 ILE B N 1
ATOM 3119 C CA . ILE B 1 170 ? 6.152 10.789 0.266 1 97.69 170 ILE B CA 1
ATOM 3120 C C . ILE B 1 170 ? 6.969 12.062 0.097 1 97.69 170 ILE B C 1
ATOM 3122 O O . ILE B 1 170 ? 7.035 12.891 1.008 1 97.69 170 ILE B O 1
ATOM 3126 N N . ILE B 1 171 ? 7.633 12.211 -0.965 1 96.81 171 ILE B N 1
ATOM 3127 C CA . ILE B 1 171 ? 8.289 13.469 -1.316 1 96.81 171 ILE B CA 1
ATOM 3128 C C . ILE B 1 171 ? 7.41 14.258 -2.277 1 96.81 171 ILE B C 1
ATOM 3130 O O . ILE B 1 171 ? 7.055 13.766 -3.354 1 96.81 171 ILE B O 1
ATOM 3134 N N . ASN B 1 172 ? 7.051 15.438 -1.874 1 96.56 172 ASN B N 1
ATOM 3135 C CA . ASN B 1 172 ? 6.234 16.25 -2.762 1 96.56 172 ASN B CA 1
ATOM 3136 C C . ASN B 1 172 ? 7.09 17.188 -3.611 1 96.56 172 ASN B C 1
ATOM 3138 O O . ASN B 1 172 ? 7.078 18.406 -3.406 1 96.56 172 ASN B O 1
ATOM 3142 N N . ASP B 1 173 ? 7.711 16.641 -4.555 1 94.38 173 ASP B N 1
ATOM 3143 C CA . ASP B 1 173 ? 8.477 17.359 -5.566 1 94.38 173 ASP B CA 1
ATOM 3144 C C . ASP B 1 173 ? 7.609 17.688 -6.777 1 94.38 173 ASP B C 1
ATOM 3146 O O . ASP B 1 173 ? 7.598 18.828 -7.246 1 94.38 173 ASP B O 1
ATOM 3150 N N . ASN B 1 174 ? 6.941 16.781 -7.285 1 95.06 174 ASN B N 1
ATOM 3151 C CA . ASN B 1 174 ? 5.93 16.875 -8.328 1 95.06 174 ASN B CA 1
ATOM 3152 C C . ASN B 1 174 ? 4.539 16.531 -7.801 1 95.06 174 ASN B C 1
ATOM 3154 O O . ASN B 1 174 ? 4.316 15.422 -7.316 1 95.06 174 ASN B O 1
ATOM 3158 N N . PHE B 1 175 ? 3.6 17.484 -7.957 1 94.75 175 PHE B N 1
ATOM 3159 C CA . PHE B 1 175 ? 2.283 17.359 -7.344 1 94.75 175 PHE B CA 1
ATOM 3160 C C . PHE B 1 175 ? 1.582 16.094 -7.828 1 94.75 175 PHE B C 1
ATOM 3162 O O . PHE B 1 175 ? 1.055 15.32 -7.023 1 94.75 175 PHE B O 1
ATOM 3169 N N . ASN B 1 176 ? 1.604 15.82 -9.086 1 94.44 176 ASN B N 1
ATOM 3170 C CA . ASN B 1 176 ? 0.883 14.68 -9.656 1 94.44 176 ASN B CA 1
ATOM 3171 C C . ASN B 1 176 ? 1.469 13.352 -9.18 1 94.44 176 ASN B C 1
ATOM 3173 O O . ASN B 1 176 ? 0.73 12.406 -8.922 1 94.44 176 ASN B O 1
ATOM 3177 N N . ILE B 1 177 ? 2.762 13.312 -9.062 1 93.81 177 ILE B N 1
ATOM 3178 C CA . ILE B 1 177 ? 3.428 12.102 -8.594 1 93.81 177 ILE B CA 1
ATOM 3179 C C . ILE B 1 177 ? 3.105 11.875 -7.117 1 93.81 177 ILE B C 1
ATOM 3181 O O . ILE B 1 177 ? 2.762 10.766 -6.715 1 93.81 177 ILE B O 1
ATOM 3185 N N . ALA B 1 178 ? 3.203 12.953 -6.328 1 95.88 178 ALA B N 1
ATOM 3186 C CA . ALA B 1 178 ? 2.883 12.852 -4.906 1 95.88 178 ALA B CA 1
ATOM 3187 C C . ALA B 1 178 ? 1.431 12.43 -4.699 1 95.88 178 ALA B C 1
ATOM 3189 O O . ALA B 1 178 ? 1.13 11.641 -3.797 1 95.88 178 ALA B O 1
ATOM 3190 N N . LEU B 1 179 ? 0.554 12.93 -5.551 1 94.5 179 LEU B N 1
ATOM 3191 C CA . LEU B 1 179 ? -0.859 12.57 -5.484 1 94.5 179 LEU B CA 1
ATOM 3192 C C . LEU B 1 179 ? -1.056 11.086 -5.762 1 94.5 179 LEU B C 1
ATOM 3194 O O . LEU B 1 179 ? -1.798 10.406 -5.047 1 94.5 179 LEU B O 1
ATOM 3198 N N . MET B 1 180 ? -0.397 10.609 -6.719 1 92.44 180 MET B N 1
ATOM 3199 C CA . MET B 1 180 ? -0.461 9.188 -7.055 1 92.44 180 MET B CA 1
ATOM 3200 C C . MET B 1 180 ? 0.063 8.336 -5.906 1 92.44 180 MET B C 1
ATOM 3202 O O . MET B 1 180 ? -0.513 7.297 -5.59 1 92.44 180 MET B O 1
ATOM 3206 N N . HIS B 1 181 ? 1.184 8.773 -5.316 1 95 181 HIS B N 1
ATOM 3207 C CA . HIS B 1 181 ? 1.736 8.062 -4.168 1 95 181 HIS B CA 1
ATOM 3208 C C . HIS B 1 181 ? 0.73 8 -3.023 1 95 181 HIS B C 1
ATOM 3210 O O . HIS B 1 181 ? 0.495 6.93 -2.457 1 95 181 HIS B O 1
ATOM 3216 N N . LEU B 1 182 ? 0.138 9.125 -2.752 1 95.44 182 LEU B N 1
ATOM 3217 C CA . LEU B 1 182 ? -0.833 9.195 -1.667 1 95.44 182 LEU B CA 1
ATOM 3218 C C . LEU B 1 182 ? -2.029 8.297 -1.943 1 95.44 182 LEU B C 1
ATOM 3220 O O . LEU B 1 182 ? -2.438 7.516 -1.079 1 95.44 182 LEU B O 1
ATOM 3224 N N . GLN B 1 183 ? -2.549 8.367 -3.109 1 93.56 183 GLN B N 1
ATOM 3225 C CA . GLN B 1 183 ? -3.678 7.535 -3.514 1 93.56 183 GLN B CA 1
ATOM 3226 C C . GLN B 1 183 ? -3.332 6.051 -3.41 1 93.56 183 GLN B C 1
ATOM 3228 O O . GLN B 1 183 ? -4.145 5.25 -2.943 1 93.56 183 GLN B O 1
ATOM 3233 N N . SER B 1 184 ? -2.197 5.715 -3.857 1 93.88 184 SER B N 1
ATOM 3234 C CA . SER B 1 184 ? -1.768 4.32 -3.861 1 93.88 184 SER B CA 1
ATOM 3235 C C . SER B 1 184 ? -1.663 3.771 -2.443 1 93.88 184 SER B C 1
ATOM 3237 O O . SER B 1 184 ? -2.066 2.637 -2.18 1 93.88 184 SER B O 1
ATOM 3239 N N . ILE B 1 185 ? -1.094 4.574 -1.559 1 96.19 185 ILE B N 1
ATOM 3240 C CA . ILE B 1 185 ? -0.974 4.141 -0.17 1 96.19 185 ILE B CA 1
ATOM 3241 C C . ILE B 1 185 ? -2.363 3.91 0.42 1 96.19 185 ILE B C 1
ATOM 3243 O O . ILE B 1 185 ? -2.629 2.861 1.011 1 96.19 185 ILE B O 1
ATOM 3247 N N . MET B 1 186 ? -3.24 4.832 0.234 1 94.94 186 MET B N 1
ATOM 3248 C CA . MET B 1 186 ? -4.582 4.746 0.808 1 94.94 186 MET B CA 1
ATOM 3249 C C . MET B 1 186 ? -5.328 3.531 0.263 1 94.94 186 MET B C 1
ATOM 3251 O O . MET B 1 186 ? -5.926 2.771 1.025 1 94.94 186 MET B O 1
ATOM 3255 N N . LEU B 1 187 ? -5.258 3.381 -1 1 94.12 187 LEU B N 1
ATOM 3256 C CA . LEU B 1 187 ? -5.934 2.248 -1.624 1 94.12 187 LEU B CA 1
ATOM 3257 C C . LEU B 1 187 ? -5.332 0.929 -1.146 1 94.12 187 LEU B C 1
ATOM 3259 O O . LEU B 1 187 ? -6.066 0.001 -0.793 1 94.12 187 LEU B O 1
ATOM 3263 N N . SER B 1 188 ? -4.016 0.849 -1.164 1 96 188 SER B N 1
ATOM 3264 C CA . SER B 1 188 ? -3.334 -0.375 -0.754 1 96 188 SER B CA 1
ATOM 3265 C C . SER B 1 188 ? -3.732 -0.782 0.661 1 96 188 SER B C 1
ATOM 3267 O O . SER B 1 188 ? -3.926 -1.967 0.94 1 96 188 SER B O 1
ATOM 3269 N N . GLU B 1 189 ? -3.82 0.17 1.55 1 96.19 189 GLU B N 1
ATOM 3270 C CA . GLU B 1 189 ? -4.191 -0.132 2.93 1 96.19 189 GLU B CA 1
ATOM 3271 C C . GLU B 1 189 ? -5.605 -0.701 3.01 1 96.19 189 GLU B C 1
ATOM 3273 O O . GLU B 1 189 ? -5.895 -1.544 3.861 1 96.19 189 GLU B O 1
ATOM 3278 N N . GLN B 1 190 ? -6.457 -0.294 2.145 1 93.94 190 GLN B N 1
ATOM 3279 C CA . GLN B 1 190 ? -7.828 -0.799 2.107 1 93.94 190 GLN B CA 1
ATOM 3280 C C . GLN B 1 190 ? -7.879 -2.205 1.517 1 93.94 190 GLN B C 1
ATOM 3282 O O . GLN B 1 190 ? -8.859 -2.928 1.706 1 93.94 190 GLN B O 1
ATOM 3287 N N . LEU B 1 191 ? -6.816 -2.617 0.809 1 95.75 191 LEU B N 1
ATOM 3288 C CA . LEU B 1 191 ? -6.77 -3.912 0.137 1 95.75 191 LEU B CA 1
ATOM 3289 C C . LEU B 1 191 ? -6.141 -4.969 1.037 1 95.75 191 LEU B C 1
ATOM 3291 O O . LEU B 1 191 ? -6.051 -6.141 0.659 1 95.75 191 LEU B O 1
ATOM 3295 N N . ARG B 1 192 ? -5.676 -4.57 2.201 1 96.5 192 ARG B N 1
ATOM 3296 C CA . ARG B 1 192 ? -5.125 -5.535 3.146 1 96.5 192 ARG B CA 1
ATOM 3297 C C . ARG B 1 192 ? -6.168 -6.578 3.531 1 96.5 192 ARG B C 1
ATOM 3299 O O . ARG B 1 192 ? -7.363 -6.277 3.594 1 96.5 192 ARG B O 1
ATOM 3306 N N . ILE B 1 193 ? -5.723 -7.754 3.844 1 95.56 193 ILE B N 1
ATOM 3307 C CA . ILE B 1 193 ? -6.566 -8.922 4.082 1 95.56 193 ILE B CA 1
ATOM 3308 C C . ILE B 1 193 ? -7.551 -8.617 5.207 1 95.56 193 ILE B C 1
ATOM 3310 O O . ILE B 1 193 ? -8.703 -9.062 5.168 1 95.56 193 ILE B O 1
ATOM 3314 N N . ALA B 1 194 ? -7.16 -7.863 6.223 1 91.25 194 ALA B N 1
ATOM 3315 C CA . ALA B 1 194 ? -8.008 -7.578 7.375 1 91.25 194 ALA B CA 1
ATOM 3316 C C . ALA B 1 194 ? -9.305 -6.895 6.949 1 91.25 194 ALA B C 1
ATOM 3318 O O . ALA B 1 194 ? -10.359 -7.121 7.543 1 91.25 194 ALA B O 1
ATOM 3319 N N . HIS B 1 195 ? -9.25 -6.176 5.895 1 90.5 195 HIS B N 1
ATOM 3320 C CA . HIS B 1 195 ? -10.414 -5.422 5.441 1 90.5 195 HIS B CA 1
ATOM 3321 C C . HIS B 1 195 ? -11.125 -6.145 4.305 1 90.5 195 HIS B C 1
ATOM 3323 O O . HIS B 1 195 ? -12.359 -6.203 4.277 1 90.5 195 HIS B O 1
ATOM 3329 N N . GLN B 1 196 ? -10.391 -6.766 3.422 1 92.06 196 GLN B N 1
ATOM 3330 C CA . GLN B 1 196 ? -10.953 -7.379 2.225 1 92.06 196 GLN B CA 1
ATOM 3331 C C . GLN B 1 196 ? -11.758 -8.625 2.57 1 92.06 196 GLN B C 1
ATOM 3333 O O . GLN B 1 196 ? -12.758 -8.938 1.914 1 92.06 196 GLN B O 1
ATOM 3338 N N . LYS B 1 197 ? -11.266 -9.344 3.58 1 91.19 197 LYS B N 1
ATOM 3339 C CA . LYS B 1 197 ? -11.984 -10.555 3.961 1 91.19 197 LYS B CA 1
ATOM 3340 C C . LYS B 1 197 ? -13.391 -10.219 4.465 1 91.19 197 LYS B C 1
ATOM 3342 O O . LYS B 1 197 ? -14.32 -11.016 4.289 1 91.19 197 LYS B O 1
ATOM 3347 N N . ILE B 1 198 ? -13.508 -9.047 5.105 1 89.19 198 ILE B N 1
ATOM 3348 C CA . ILE B 1 198 ? -14.805 -8.617 5.605 1 89.19 198 ILE B CA 1
ATOM 3349 C C . ILE B 1 198 ? -15.641 -8.055 4.453 1 89.19 198 ILE B C 1
ATOM 3351 O O . ILE B 1 198 ? -16.797 -8.43 4.281 1 89.19 198 ILE B O 1
ATOM 3355 N N . ARG B 1 199 ? -15.078 -7.254 3.607 1 87.62 199 ARG B N 1
ATOM 3356 C CA . ARG B 1 199 ? -15.758 -6.602 2.488 1 87.62 199 ARG B CA 1
ATOM 3357 C C . ARG B 1 199 ? -16.312 -7.633 1.514 1 87.62 199 ARG B C 1
ATOM 3359 O O . ARG B 1 199 ? -17.406 -7.453 0.967 1 87.62 199 ARG B O 1
ATOM 3366 N N . TYR B 1 200 ? -15.586 -8.719 1.356 1 91.44 200 TYR B N 1
ATOM 3367 C CA . TYR B 1 200 ? -15.969 -9.695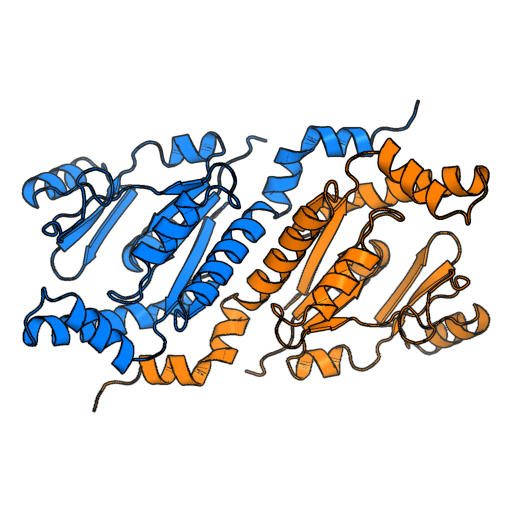 0.347 1 91.44 200 TYR B CA 1
ATOM 3368 C C . TYR B 1 200 ? -16.312 -11.039 0.989 1 91.44 200 TYR B C 1
ATOM 3370 O O . TYR B 1 200 ? -16.094 -12.094 0.392 1 91.44 200 TYR B O 1
ATOM 3378 N N . ALA B 1 201 ? -16.75 -10.953 2.119 1 91.62 201 ALA B N 1
ATOM 3379 C CA . ALA B 1 201 ? -17.094 -12.164 2.863 1 91.62 201 ALA B CA 1
ATOM 3380 C C . ALA B 1 201 ? -18.062 -13.039 2.072 1 91.62 201 ALA B C 1
ATOM 3382 O O . ALA B 1 201 ? -17.875 -14.25 1.973 1 91.62 201 ALA B O 1
ATOM 3383 N N . THR B 1 202 ? -19.078 -12.445 1.473 1 92.69 202 THR B N 1
ATOM 3384 C CA . THR B 1 202 ? -20.094 -13.18 0.715 1 92.69 202 THR B CA 1
ATOM 3385 C C . THR B 1 202 ? -19.453 -13.852 -0.502 1 92.69 202 THR B C 1
ATOM 3387 O O . THR B 1 202 ? -19.672 -15.047 -0.744 1 92.69 202 THR B O 1
ATOM 3390 N N . LEU B 1 203 ? -18.703 -13.062 -1.213 1 92.94 203 LEU B N 1
ATOM 3391 C CA . LEU B 1 203 ? -18.016 -13.602 -2.385 1 92.94 203 LEU B CA 1
ATOM 3392 C C . LEU B 1 203 ? -17.109 -14.773 -1.998 1 92.94 203 LEU B C 1
ATOM 3394 O O . LEU B 1 203 ? -17.172 -15.836 -2.619 1 92.94 203 LEU B O 1
ATOM 3398 N N . ILE B 1 204 ? -16.328 -14.602 -0.977 1 92.12 204 ILE B N 1
ATOM 3399 C CA . ILE B 1 204 ? -15.352 -15.594 -0.54 1 92.12 204 ILE B CA 1
ATOM 3400 C C . ILE B 1 204 ? -16.078 -16.859 -0.08 1 92.12 204 ILE B C 1
ATOM 3402 O O . ILE B 1 204 ? -15.664 -17.969 -0.413 1 92.12 204 ILE B O 1
ATOM 3406 N N . ASN B 1 205 ? -17.125 -16.641 0.613 1 91.44 205 ASN B N 1
ATOM 3407 C CA . ASN B 1 205 ? -17.922 -17.781 1.052 1 91.44 205 ASN B CA 1
ATOM 3408 C C . ASN B 1 205 ? -18.469 -18.562 -0.133 1 91.44 205 ASN B C 1
ATOM 3410 O O . ASN B 1 205 ? -18.469 -19.797 -0.124 1 91.44 205 ASN B O 1
ATOM 3414 N N . HIS B 1 206 ? -18.938 -17.859 -1.092 1 91.75 206 HIS B N 1
ATOM 3415 C CA . HIS B 1 206 ? -19.484 -18.5 -2.281 1 91.75 206 HIS B CA 1
ATOM 3416 C C . HIS B 1 206 ? -18.391 -19.281 -3.029 1 91.75 206 HIS B C 1
ATOM 3418 O O . HIS B 1 206 ? -18.656 -20.359 -3.553 1 91.75 206 HIS B O 1
ATOM 3424 N N . LEU B 1 207 ? -17.234 -18.703 -3.045 1 91.56 207 LEU B N 1
ATOM 3425 C CA . LEU B 1 207 ? -16.125 -19.328 -3.746 1 91.56 207 LEU B CA 1
ATOM 3426 C C . LEU B 1 207 ? -15.703 -20.625 -3.045 1 91.56 207 LEU B C 1
ATOM 3428 O O . LEU B 1 207 ? -15.234 -21.562 -3.689 1 91.56 207 LEU B O 1
ATOM 3432 N N . LEU B 1 208 ? -15.906 -20.688 -1.764 1 89.69 208 LEU B N 1
ATOM 3433 C CA . LEU B 1 208 ? -15.398 -21.797 -0.968 1 89.69 208 LEU B CA 1
ATOM 3434 C C . LEU B 1 208 ? -16.469 -22.859 -0.785 1 89.69 208 LEU B C 1
ATOM 3436 O O . LEU B 1 208 ? -16.172 -23.969 -0.334 1 89.69 208 LEU B O 1
ATOM 3440 N N . LEU B 1 209 ? -17.656 -22.531 -1.162 1 85.62 209 LEU B N 1
ATOM 3441 C CA . LEU B 1 209 ? -18.734 -23.5 -1.037 1 85.62 209 LEU B CA 1
ATOM 3442 C C . LEU B 1 209 ? -18.609 -24.594 -2.086 1 85.62 209 LEU B C 1
ATOM 3444 O O . LEU B 1 209 ? -18.281 -24.328 -3.244 1 85.62 209 LEU B O 1
ATOM 3448 N N . PRO B 1 210 ? -18.75 -25.859 -1.525 1 75.56 210 PRO B N 1
ATOM 3449 C CA . PRO B 1 210 ? -18.734 -26.969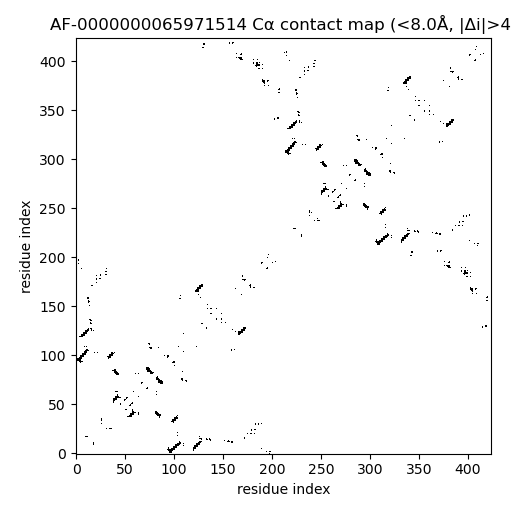 -2.486 1 75.56 210 PRO B CA 1
ATOM 3450 C C . PRO B 1 210 ? -19.875 -26.891 -3.504 1 75.56 210 PRO B C 1
ATOM 3452 O O . PRO B 1 210 ? -20.953 -26.391 -3.186 1 75.56 210 PRO B O 1
ATOM 3455 N N . ASP B 1 211 ? -19.609 -26.969 -4.84 1 65.25 211 ASP B N 1
ATOM 3456 C CA . ASP B 1 211 ? -20.672 -27.016 -5.832 1 65.25 211 ASP B CA 1
ATOM 3457 C C . ASP B 1 211 ? -21.609 -28.188 -5.562 1 65.25 211 ASP B C 1
ATOM 3459 O O . ASP B 1 211 ? -21.156 -29.297 -5.242 1 65.25 211 ASP B O 1
ATOM 3463 N N . ILE B 1 212 ? -22.812 -28.078 -5.07 1 47.41 212 ILE B N 1
ATOM 3464 C CA . ILE B 1 212 ? -23.797 -29.156 -4.957 1 47.41 212 ILE B CA 1
ATOM 3465 C C . ILE B 1 212 ? -24.016 -29.797 -6.324 1 47.41 212 ILE B C 1
ATOM 3467 O O . ILE B 1 212 ? -24.172 -29.094 -7.328 1 47.41 212 ILE B O 1
#

Radius of gyration: 24.79 Å; Cα contacts (8 Å, |Δi|>4): 714; chains: 2; bounding box: 49×74×57 Å

Foldseek 3Di:
DQQFAAEEEEAEAPLQCRLVLVVVLVVVCVQFPQEDEAAKAKCDDDAPPDDDPPNHPHDHPVVVVVCVVVVQFLDWDADLNMIITGGPPCSVVCRRNNHYYYYYDAPRRVVSNVVVDPPRYFYEYEYEPDLVSSLVSVVVSVPDDPVRSVVSSVSNVVRVVCRVVGPYYAYPPDSVVSSVVVSVVNNVSCVDPSNVCVVCVVVVVVVPDDDD/DQQFAAEEEEAEAPLQCRLVLVVVLVVVCVFFPQEDEAAKAKCDDDAPPDDDPPNHPHDHPVVVVVCVVVVQFLDWDDDLNMIITGGPPCSVVCRRNNHYYYYYDAPRRVVSNVVVDPPRYFYEYEYEPDLVSSLVSVVVSVPDDPVRSVVSSVSNVVRVVCRVVGPYYAYPPDSVVSSVVVSCVNNVSCVDCSNVCVVCVVVVVVVPDDDD

Organism: Blochmanniella pennsylvanica (strain BPEN) (NCBI:txid291272)

Secondary structure (DSSP, 8-state):
---PPPEEEEE--TTSSHHHHHHHHHHH-SSSTTEEEPPEEE-SPPPTT--BTTTEEE--HHHHHHHHHTT-EEEEEEETTEEEEEE-TTHHHHHHTT-EEEEE--HHHHHHHHHH--SSEEEEEEE-S-HHHHHHHHHHT----HHHHHHHHHHHHHHHTTGGGSSEEEE-SSHHHHHHHHHHHHHHHHTBHHHHHHHTHHHHHHHHS---/---PPPEEEEE--TTSSHHHHHHHHHHH-SSSTTEEEPPEEE-SPPPTT--BTTTEEE--HHHHHHHHHTT-EEEEEEETTEEEEEE-TTHHHHHHTT-EEEEE--HHHHHHHHHH--SSEEEEEEE-S-HHHHHHHHHHT----HHHHHHHHHHHHHHHTTGGGSSEEEE-SSHHHHHHHHHHHHHHHHTBHHHHHHHTHHHHHHHHS---

Solvent-accessible surface area (backbone atoms only — not comparable to full-atom values): 22864 Å² total; per-residue (Å²): 130,83,57,57,21,41,39,36,40,39,28,53,35,83,53,38,52,57,68,61,47,53,51,52,57,57,66,58,55,78,67,49,79,62,54,41,76,59,61,31,37,27,40,50,80,82,54,92,87,59,43,79,77,64,64,28,39,65,42,51,62,69,57,50,51,51,37,54,75,66,65,42,50,66,32,60,44,78,54,96,92,22,44,36,31,36,53,44,64,56,53,64,55,39,20,61,71,38,31,21,37,36,38,82,44,48,68,69,32,48,52,54,45,54,74,74,48,89,66,59,62,50,34,37,27,41,37,53,69,41,61,68,58,32,50,49,42,47,52,68,67,65,78,56,53,71,69,50,46,54,53,47,50,56,51,27,40,57,50,52,72,53,49,80,80,30,54,25,47,44,59,40,69,45,69,70,59,33,42,50,51,52,51,18,39,56,34,30,65,57,26,21,34,86,48,35,54,56,76,37,37,68,56,51,50,58,52,63,47,78,84,127,131,82,58,57,22,42,41,36,38,40,28,50,35,80,51,39,53,58,68,61,46,54,51,51,58,57,67,58,54,79,68,49,80,62,56,42,75,60,61,30,36,26,40,50,79,82,54,93,88,59,42,79,76,66,65,27,38,65,43,51,60,69,57,49,52,50,39,56,76,66,66,42,50,65,31,59,44,77,54,97,91,23,44,37,29,36,55,45,64,57,52,64,56,40,21,61,71,38,32,21,37,37,39,82,42,46,70,68,32,50,52,53,44,55,76,74,48,86,66,59,61,52,34,37,27,41,36,52,70,38,61,66,57,30,49,50,44,49,52,68,67,66,78,55,53,72,70,51,46,54,52,47,50,55,51,27,40,59,49,53,72,53,49,81,79,28,53,24,45,44,58,41,69,45,68,70,59,33,44,49,51,52,50,18,37,56,35,30,63,57,26,23,34,87,48,35,54,57,76,37,38,68,58,52,49,60,50,64,49,78,83,128